Protein AF-A0A183B4M8-F1 (afdb_monomer)

pLDDT: mean 79.14, std 15.65, range [25.72, 96.75]

Sequence (490 aa):
MSSGLIDLLNSAASNDPNTVVAAGQQLLLFTASCDPKERVYEKLAIAVFNPENSSLTPNGRFVGLIHLKNALFDPQIWKNLVSSERSSVRYLLLNYLASGSDPSRMINAIEVMPQIGPCLATLMARLVHNDWLKEEWSDEIWEQLINACAWSSLRSGLRAAAGFRLPARRKVFLELIQTLLPTVLNLWQTSSMNLRQATLDPAIRLSRLLYTCLTAPSLQPKSGPYLLDSAALPVATRIFDQSFAVLNKLYSLGSDSCWTAEHAQFARRLTKLILAATMVSNPEVRGKSINMLFLHTTEILSKQAVRPLLDKKAMTWILALVYGLLSSKACDSGAQLPLDTSGSSELQKCLFSPASSTVSDTLLFVLVRNLIHTSFSLSPVEILGITSNPESCMAAGGSCITMADADVATNVSAATIWDVDVQAQDLIRVNLESLLGLHGAEQHVACFQSCRQLSELVVTQLLRCYETKARSLLLHLLEVSSFIFLMTYK

Foldseek 3Di:
DLVVLLVLLVQCLDPDPVSVVVSVVVVCVLLPPLPLVVLSLLSLLCNLLDPPCPSHDPSSSLSSLVSNLVQLVDPVNVVSHDPVSLVSSVVSLLVSLLVQADVVQLAGNQLPDPSRNLSSLSSLLSCLLNDPVHDPDDPVSLVSCNNSSSLSNNLSSLLSQLPDDDPVSLVVSLVVLLVVLVVLLVQLLVNLPPVPPHDCVSNLSSLSSNLSSLPSSPFQLQPDPASCEPVNLVVLVSLLVSLLVSLVVLLVVVVPVPQDPSSLSSLLSSLQSNLSSLSRYDQASCLVCVLVLLVSLLVSLLSCLVPPNHDPNSLLSSLLSLLLLLQQLPPDPQRQRHHDPNSNVVNVCQQQPAPDPDRCRGSVNSNLLSLCSNQLDDDPQLLCQCVVPVPQQADPFADWGDDPPDPGTDGHHVCVSDVLVVLLVVVSPDHSCQLSCVPVPVPPPPDPRSSNSSSSSSLVSCCVSVPPSSVVSVVVSCVVVVVVSVPVPD

InterPro domains:
  IPR011989 Armadillo-like helical [G3DSA:1.25.10.10] (3-305)
  IPR016024 Armadillo-type fold [SSF48371] (5-304)

Mean predicted aligned error: 11.28 Å

Organism: NCBI:txid27848

Structure (mmCIF, N/CA/C/O backbone):
data_AF-A0A183B4M8-F1
#
_entry.id   AF-A0A183B4M8-F1
#
loop_
_atom_site.group_PDB
_atom_site.id
_atom_site.type_symbol
_atom_site.label_atom_id
_atom_site.label_alt_id
_atom_site.label_comp_id
_atom_site.label_asym_id
_atom_site.label_entity_id
_atom_site.label_seq_id
_atom_site.pdbx_PDB_ins_code
_atom_site.Cartn_x
_atom_site.Cartn_y
_atom_site.Cartn_z
_atom_site.occupancy
_atom_site.B_iso_or_equiv
_atom_site.auth_seq_id
_atom_site.auth_comp_id
_atom_site.auth_asym_id
_atom_site.auth_atom_id
_atom_site.pdbx_PDB_model_num
ATOM 1 N N . MET A 1 1 ? 30.412 -1.255 -31.523 1.00 45.97 1 MET A N 1
ATOM 2 C CA . MET A 1 1 ? 29.412 -0.187 -31.281 1.00 45.97 1 MET A CA 1
ATOM 3 C C . MET A 1 1 ? 28.903 -0.171 -29.839 1.00 45.97 1 MET A C 1
ATOM 5 O O . MET A 1 1 ? 28.723 0.917 -29.318 1.00 45.97 1 MET A O 1
ATOM 9 N N . SER A 1 2 ? 28.701 -1.318 -29.174 1.00 53.22 2 SER A N 1
ATOM 10 C CA . SER A 1 2 ? 28.295 -1.372 -27.754 1.00 53.22 2 SER A CA 1
ATOM 11 C C . SER A 1 2 ? 29.340 -0.801 -26.783 1.00 53.22 2 SER A C 1
ATOM 13 O O . SER A 1 2 ? 28.954 -0.119 -25.841 1.00 53.22 2 SER A O 1
ATOM 15 N N . SER A 1 3 ? 30.639 -1.008 -27.038 1.00 62.03 3 SER A N 1
ATOM 16 C CA . SER A 1 3 ? 31.732 -0.444 -26.225 1.00 62.03 3 SER A CA 1
ATOM 17 C C . SER A 1 3 ? 31.682 1.085 -26.155 1.00 62.03 3 SER A C 1
ATOM 19 O O . SER A 1 3 ? 31.660 1.640 -25.065 1.00 62.03 3 SER A O 1
ATOM 21 N N . GLY A 1 4 ? 31.512 1.757 -27.299 1.00 83.81 4 GLY A N 1
ATOM 22 C CA . GLY A 1 4 ? 31.434 3.221 -27.353 1.00 83.81 4 GLY A CA 1
ATOM 23 C C . GLY A 1 4 ? 30.245 3.815 -26.588 1.00 83.81 4 GLY A C 1
ATOM 24 O O . GLY A 1 4 ? 30.377 4.886 -26.011 1.00 83.81 4 GLY A O 1
ATOM 25 N N . LEU A 1 5 ? 29.102 3.118 -26.526 1.00 88.94 5 LEU A N 1
ATOM 26 C CA . LEU A 1 5 ? 27.957 3.570 -25.725 1.00 88.94 5 LEU A CA 1
ATOM 27 C C . LEU A 1 5 ? 28.200 3.378 -24.222 1.00 88.94 5 LEU A C 1
ATOM 29 O O . LEU A 1 5 ? 27.811 4.230 -23.430 1.00 88.94 5 LEU A O 1
ATOM 33 N N . ILE A 1 6 ? 28.840 2.278 -23.819 1.00 91.19 6 ILE A N 1
ATOM 34 C CA . ILE A 1 6 ? 29.165 2.024 -22.409 1.00 91.19 6 ILE A CA 1
ATOM 35 C C . ILE A 1 6 ? 30.172 3.056 -21.901 1.00 91.19 6 ILE A C 1
ATOM 37 O O . ILE A 1 6 ? 29.954 3.644 -20.840 1.00 91.19 6 ILE A O 1
ATOM 41 N N . ASP A 1 7 ? 31.221 3.318 -22.680 1.00 91.06 7 ASP A N 1
ATOM 42 C CA . ASP A 1 7 ? 32.219 4.339 -22.368 1.00 91.06 7 ASP A CA 1
ATOM 43 C C . ASP A 1 7 ? 31.553 5.710 -22.238 1.00 91.06 7 ASP A C 1
ATOM 45 O O . ASP A 1 7 ? 31.756 6.405 -21.246 1.00 91.06 7 ASP A O 1
ATOM 49 N N . LEU A 1 8 ? 30.658 6.048 -23.170 1.00 92.25 8 LEU A N 1
ATOM 50 C CA . LEU A 1 8 ? 29.907 7.297 -23.149 1.00 92.25 8 LEU A CA 1
ATOM 51 C C . LEU A 1 8 ? 29.006 7.437 -21.908 1.00 92.25 8 LEU A C 1
ATOM 53 O O . LEU A 1 8 ? 28.976 8.498 -21.285 1.00 92.25 8 LEU A O 1
ATOM 57 N N . LEU A 1 9 ? 28.297 6.374 -21.513 1.00 94.06 9 LEU A N 1
ATOM 58 C CA . LEU A 1 9 ? 27.466 6.361 -20.302 1.00 94.06 9 LEU A CA 1
ATOM 59 C C . LEU A 1 9 ? 28.307 6.501 -19.028 1.00 94.06 9 LEU A C 1
ATOM 61 O O . LEU A 1 9 ? 27.919 7.223 -18.111 1.00 94.06 9 LEU A O 1
ATOM 65 N N . ASN A 1 10 ? 29.462 5.837 -18.971 1.00 94.69 10 ASN A N 1
ATOM 66 C CA . ASN A 1 10 ? 30.396 5.965 -17.856 1.00 94.69 10 ASN A CA 1
ATOM 67 C C . ASN A 1 10 ? 31.003 7.375 -17.791 1.00 94.69 10 ASN A C 1
ATOM 69 O O . ASN A 1 10 ? 31.075 7.951 -16.708 1.00 94.69 10 ASN A O 1
ATOM 73 N N . SER A 1 11 ? 31.375 7.966 -18.931 1.00 92.81 11 SER A N 1
ATOM 74 C CA . SER A 1 11 ? 31.867 9.347 -19.005 1.00 92.81 11 SER A CA 1
ATOM 75 C C . SER A 1 11 ? 30.801 10.365 -18.594 1.00 92.81 11 SER A C 1
ATOM 77 O O . SER A 1 11 ? 31.108 11.309 -17.874 1.00 92.81 11 SER A O 1
ATOM 79 N N . ALA A 1 12 ? 29.536 10.149 -18.964 1.00 92.56 12 ALA A N 1
ATOM 80 C CA . ALA A 1 12 ? 28.418 10.994 -18.537 1.00 92.56 12 ALA A CA 1
ATOM 81 C C . ALA A 1 12 ? 28.103 10.885 -17.033 1.00 92.56 12 ALA A C 1
ATOM 83 O O . ALA A 1 12 ? 27.414 11.739 -16.480 1.00 92.56 12 ALA A O 1
ATOM 84 N N . ALA A 1 13 ? 28.615 9.848 -16.370 1.00 92.44 13 ALA A N 1
ATOM 85 C CA . ALA A 1 13 ? 28.510 9.621 -14.933 1.00 92.44 13 ALA A CA 1
ATOM 86 C C . ALA A 1 13 ? 29.823 9.908 -14.171 1.00 92.44 13 ALA A C 1
ATOM 88 O O . ALA A 1 13 ? 29.943 9.548 -12.998 1.00 92.44 13 ALA A O 1
ATOM 89 N N . SER A 1 14 ? 30.809 10.511 -14.844 1.00 92.38 14 SER A N 1
ATOM 90 C CA . SER A 1 14 ? 32.114 10.876 -14.287 1.00 92.38 14 SER A CA 1
ATOM 91 C C . SER A 1 14 ? 32.004 11.984 -13.233 1.00 92.38 14 SER A C 1
ATOM 93 O O . SER A 1 14 ? 31.035 12.738 -13.187 1.00 92.38 14 SER A O 1
ATOM 95 N N . ASN A 1 15 ? 33.041 12.119 -12.406 1.00 90.38 15 ASN A N 1
ATOM 96 C CA . ASN A 1 15 ? 33.171 13.235 -11.468 1.00 90.38 15 ASN A CA 1
ATOM 97 C C . ASN A 1 15 ? 33.750 14.503 -12.124 1.00 90.38 15 ASN A C 1
ATOM 99 O O . ASN A 1 15 ? 33.720 15.560 -11.501 1.00 90.38 15 ASN A O 1
ATOM 103 N N . ASP A 1 16 ? 34.297 14.412 -13.344 1.00 92.50 16 ASP A N 1
ATOM 104 C CA . ASP A 1 16 ? 34.844 15.565 -14.069 1.00 92.50 16 ASP A CA 1
ATOM 105 C C . ASP A 1 16 ? 33.741 16.291 -14.872 1.00 92.50 16 ASP A C 1
ATOM 107 O O . ASP A 1 16 ? 33.238 15.729 -15.855 1.00 92.50 16 ASP A O 1
ATOM 111 N N . PRO A 1 17 ? 33.397 17.550 -14.523 1.00 91.06 17 PRO A N 1
ATOM 112 C CA . PRO A 1 17 ? 32.349 18.315 -15.194 1.00 91.06 17 PRO A CA 1
ATOM 113 C C . PRO A 1 17 ? 32.537 18.442 -16.708 1.00 91.06 17 PRO A C 1
ATOM 115 O O . PRO A 1 17 ? 31.553 18.400 -17.446 1.00 91.06 17 PRO A O 1
ATOM 118 N N . ASN A 1 18 ? 33.777 18.559 -17.194 1.00 91.75 18 ASN A N 1
ATOM 119 C CA . ASN A 1 18 ? 34.035 18.725 -18.626 1.00 91.75 18 ASN A CA 1
ATOM 120 C C . ASN A 1 18 ? 33.695 17.444 -19.398 1.00 91.75 18 ASN A C 1
ATOM 122 O O . ASN A 1 18 ? 33.036 17.500 -20.439 1.00 91.75 18 ASN A O 1
ATOM 126 N N . THR A 1 19 ? 34.079 16.284 -18.853 1.00 91.00 19 THR A N 1
ATOM 127 C CA . THR A 1 19 ? 33.716 14.979 -19.431 1.00 91.00 19 THR A CA 1
ATOM 128 C C . THR A 1 19 ? 32.213 14.731 -19.391 1.00 91.00 19 THR A C 1
ATOM 130 O O . THR A 1 19 ? 31.656 14.263 -20.382 1.00 91.00 19 THR A O 1
ATOM 133 N N . VAL A 1 20 ? 31.541 15.112 -18.299 1.00 91.12 20 VAL A N 1
ATOM 134 C CA . VAL A 1 20 ? 30.087 14.959 -18.151 1.00 91.12 20 VAL A CA 1
ATOM 135 C C . VAL A 1 20 ? 29.336 15.801 -19.177 1.00 91.12 20 VAL A C 1
ATOM 137 O O . VAL A 1 20 ? 28.419 15.296 -19.822 1.00 91.12 20 VAL A O 1
ATOM 140 N N . VAL A 1 21 ? 29.726 17.065 -19.372 1.00 90.25 21 VAL A N 1
ATOM 141 C CA . VAL A 1 21 ? 29.069 17.954 -20.343 1.00 90.25 21 VAL A CA 1
ATOM 142 C C . VAL A 1 21 ? 29.273 17.450 -21.772 1.00 90.25 21 VAL A C 1
ATOM 144 O O . VAL A 1 21 ? 28.301 17.350 -22.522 1.00 90.25 21 VAL A O 1
ATOM 147 N N . ALA A 1 22 ? 30.503 17.079 -22.142 1.00 90.31 22 ALA A N 1
ATOM 148 C CA . ALA A 1 22 ? 30.802 16.573 -23.481 1.00 90.31 22 ALA A CA 1
ATOM 149 C C . ALA A 1 22 ? 30.064 15.254 -23.776 1.00 90.31 22 ALA A C 1
ATOM 151 O O . ALA A 1 22 ? 29.411 15.122 -24.814 1.00 90.31 22 ALA A O 1
ATOM 152 N N . ALA A 1 23 ? 30.107 14.300 -22.842 1.00 89.94 23 ALA A N 1
ATOM 153 C CA . ALA A 1 23 ? 29.411 13.024 -22.975 1.00 89.94 23 ALA A CA 1
ATOM 154 C C . ALA A 1 23 ? 27.883 13.200 -22.973 1.00 89.94 23 ALA A C 1
ATOM 156 O O . ALA A 1 23 ? 27.181 12.572 -23.763 1.00 89.94 23 ALA A O 1
ATOM 157 N N . GLY A 1 24 ? 27.355 14.103 -22.142 1.00 87.19 24 GLY A N 1
ATOM 158 C CA . GLY A 1 24 ? 25.931 14.427 -22.089 1.00 87.19 24 GLY A CA 1
ATOM 159 C C . GLY A 1 24 ? 25.407 15.014 -23.401 1.00 87.19 24 GLY A C 1
ATOM 160 O O . GLY A 1 24 ? 24.354 14.596 -23.880 1.00 87.19 24 GLY A O 1
ATOM 161 N N . GLN A 1 25 ? 26.155 15.924 -24.033 1.00 88.31 25 GLN A N 1
ATOM 162 C CA . GLN A 1 25 ? 25.802 16.463 -25.353 1.00 88.31 25 GLN A CA 1
ATOM 163 C C . GLN A 1 25 ? 25.777 15.367 -26.425 1.00 88.31 25 GLN A C 1
ATOM 165 O O . GLN A 1 25 ? 24.838 15.301 -27.217 1.00 88.31 25 GLN A O 1
ATOM 170 N N . GLN A 1 26 ? 26.761 14.467 -26.419 1.00 89.06 26 GLN A N 1
ATOM 171 C CA . GLN A 1 26 ? 26.795 13.335 -27.346 1.00 89.06 26 GLN A CA 1
ATOM 172 C C . GLN A 1 26 ? 25.642 12.347 -27.106 1.00 89.06 26 GLN A C 1
ATOM 174 O O . GLN A 1 26 ? 25.049 11.870 -28.070 1.00 89.06 26 GLN A O 1
ATOM 179 N N . LEU A 1 27 ? 25.259 12.084 -25.850 1.00 87.62 27 LEU A N 1
ATOM 180 C CA . LEU A 1 27 ? 24.089 11.256 -25.520 1.00 87.62 27 LEU A CA 1
ATOM 181 C C . LEU A 1 27 ? 22.772 11.900 -25.959 1.00 87.62 27 LEU A C 1
ATOM 183 O O . LEU A 1 27 ? 21.866 11.202 -26.418 1.00 87.62 27 LEU A O 1
ATOM 187 N N . LEU A 1 28 ? 22.648 13.223 -25.834 1.00 85.69 28 LEU A N 1
ATOM 188 C CA . LEU A 1 28 ? 21.485 13.951 -26.337 1.00 85.69 28 LEU A CA 1
ATOM 189 C C . LEU A 1 28 ? 21.395 13.854 -27.858 1.00 85.69 28 LEU A C 1
ATOM 191 O O . LEU A 1 28 ? 20.326 13.548 -28.366 1.00 85.69 28 LEU A O 1
ATOM 195 N N . LEU A 1 29 ? 22.507 14.021 -28.579 1.00 85.38 29 LEU A N 1
ATOM 196 C CA . LEU A 1 29 ? 22.540 13.826 -30.032 1.00 85.38 29 LEU A CA 1
ATOM 197 C C . LEU A 1 29 ? 22.190 12.385 -30.422 1.00 85.38 29 LEU A C 1
ATOM 199 O O . LEU A 1 29 ? 21.393 12.174 -31.331 1.00 85.38 29 LEU A O 1
ATOM 203 N N . PHE A 1 30 ? 22.728 11.403 -29.694 1.00 83.38 30 PHE A N 1
ATOM 204 C CA . PHE A 1 30 ? 22.431 9.986 -29.901 1.00 83.38 30 PHE A CA 1
ATOM 205 C C . PHE A 1 30 ? 20.943 9.675 -29.706 1.00 83.38 30 PHE A C 1
ATOM 207 O O . PHE A 1 30 ? 20.369 8.924 -30.480 1.00 83.38 30 PHE A O 1
ATOM 214 N N . THR A 1 31 ? 20.306 10.270 -28.693 1.00 79.81 31 THR A N 1
ATOM 215 C CA . THR A 1 31 ? 18.881 10.051 -28.383 1.00 79.81 31 THR A CA 1
ATOM 216 C C . THR A 1 31 ? 17.921 10.981 -29.124 1.00 79.81 31 THR A C 1
ATOM 218 O O . THR A 1 31 ? 16.718 10.746 -29.081 1.00 79.81 31 THR A O 1
ATOM 221 N N . ALA A 1 32 ? 18.426 12.010 -29.807 1.00 75.31 32 ALA A N 1
ATOM 222 C CA . ALA A 1 32 ? 17.650 12.909 -30.657 1.00 75.31 32 ALA A CA 1
ATOM 223 C C . ALA A 1 32 ? 17.569 12.434 -32.116 1.00 75.31 32 ALA A C 1
ATOM 225 O O . ALA A 1 32 ? 16.830 13.034 -32.900 1.00 75.31 32 ALA A O 1
ATOM 226 N N . SER A 1 33 ? 18.314 11.390 -32.509 1.00 67.56 33 SER A N 1
ATOM 227 C CA . SER A 1 33 ? 18.179 10.834 -33.853 1.00 67.56 33 SER A CA 1
ATOM 228 C C . SER A 1 33 ? 16.801 10.169 -33.987 1.00 67.56 33 SER A C 1
ATOM 230 O O . SER A 1 33 ? 16.446 9.226 -33.283 1.00 67.56 33 SER A O 1
ATOM 232 N N . CYS A 1 34 ? 15.974 10.720 -34.875 1.00 55.97 34 CYS A N 1
ATOM 233 C CA . CYS A 1 34 ? 14.634 10.207 -35.153 1.00 55.97 34 CYS A CA 1
ATOM 234 C C . CYS A 1 34 ? 14.634 9.129 -36.249 1.00 55.97 34 CYS A C 1
ATOM 236 O O . CYS A 1 34 ? 13.557 8.805 -36.746 1.00 55.97 34 CYS A O 1
ATOM 238 N N . ASP A 1 35 ? 15.796 8.612 -36.679 1.00 70.50 35 ASP A N 1
ATOM 239 C CA . ASP A 1 35 ? 15.840 7.580 -37.720 1.00 70.50 35 ASP A CA 1
ATOM 240 C C . ASP A 1 35 ? 15.399 6.224 -37.133 1.00 70.50 35 ASP A C 1
ATOM 242 O O . ASP A 1 35 ? 16.140 5.621 -36.346 1.00 70.50 35 ASP A O 1
ATOM 246 N N . PRO A 1 36 ? 14.228 5.686 -37.532 1.00 67.44 36 PRO A N 1
ATOM 247 C CA . PRO A 1 36 ? 13.721 4.417 -37.012 1.00 67.44 36 PRO A CA 1
ATOM 248 C C . PRO A 1 36 ? 14.648 3.228 -37.310 1.00 67.44 36 PRO A C 1
ATOM 250 O O . PRO A 1 36 ? 14.530 2.176 -36.680 1.00 67.44 36 PRO A O 1
ATOM 253 N N . LYS A 1 37 ? 15.572 3.362 -38.274 1.00 73.00 37 LYS A N 1
ATOM 254 C CA . LYS A 1 37 ? 16.541 2.316 -38.627 1.00 73.00 37 LYS A CA 1
ATOM 255 C C . LYS A 1 37 ? 17.666 2.175 -37.608 1.00 73.00 37 LYS A C 1
ATOM 257 O O . LYS A 1 37 ? 18.278 1.110 -37.530 1.00 73.00 37 LYS A O 1
ATOM 262 N N . GLU A 1 38 ? 17.955 3.213 -36.826 1.00 80.19 38 GLU A N 1
ATOM 263 C CA . GLU A 1 38 ? 19.091 3.194 -35.904 1.00 80.19 38 GLU A CA 1
ATOM 264 C C . GLU A 1 38 ? 18.819 2.404 -34.618 1.00 80.19 38 GLU A C 1
ATOM 266 O O . GLU A 1 38 ? 19.788 2.007 -33.958 1.00 80.19 38 GLU A O 1
ATOM 271 N N . ARG A 1 39 ? 17.541 2.133 -34.297 1.00 87.19 39 ARG A N 1
ATOM 272 C CA . ARG A 1 39 ? 17.069 1.388 -33.107 1.00 87.19 39 ARG A CA 1
ATOM 273 C C . ARG A 1 39 ? 17.829 1.789 -31.836 1.00 87.19 39 ARG A C 1
ATOM 275 O O . ARG A 1 39 ? 18.415 0.966 -31.124 1.00 87.19 39 ARG A O 1
ATOM 282 N N . VAL A 1 40 ? 17.912 3.100 -31.622 1.00 88.94 40 VAL A N 1
ATOM 283 C CA . VAL A 1 40 ? 18.721 3.749 -30.583 1.00 88.94 40 VAL A CA 1
ATOM 284 C C . VAL A 1 40 ? 18.332 3.269 -29.187 1.00 88.94 40 VAL A C 1
ATOM 286 O O . VAL A 1 40 ? 19.204 2.986 -28.361 1.00 88.94 40 VAL A O 1
ATOM 289 N N . TYR A 1 41 ? 17.034 3.133 -28.918 1.00 90.62 41 TYR A N 1
ATOM 290 C CA . TYR A 1 41 ? 16.536 2.762 -27.598 1.00 90.62 41 TYR A CA 1
ATOM 291 C C . TYR A 1 41 ? 16.653 1.265 -27.340 1.00 90.62 41 TYR A C 1
ATOM 293 O O . TYR A 1 41 ? 16.874 0.877 -26.195 1.00 90.62 41 TYR A O 1
ATOM 301 N N . GLU A 1 42 ? 16.608 0.425 -28.378 1.00 92.25 42 GLU A N 1
ATOM 302 C CA . GLU A 1 42 ? 16.995 -0.985 -28.258 1.00 92.25 42 GLU A CA 1
ATOM 303 C C . GLU A 1 42 ? 18.478 -1.122 -27.890 1.00 92.25 42 GLU A C 1
ATOM 305 O O . GLU A 1 42 ? 18.808 -1.821 -26.934 1.00 92.25 42 GLU A O 1
ATOM 310 N N . LYS A 1 43 ? 19.381 -0.416 -28.586 1.00 91.69 43 LYS A N 1
ATOM 311 C CA . LYS A 1 43 ? 20.824 -0.429 -28.270 1.00 91.69 43 LYS A CA 1
ATOM 312 C C . LYS A 1 43 ? 21.099 0.054 -26.849 1.00 91.69 43 LYS A C 1
ATOM 314 O O . LYS A 1 43 ? 21.909 -0.546 -26.142 1.00 91.69 43 LYS A O 1
ATOM 319 N N . LEU A 1 44 ? 20.410 1.115 -26.429 1.00 92.62 44 LEU A N 1
ATOM 320 C CA . LEU A 1 44 ? 20.491 1.618 -25.065 1.00 92.62 44 LEU A CA 1
ATOM 321 C C . LEU A 1 44 ? 19.986 0.568 -24.073 1.00 92.62 44 LEU A C 1
ATOM 323 O O . LEU A 1 44 ? 20.722 0.219 -23.157 1.00 92.62 44 LEU A O 1
ATOM 327 N N . ALA A 1 45 ? 18.798 0.000 -24.292 1.00 94.12 45 ALA A N 1
ATOM 328 C CA . ALA A 1 45 ? 18.231 -1.058 -23.460 1.00 94.12 45 ALA A CA 1
ATOM 329 C C . ALA A 1 45 ? 19.175 -2.261 -23.322 1.00 94.12 45 ALA A C 1
ATOM 331 O O . ALA A 1 45 ? 19.409 -2.706 -22.204 1.00 94.12 45 ALA A O 1
ATOM 332 N N . ILE A 1 46 ? 19.790 -2.732 -24.412 1.00 94.00 46 ILE A N 1
ATOM 333 C CA . ILE A 1 46 ? 20.787 -3.814 -24.375 1.00 94.00 46 ILE A CA 1
ATOM 334 C C . ILE A 1 46 ? 21.962 -3.446 -23.461 1.00 94.00 46 ILE A C 1
ATOM 336 O O . ILE A 1 46 ? 22.417 -4.279 -22.681 1.00 94.00 46 ILE A O 1
ATOM 340 N N . ALA A 1 47 ? 22.453 -2.206 -23.525 1.00 92.88 47 ALA A N 1
ATOM 341 C CA . ALA A 1 47 ? 23.577 -1.773 -22.702 1.00 92.88 47 ALA A CA 1
ATOM 342 C C . ALA A 1 47 ? 23.223 -1.706 -21.205 1.00 92.88 47 ALA A C 1
ATOM 344 O O . ALA A 1 47 ? 23.993 -2.210 -20.385 1.00 92.88 47 ALA A O 1
ATOM 345 N N . VAL A 1 48 ? 22.078 -1.108 -20.841 1.00 94.19 48 VAL A N 1
ATOM 346 C CA . VAL A 1 48 ? 21.688 -0.902 -19.429 1.00 94.19 48 VAL A CA 1
ATOM 347 C C . VAL A 1 48 ? 21.025 -2.106 -18.762 1.00 94.19 48 VAL A C 1
ATOM 349 O O . VAL A 1 48 ? 21.126 -2.233 -17.541 1.00 94.19 48 VAL A O 1
ATOM 352 N N . PHE A 1 49 ? 20.361 -2.976 -19.523 1.00 94.00 49 PHE A N 1
ATOM 353 C CA . PHE A 1 49 ? 19.658 -4.153 -19.003 1.00 94.00 49 PHE A CA 1
ATOM 354 C C . PHE A 1 49 ? 20.472 -5.446 -19.092 1.00 94.00 49 PHE A C 1
ATOM 356 O O . PHE A 1 49 ? 19.967 -6.498 -18.716 1.00 94.00 49 PHE A O 1
ATOM 363 N N . ASN A 1 50 ? 21.724 -5.397 -19.553 1.00 90.00 50 ASN A N 1
ATOM 364 C CA . ASN A 1 50 ? 22.607 -6.557 -19.502 1.00 90.00 50 ASN A CA 1
ATOM 365 C C . ASN A 1 50 ? 23.250 -6.683 -18.101 1.00 90.00 50 ASN A C 1
ATOM 367 O O . ASN A 1 50 ? 24.101 -5.856 -17.750 1.00 90.00 50 ASN A O 1
ATOM 371 N N . PRO A 1 51 ? 22.881 -7.701 -17.296 1.00 80.62 51 PRO A N 1
ATOM 372 C CA . PRO A 1 51 ? 23.436 -7.884 -15.958 1.00 80.62 51 PRO A CA 1
ATOM 373 C C . PRO A 1 51 ? 24.912 -8.308 -15.985 1.00 80.62 51 PRO A C 1
ATOM 375 O O . PRO A 1 51 ? 25.647 -7.972 -15.059 1.00 80.62 51 PRO A O 1
ATOM 378 N N . GLU A 1 52 ? 25.359 -8.974 -17.052 1.00 81.75 52 GLU A N 1
ATOM 379 C CA . GLU A 1 52 ? 26.725 -9.494 -17.219 1.00 81.75 52 GLU A CA 1
ATOM 380 C C . GLU A 1 52 ? 27.723 -8.418 -17.664 1.00 81.75 52 GLU A C 1
ATOM 382 O O . GLU A 1 52 ? 28.934 -8.643 -17.701 1.00 81.75 52 GLU A O 1
ATOM 387 N N . ASN A 1 53 ? 27.234 -7.223 -17.997 1.00 81.88 53 ASN A N 1
ATOM 388 C CA . ASN A 1 53 ? 28.072 -6.131 -18.452 1.00 81.88 53 ASN A CA 1
ATOM 389 C C . ASN A 1 53 ? 28.819 -5.472 -17.280 1.00 81.88 53 ASN A C 1
ATOM 391 O O . ASN A 1 53 ? 28.388 -4.449 -16.740 1.00 81.88 53 ASN A O 1
ATOM 395 N N . SER A 1 54 ? 29.957 -6.061 -16.910 1.00 78.69 54 SER A N 1
ATOM 396 C CA . SER A 1 54 ? 30.844 -5.584 -15.841 1.00 78.69 54 SER A CA 1
ATOM 397 C C . SER A 1 54 ? 31.510 -4.240 -16.148 1.00 78.69 54 SER A C 1
ATOM 399 O O . SER A 1 54 ? 31.920 -3.536 -15.228 1.00 78.69 54 SER A O 1
ATOM 401 N N . SER A 1 55 ? 31.592 -3.862 -17.427 1.00 87.25 55 SER A N 1
ATOM 402 C CA . SER A 1 55 ? 32.203 -2.599 -17.854 1.00 87.25 55 SER A CA 1
ATOM 403 C C . SER A 1 55 ? 31.311 -1.374 -17.616 1.00 87.25 55 SER A C 1
ATOM 405 O O . SER A 1 55 ? 31.812 -0.253 -17.540 1.00 87.25 55 SER A O 1
ATOM 407 N N . LEU A 1 56 ? 29.996 -1.559 -17.449 1.00 91.62 56 LEU A N 1
ATOM 408 C CA . LEU A 1 56 ? 29.067 -0.468 -17.162 1.00 91.62 56 LEU A CA 1
ATOM 409 C C . LEU A 1 56 ? 28.965 -0.228 -15.652 1.00 91.62 56 LEU A C 1
ATOM 411 O O . LEU A 1 56 ? 28.449 -1.063 -14.907 1.00 91.62 56 LEU A O 1
ATOM 415 N N . THR A 1 57 ? 29.399 0.950 -15.207 1.00 91.56 57 THR A N 1
ATOM 416 C CA . THR A 1 57 ? 29.318 1.344 -13.795 1.00 91.56 57 THR A CA 1
ATOM 417 C C . THR A 1 57 ? 27.860 1.524 -13.341 1.00 91.56 57 THR A C 1
ATOM 419 O O . THR A 1 57 ? 26.994 1.835 -14.164 1.00 91.56 57 THR A O 1
ATOM 422 N N . PRO A 1 58 ? 27.544 1.404 -12.034 1.00 90.19 58 PRO A N 1
ATOM 423 C CA . PRO A 1 58 ? 26.190 1.648 -11.526 1.00 90.19 58 PRO A CA 1
ATOM 424 C C . PRO A 1 58 ? 25.651 3.046 -11.863 1.00 90.19 58 PRO A C 1
ATOM 426 O O . PRO A 1 58 ? 24.486 3.180 -12.237 1.00 90.19 58 PRO A O 1
ATOM 429 N N . ASN A 1 59 ? 26.502 4.075 -11.795 1.00 91.69 59 ASN A N 1
ATOM 430 C CA . ASN A 1 59 ? 26.116 5.445 -12.134 1.00 91.69 59 ASN A CA 1
ATOM 431 C C . ASN A 1 59 ? 25.912 5.612 -13.647 1.00 91.69 59 ASN A C 1
ATOM 433 O O . ASN A 1 59 ? 24.920 6.210 -14.058 1.00 91.69 59 ASN A O 1
ATOM 437 N N . GLY A 1 60 ? 26.778 5.023 -14.483 1.00 93.38 60 GLY A N 1
ATOM 438 C CA . GLY A 1 60 ? 26.574 4.992 -15.936 1.00 93.38 60 GLY A CA 1
ATOM 439 C C . GLY A 1 60 ? 25.283 4.263 -16.315 1.00 93.38 60 GLY A C 1
ATOM 440 O O . GLY A 1 60 ? 24.515 4.729 -17.160 1.00 93.38 60 GLY A O 1
ATOM 441 N N . ARG A 1 61 ? 24.972 3.163 -15.615 1.00 94.00 61 ARG A N 1
ATOM 442 C CA . ARG A 1 61 ? 23.701 2.448 -15.766 1.00 94.00 61 ARG A CA 1
ATOM 443 C C . ARG A 1 61 ? 22.521 3.338 -15.399 1.00 94.00 61 ARG A C 1
ATOM 445 O O . ARG A 1 61 ? 21.548 3.400 -16.145 1.00 94.00 61 ARG A O 1
ATOM 452 N N . PHE A 1 62 ? 22.612 4.061 -14.287 1.00 93.25 62 PHE A N 1
ATOM 453 C CA . PHE A 1 62 ? 21.582 5.011 -13.883 1.00 93.25 62 PHE A CA 1
ATOM 454 C C . PHE A 1 62 ? 21.362 6.106 -14.938 1.00 93.25 62 PHE A C 1
ATOM 456 O O . PHE A 1 62 ? 20.215 6.334 -15.317 1.00 93.25 62 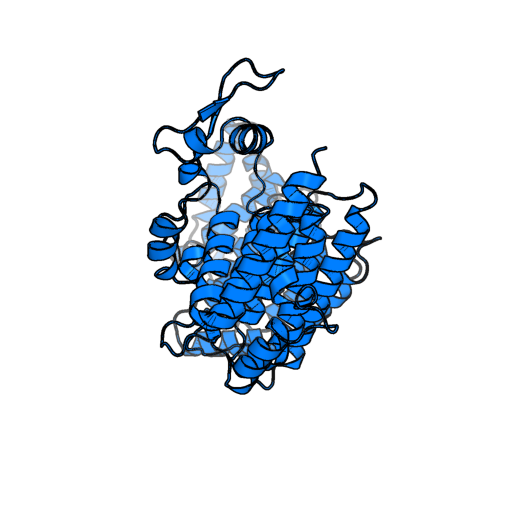PHE A O 1
ATOM 463 N N . VAL A 1 63 ? 22.425 6.707 -15.488 1.00 93.25 63 VAL A N 1
ATOM 464 C CA . VAL A 1 63 ? 22.324 7.690 -16.586 1.00 93.25 63 VAL A CA 1
ATOM 465 C C . VAL A 1 63 ? 21.586 7.099 -17.790 1.00 93.25 63 VAL A C 1
ATOM 467 O O . VAL A 1 63 ? 20.617 7.691 -18.266 1.00 93.25 63 VAL A O 1
ATOM 470 N N . GLY A 1 64 ? 21.957 5.897 -18.240 1.00 93.25 64 GLY A N 1
ATOM 471 C CA . GLY A 1 64 ? 21.279 5.242 -19.365 1.00 93.25 64 GLY A CA 1
ATOM 472 C C . GLY A 1 64 ? 19.793 4.969 -19.097 1.00 93.25 64 GLY A C 1
ATOM 473 O O . GLY A 1 64 ? 18.949 5.196 -19.967 1.00 93.25 64 GLY A O 1
ATOM 474 N N . LEU A 1 65 ? 19.440 4.576 -17.867 1.00 94.19 65 LEU A N 1
ATOM 475 C CA . LEU A 1 65 ? 18.043 4.411 -17.454 1.00 94.19 65 LEU A CA 1
ATOM 476 C C . LEU A 1 65 ? 17.273 5.738 -17.465 1.00 94.19 65 LEU A C 1
ATOM 478 O O . LEU A 1 65 ? 16.090 5.743 -17.800 1.00 94.19 65 LEU A O 1
ATOM 482 N N . ILE A 1 66 ? 17.912 6.865 -17.135 1.00 91.94 66 ILE A N 1
ATOM 483 C CA . ILE A 1 66 ? 17.286 8.191 -17.232 1.00 91.94 66 ILE A CA 1
ATOM 484 C C . ILE A 1 66 ? 16.972 8.545 -18.689 1.00 91.94 66 ILE A C 1
ATOM 486 O O . ILE A 1 66 ? 15.877 9.039 -18.955 1.00 91.94 66 ILE A O 1
ATOM 490 N N . HIS A 1 67 ? 17.861 8.241 -19.636 1.00 90.56 67 HIS A N 1
ATOM 491 C CA . HIS A 1 67 ? 17.588 8.461 -21.060 1.00 90.56 67 HIS A CA 1
ATOM 492 C C . HIS A 1 67 ? 16.434 7.585 -21.575 1.00 90.56 67 HIS A C 1
ATOM 494 O O . HIS A 1 67 ? 15.522 8.108 -22.218 1.00 90.56 67 HIS A O 1
ATOM 500 N N . LEU A 1 68 ? 16.399 6.292 -21.219 1.00 91.94 68 LEU A N 1
ATOM 501 C CA . LEU A 1 68 ? 15.248 5.425 -21.523 1.00 91.94 68 LEU A CA 1
ATOM 502 C C . LEU A 1 68 ? 13.954 5.956 -20.901 1.00 91.94 68 LEU A C 1
ATOM 504 O O . LEU A 1 68 ? 12.901 5.964 -21.538 1.00 91.94 68 LEU A O 1
ATOM 508 N N . LYS A 1 69 ? 14.029 6.433 -19.656 1.00 91.50 69 LYS A N 1
ATOM 509 C CA . LYS A 1 69 ? 12.890 7.025 -18.956 1.00 91.50 69 LYS A CA 1
ATOM 510 C C . LYS A 1 69 ? 12.370 8.244 -19.704 1.00 91.50 69 LYS A C 1
ATOM 512 O O . LYS A 1 69 ? 11.168 8.342 -19.910 1.00 91.50 69 LYS A O 1
ATOM 517 N N . ASN A 1 70 ? 13.241 9.153 -20.124 1.00 89.62 70 ASN A N 1
ATOM 518 C CA . ASN A 1 70 ? 12.823 10.365 -20.825 1.00 89.62 70 ASN A CA 1
ATOM 519 C C . ASN A 1 70 ? 12.108 10.030 -22.143 1.00 89.62 70 ASN A C 1
ATOM 521 O O . ASN A 1 70 ? 11.045 10.587 -22.404 1.00 89.62 70 ASN A O 1
ATOM 525 N N . ALA A 1 71 ? 12.606 9.044 -22.894 1.00 85.62 71 ALA A N 1
ATOM 526 C CA . ALA A 1 71 ? 11.954 8.561 -24.111 1.00 85.62 71 ALA A CA 1
ATOM 527 C C . ALA A 1 71 ? 10.553 7.982 -23.857 1.00 85.62 71 ALA A C 1
ATOM 529 O O . ALA A 1 71 ? 9.620 8.257 -24.601 1.00 85.62 71 ALA A O 1
ATOM 530 N N . LEU A 1 72 ? 10.380 7.223 -22.771 1.00 85.69 72 LEU A N 1
ATOM 531 C CA . LEU A 1 72 ? 9.084 6.667 -22.366 1.00 85.69 72 LEU A CA 1
ATOM 532 C C . LEU A 1 72 ? 8.089 7.720 -21.861 1.00 85.69 72 LEU A C 1
ATOM 534 O O . LEU A 1 72 ? 6.876 7.500 -21.894 1.00 85.69 72 LEU A O 1
ATOM 538 N N . PHE A 1 73 ? 8.587 8.836 -21.330 1.00 85.31 73 PHE A N 1
ATOM 539 C CA . PHE A 1 73 ? 7.752 9.940 -20.861 1.00 85.31 73 PHE A CA 1
ATOM 540 C C . PHE A 1 73 ? 7.317 10.864 -21.997 1.00 85.31 73 PHE A C 1
ATOM 542 O O . PHE A 1 73 ? 6.250 11.463 -21.875 1.00 85.31 73 PHE A O 1
ATOM 549 N N . ASP A 1 74 ? 8.106 10.974 -23.065 1.00 87.31 74 ASP A N 1
ATOM 550 C CA . ASP A 1 74 ? 7.758 11.765 -24.239 1.00 87.31 74 ASP A CA 1
ATOM 551 C C . ASP A 1 74 ? 6.868 10.948 -25.199 1.00 87.31 74 ASP A C 1
ATOM 553 O O . ASP A 1 74 ? 7.336 10.004 -25.846 1.00 87.31 74 ASP A O 1
ATOM 557 N N . PRO A 1 75 ? 5.572 11.293 -25.340 1.00 81.38 75 PRO A N 1
ATOM 558 C CA . PRO A 1 75 ? 4.667 10.553 -26.208 1.00 81.38 75 PRO A CA 1
ATOM 559 C C . PRO A 1 75 ? 5.035 10.650 -27.690 1.00 81.38 75 PRO A C 1
ATOM 561 O O . PRO A 1 75 ? 4.613 9.778 -28.446 1.00 81.38 75 PRO A O 1
ATOM 564 N N . GLN A 1 76 ? 5.754 11.697 -28.110 1.00 84.75 76 GLN A N 1
ATOM 565 C CA . GLN A 1 76 ? 6.204 11.855 -29.494 1.00 84.75 76 GLN A CA 1
ATOM 566 C C . GLN A 1 76 ? 7.332 10.879 -29.796 1.00 84.75 76 GLN A C 1
ATOM 568 O O . GLN A 1 76 ? 7.329 10.247 -30.844 1.00 84.75 76 GLN A O 1
ATOM 573 N N . ILE A 1 77 ? 8.253 10.693 -28.853 1.00 86.44 77 ILE A N 1
ATOM 574 C CA . ILE A 1 77 ? 9.346 9.737 -29.011 1.00 86.44 77 ILE A CA 1
ATOM 575 C C . ILE A 1 77 ? 8.787 8.314 -28.974 1.00 86.44 77 ILE A C 1
ATOM 577 O O . ILE A 1 77 ? 8.906 7.585 -29.956 1.00 86.44 77 ILE A O 1
ATOM 581 N N . TRP A 1 78 ? 8.112 7.926 -27.884 1.00 88.19 78 TRP A N 1
ATOM 582 C CA . TRP A 1 78 ? 7.705 6.531 -27.678 1.00 88.19 78 TRP A CA 1
ATOM 583 C C . TRP A 1 78 ? 6.770 5.998 -28.770 1.00 88.19 78 TRP A C 1
ATOM 585 O O . TRP A 1 78 ? 6.953 4.880 -29.243 1.00 88.19 78 TRP A O 1
ATOM 595 N N . LYS A 1 79 ? 5.776 6.786 -29.203 1.00 85.06 79 LYS A N 1
ATOM 596 C CA . LYS A 1 79 ? 4.809 6.338 -30.224 1.00 85.06 79 LYS A CA 1
ATOM 597 C C . LYS A 1 79 ? 5.414 6.215 -31.619 1.00 85.06 79 LYS A C 1
ATOM 599 O O . LYS A 1 79 ? 4.899 5.435 -32.414 1.00 85.06 79 LYS A O 1
ATOM 604 N N . ASN A 1 80 ? 6.470 6.972 -31.909 1.00 86.19 80 ASN A N 1
ATOM 605 C CA . ASN A 1 80 ? 7.135 6.941 -33.209 1.00 86.19 80 ASN A CA 1
ATOM 606 C C . ASN A 1 80 ? 8.131 5.777 -33.331 1.00 86.19 80 ASN A C 1
ATOM 608 O O . ASN A 1 80 ? 8.598 5.492 -34.433 1.00 86.19 80 ASN A O 1
ATOM 612 N N . LEU A 1 81 ? 8.430 5.071 -32.233 1.00 87.19 81 LEU A N 1
ATOM 613 C CA . LEU A 1 81 ? 9.266 3.875 -32.270 1.00 87.19 81 LEU A CA 1
ATOM 614 C C . LEU A 1 81 ? 8.558 2.713 -32.972 1.00 87.19 81 LEU A C 1
ATOM 616 O O . LEU A 1 81 ? 7.375 2.426 -32.736 1.00 87.19 81 LEU A O 1
ATOM 620 N N . VAL A 1 82 ? 9.326 1.975 -33.775 1.00 87.94 82 VAL A N 1
ATOM 621 C CA . VAL A 1 82 ? 8.855 0.755 -34.439 1.00 87.94 82 VAL A CA 1
ATOM 622 C C . VAL A 1 82 ? 8.395 -0.252 -33.381 1.00 87.94 82 VAL A C 1
ATOM 624 O O . VAL A 1 82 ? 9.045 -0.425 -32.348 1.00 87.94 82 VAL A O 1
ATOM 627 N N . SER A 1 83 ? 7.282 -0.950 -33.636 1.00 87.88 83 SER A N 1
ATOM 628 C CA . SER A 1 83 ? 6.698 -1.908 -32.680 1.00 87.88 83 SER A CA 1
ATOM 629 C C . SER A 1 83 ? 7.712 -2.962 -32.205 1.00 87.88 83 SER A C 1
ATOM 631 O O . SER A 1 83 ? 7.776 -3.268 -31.016 1.00 87.88 83 SER A O 1
ATOM 633 N N . SER A 1 84 ? 8.599 -3.434 -33.090 1.00 89.44 84 SER A N 1
ATOM 634 C CA . SER A 1 84 ? 9.668 -4.373 -32.731 1.00 89.44 84 SER A CA 1
ATOM 635 C C . SER A 1 84 ? 10.676 -3.797 -31.731 1.00 89.44 84 SER A C 1
ATOM 637 O O . SER A 1 84 ? 11.125 -4.519 -30.851 1.00 89.44 84 SER A O 1
ATOM 639 N N . GLU A 1 85 ? 11.042 -2.513 -31.830 1.00 90.56 85 GLU A N 1
ATOM 640 C CA . GLU A 1 85 ? 11.926 -1.848 -30.860 1.00 90.56 85 GLU A CA 1
ATOM 641 C C . GLU A 1 85 ? 11.240 -1.695 -29.497 1.00 90.56 85 GLU A C 1
ATOM 643 O O . GLU A 1 85 ? 11.834 -2.038 -28.474 1.00 90.56 85 GLU A O 1
ATOM 648 N N . ARG A 1 86 ? 9.963 -1.291 -29.469 1.00 90.38 86 ARG A N 1
ATOM 649 C CA . ARG A 1 86 ? 9.177 -1.241 -28.222 1.00 90.38 86 ARG A CA 1
ATOM 650 C C . ARG A 1 86 ? 9.060 -2.618 -27.566 1.00 90.38 86 ARG A C 1
ATOM 652 O O . ARG A 1 86 ? 9.198 -2.738 -26.350 1.00 90.38 86 ARG A O 1
ATOM 659 N N . SER A 1 87 ? 8.843 -3.672 -28.353 1.00 90.19 87 SER A N 1
ATOM 660 C CA . SER A 1 87 ? 8.851 -5.064 -27.880 1.00 90.19 87 SER A CA 1
ATOM 661 C C . SER A 1 87 ? 10.204 -5.481 -27.305 1.00 90.19 87 SER A C 1
ATOM 663 O O . SER A 1 87 ? 10.232 -6.023 -26.201 1.00 90.19 87 SER A O 1
ATOM 665 N N . SER A 1 88 ? 11.316 -5.166 -27.978 1.00 92.38 88 SER A N 1
ATOM 666 C CA . SER A 1 88 ? 12.664 -5.453 -27.469 1.00 92.38 88 SER A CA 1
ATOM 667 C C . SER A 1 88 ? 12.927 -4.768 -26.126 1.00 92.38 88 SER A C 1
ATOM 669 O O . SER A 1 88 ? 13.395 -5.414 -25.193 1.00 92.38 88 SER A O 1
ATOM 671 N N . VAL A 1 89 ? 12.589 -3.481 -25.985 1.00 92.56 89 VAL A N 1
ATOM 672 C CA . VAL A 1 89 ? 12.788 -2.737 -24.726 1.00 92.56 89 VAL A CA 1
ATOM 673 C C . VAL A 1 89 ? 11.983 -3.359 -23.579 1.00 92.56 89 VAL A C 1
ATOM 675 O O . VAL A 1 89 ? 12.524 -3.546 -22.487 1.00 92.56 89 VAL A O 1
ATOM 678 N N . ARG A 1 90 ? 10.714 -3.724 -23.824 1.00 91.62 90 ARG A N 1
ATOM 679 C CA . ARG A 1 90 ? 9.858 -4.415 -22.841 1.00 91.62 90 ARG A CA 1
ATOM 680 C C . ARG A 1 90 ? 10.470 -5.747 -22.407 1.00 91.62 90 ARG A C 1
ATOM 682 O O . ARG A 1 90 ? 10.614 -5.993 -21.212 1.00 91.62 90 ARG A O 1
ATOM 689 N N . TYR A 1 91 ? 10.858 -6.572 -23.377 1.00 92.56 91 TYR A N 1
ATOM 690 C CA . TYR A 1 91 ? 11.448 -7.887 -23.142 1.00 92.56 91 TYR A CA 1
ATOM 691 C C . TYR A 1 91 ? 12.757 -7.800 -22.344 1.00 92.56 91 TYR A C 1
ATOM 693 O O . TYR A 1 91 ? 12.922 -8.498 -21.346 1.00 92.56 91 TYR A O 1
ATOM 701 N N . LEU A 1 92 ? 13.659 -6.890 -22.722 1.00 95.25 92 LEU A N 1
ATOM 702 C CA . LEU A 1 92 ? 14.940 -6.698 -22.038 1.00 95.25 92 LEU A CA 1
ATOM 703 C C . LEU A 1 92 ? 14.759 -6.229 -20.588 1.00 95.25 92 LEU A C 1
ATOM 705 O O . LEU A 1 92 ? 15.454 -6.725 -19.705 1.00 95.25 92 LEU A O 1
ATOM 709 N N . LEU A 1 93 ? 13.808 -5.327 -20.320 1.00 95.06 93 LEU A N 1
ATOM 710 C CA . LEU A 1 93 ? 13.498 -4.900 -18.952 1.00 95.06 93 LEU A CA 1
ATOM 711 C C . LEU A 1 93 ? 12.990 -6.068 -18.093 1.00 95.06 93 LEU A C 1
ATOM 713 O O . LEU A 1 93 ? 13.420 -6.221 -16.949 1.00 95.06 93 LEU A O 1
ATOM 717 N N . LEU A 1 94 ? 12.070 -6.875 -18.628 1.00 94.75 94 LEU A N 1
ATOM 718 C CA . LEU A 1 94 ? 11.484 -8.008 -17.909 1.00 94.75 94 LEU A CA 1
ATOM 719 C C . LEU A 1 94 ? 12.532 -9.092 -17.634 1.00 94.75 94 LEU A C 1
ATOM 721 O O . LEU A 1 94 ? 12.625 -9.562 -16.503 1.00 94.75 94 LEU A O 1
ATOM 725 N N . ASN A 1 95 ? 13.388 -9.405 -18.609 1.00 95.44 95 ASN A N 1
ATOM 726 C CA . ASN A 1 95 ? 14.517 -10.317 -18.420 1.00 95.44 95 ASN A CA 1
ATOM 727 C C . ASN A 1 95 ? 15.524 -9.800 -17.395 1.00 95.44 95 ASN A C 1
ATOM 729 O O . ASN A 1 95 ? 16.021 -10.569 -16.574 1.00 95.44 95 ASN A O 1
ATOM 733 N N . TYR A 1 96 ? 15.813 -8.498 -17.420 1.00 95.56 96 TYR A N 1
ATOM 734 C CA . TYR A 1 96 ? 16.688 -7.894 -16.429 1.00 95.56 96 TYR A CA 1
ATOM 735 C C . TYR A 1 96 ? 16.099 -8.065 -15.035 1.00 95.56 96 TYR A C 1
ATOM 737 O O . TYR A 1 96 ? 16.765 -8.633 -14.181 1.00 95.56 96 TYR A O 1
ATOM 745 N N . LEU A 1 97 ? 14.829 -7.710 -14.815 1.00 96.31 97 LEU A N 1
ATOM 746 C CA . LEU A 1 97 ? 14.162 -7.958 -13.534 1.00 96.31 97 LEU A CA 1
ATOM 747 C C . LEU A 1 97 ? 14.184 -9.447 -13.155 1.00 96.31 97 LEU A C 1
ATOM 749 O O . LEU A 1 97 ? 14.526 -9.767 -12.020 1.00 96.31 97 LEU A O 1
ATOM 753 N N . ALA A 1 98 ? 13.896 -10.356 -14.087 1.00 95.81 98 ALA A N 1
ATOM 754 C CA . ALA A 1 98 ? 13.923 -11.796 -13.835 1.00 95.81 98 ALA A CA 1
ATOM 755 C C . ALA A 1 98 ? 15.303 -12.296 -13.369 1.00 95.81 98 ALA A C 1
ATOM 757 O O . ALA A 1 98 ? 15.373 -13.107 -12.447 1.00 95.81 98 ALA A O 1
ATOM 758 N N . SER A 1 99 ? 16.397 -11.759 -13.925 1.00 95.31 99 SER A N 1
ATOM 759 C CA . SER A 1 99 ? 17.770 -12.113 -13.524 1.00 95.31 99 SER A CA 1
ATOM 760 C C . SER A 1 99 ? 18.104 -11.753 -12.071 1.00 95.31 99 SER A C 1
ATOM 762 O O . SER A 1 99 ? 19.017 -12.325 -11.482 1.00 95.31 99 SER A O 1
ATOM 764 N N . GLY A 1 100 ? 17.350 -10.826 -11.476 1.00 94.06 100 GLY A N 1
ATOM 765 C CA . GLY A 1 100 ? 17.497 -10.424 -10.081 1.00 94.06 100 GLY A CA 1
ATOM 766 C C . GLY A 1 100 ? 16.632 -11.213 -9.097 1.00 94.06 100 GLY A C 1
ATOM 767 O O . GLY A 1 100 ? 16.648 -10.873 -7.916 1.00 94.06 100 GLY A O 1
ATOM 768 N N . SER A 1 101 ? 15.842 -12.194 -9.544 1.00 95.81 101 SER A N 1
ATOM 769 C CA . SER A 1 101 ? 14.879 -12.903 -8.690 1.00 95.81 101 SER A CA 1
ATOM 770 C C . SER A 1 101 ? 15.557 -13.800 -7.647 1.00 95.81 101 SER A C 1
ATOM 772 O O . SER A 1 101 ? 16.387 -14.640 -7.987 1.00 95.81 101 SER A O 1
ATOM 774 N N . ASP A 1 102 ? 15.149 -13.670 -6.383 1.00 93.38 102 ASP A N 1
ATOM 775 C CA . ASP A 1 102 ? 15.454 -14.609 -5.298 1.00 93.38 102 ASP A CA 1
ATOM 776 C C . ASP A 1 102 ? 14.145 -15.040 -4.604 1.00 93.38 102 ASP A C 1
ATOM 778 O O . ASP A 1 102 ? 13.710 -14.415 -3.623 1.00 93.38 102 ASP A O 1
ATOM 782 N N . PRO A 1 103 ? 13.500 -16.121 -5.089 1.00 90.25 103 PRO A N 1
ATOM 783 C CA . PRO A 1 103 ? 12.252 -16.628 -4.519 1.00 90.25 103 PRO A CA 1
ATOM 784 C C . PRO A 1 103 ? 12.390 -17.108 -3.072 1.00 90.25 103 PRO A C 1
ATOM 786 O O . PRO A 1 103 ? 11.425 -17.036 -2.313 1.00 90.25 103 PRO A O 1
ATOM 789 N N . SER A 1 104 ? 13.582 -17.565 -2.664 1.00 88.50 104 SER A N 1
ATOM 790 C CA . SER A 1 104 ? 13.820 -18.088 -1.312 1.00 88.50 104 SER A CA 1
ATOM 791 C C . SER A 1 104 ? 13.707 -16.994 -0.250 1.00 88.50 104 SER A C 1
ATOM 793 O O . SER A 1 104 ? 13.190 -17.222 0.844 1.00 88.50 104 SER A O 1
ATOM 795 N N . ARG A 1 105 ? 14.141 -15.780 -0.602 1.00 88.25 105 ARG A N 1
ATOM 796 C CA . ARG A 1 105 ? 14.044 -14.584 0.240 1.00 88.25 105 ARG A CA 1
ATOM 797 C C . ARG A 1 105 ? 12.857 -13.694 -0.120 1.00 88.25 105 ARG A C 1
ATOM 799 O O . ARG A 1 105 ? 12.608 -12.718 0.582 1.00 88.25 105 ARG A O 1
ATOM 806 N N . MET A 1 106 ? 12.123 -14.022 -1.186 1.00 91.06 106 MET A N 1
ATOM 807 C CA . MET A 1 106 ? 11.048 -13.202 -1.755 1.00 91.06 106 MET A CA 1
ATOM 808 C C . MET A 1 106 ? 11.504 -11.766 -2.058 1.00 91.06 106 MET A C 1
ATOM 810 O O . MET A 1 106 ? 10.781 -10.802 -1.787 1.00 91.06 106 MET A O 1
ATOM 814 N N . ILE A 1 107 ? 12.711 -11.608 -2.602 1.00 92.19 107 ILE A N 1
ATOM 815 C CA . ILE A 1 107 ? 13.268 -10.308 -2.996 1.00 92.19 107 ILE A CA 1
ATOM 816 C C . ILE A 1 107 ? 13.734 -10.337 -4.443 1.00 92.19 107 ILE A C 1
ATOM 818 O O . ILE A 1 107 ? 13.994 -11.390 -5.017 1.00 92.19 107 ILE A O 1
ATOM 822 N N . ASN A 1 108 ? 13.888 -9.147 -5.008 1.00 95.50 108 ASN A N 1
ATOM 823 C CA . ASN A 1 108 ? 14.556 -8.952 -6.278 1.00 95.50 108 ASN A CA 1
ATOM 824 C C . ASN A 1 108 ? 15.804 -8.089 -6.056 1.00 95.50 108 ASN A C 1
ATOM 826 O O . ASN A 1 108 ? 15.688 -6.920 -5.680 1.00 95.50 108 ASN A O 1
ATOM 830 N N . ALA A 1 109 ? 16.991 -8.654 -6.275 1.00 94.00 109 ALA A N 1
ATOM 831 C CA . ALA A 1 109 ? 18.271 -7.995 -6.026 1.00 94.00 109 ALA A CA 1
ATOM 832 C C . ALA A 1 109 ? 18.416 -6.684 -6.814 1.00 94.00 109 ALA A C 1
ATOM 834 O O . ALA A 1 109 ? 18.954 -5.708 -6.294 1.00 94.00 109 ALA A O 1
ATOM 835 N N . ILE A 1 110 ? 17.869 -6.632 -8.031 1.00 94.19 110 ILE A N 1
ATOM 836 C CA . ILE A 1 110 ? 17.914 -5.455 -8.900 1.00 94.19 110 ILE A CA 1
ATOM 837 C C . ILE A 1 110 ? 16.991 -4.346 -8.380 1.00 94.19 110 ILE A C 1
ATOM 839 O O . ILE A 1 110 ? 17.375 -3.176 -8.378 1.00 94.19 110 ILE A O 1
ATOM 843 N N . GLU A 1 111 ? 15.799 -4.679 -7.875 1.00 92.38 111 GLU A N 1
ATOM 844 C CA . GLU A 1 111 ? 14.906 -3.680 -7.266 1.00 92.38 111 GLU A CA 1
ATOM 845 C C . GLU A 1 111 ? 15.425 -3.111 -5.940 1.00 92.38 111 GLU A C 1
ATOM 847 O O . GLU A 1 111 ? 14.988 -2.037 -5.512 1.00 92.38 111 GLU A O 1
ATOM 852 N N . VAL A 1 112 ? 16.308 -3.840 -5.257 1.00 90.38 112 VAL A N 1
ATOM 853 C CA . VAL A 1 112 ? 16.917 -3.404 -3.994 1.00 90.38 112 VAL A CA 1
ATOM 854 C C . VAL A 1 112 ? 18.109 -2.470 -4.245 1.00 90.38 112 VAL A C 1
ATOM 856 O O . VAL A 1 112 ? 18.467 -1.698 -3.355 1.00 90.38 112 VAL A O 1
ATOM 859 N N . MET A 1 113 ? 18.675 -2.452 -5.459 1.00 91.12 113 MET A N 1
ATOM 860 C CA . MET A 1 113 ? 19.772 -1.547 -5.811 1.00 91.12 113 MET A CA 1
ATOM 861 C C . MET A 1 113 ? 19.361 -0.070 -5.645 1.00 91.12 113 MET A C 1
ATOM 863 O O . MET A 1 113 ? 18.351 0.358 -6.226 1.00 91.12 113 MET A O 1
ATOM 867 N N . PRO A 1 114 ? 20.151 0.743 -4.914 1.00 88.38 114 PRO A N 1
ATOM 868 C CA . PRO A 1 114 ? 19.905 2.175 -4.780 1.00 88.38 114 PRO A CA 1
ATOM 869 C C . PRO A 1 114 ? 19.818 2.860 -6.148 1.00 88.38 114 PRO A C 1
ATOM 871 O O . PRO A 1 114 ? 20.585 2.539 -7.050 1.00 88.38 114 PRO A O 1
ATOM 874 N N . GLN A 1 115 ? 18.894 3.818 -6.292 1.00 88.00 115 GLN A N 1
ATOM 875 C CA . GLN A 1 115 ? 18.617 4.610 -7.511 1.00 88.00 115 GLN A CA 1
ATOM 876 C C . GLN A 1 115 ? 18.084 3.817 -8.722 1.00 88.00 115 GLN A C 1
ATOM 878 O O . GLN A 1 115 ? 17.117 4.255 -9.349 1.00 88.00 115 GLN A O 1
ATOM 883 N N . ILE A 1 116 ? 18.640 2.639 -9.015 1.00 92.44 116 ILE A N 1
ATOM 884 C CA . ILE A 1 116 ? 18.225 1.760 -10.113 1.00 92.44 116 ILE A CA 1
ATOM 885 C C . ILE A 1 116 ? 16.812 1.231 -9.865 1.00 92.44 116 ILE A C 1
ATOM 887 O O . ILE A 1 116 ? 15.931 1.482 -10.684 1.00 92.44 116 ILE A O 1
ATOM 891 N N . GLY A 1 117 ? 16.557 0.577 -8.726 1.00 91.44 117 GLY A N 1
ATOM 892 C CA . GLY A 1 117 ? 15.251 -0.021 -8.422 1.00 91.44 117 GLY A CA 1
ATOM 893 C C . GLY A 1 117 ? 14.068 0.954 -8.559 1.00 91.44 117 GLY A C 1
ATOM 894 O O . GLY A 1 117 ? 13.118 0.661 -9.291 1.00 91.44 117 GLY A O 1
ATOM 895 N N . PRO A 1 118 ? 14.116 2.154 -7.941 1.00 90.69 118 PRO A N 1
ATOM 896 C CA . PRO A 1 118 ? 13.088 3.183 -8.125 1.00 90.69 118 PRO A CA 1
ATOM 897 C C . PRO A 1 118 ? 12.920 3.649 -9.580 1.00 90.69 118 PRO A C 1
ATOM 899 O O . PRO A 1 118 ? 11.797 3.930 -10.014 1.00 90.69 118 PRO A O 1
ATOM 902 N N . CYS A 1 119 ? 14.015 3.726 -10.345 1.00 94.06 119 CYS A N 1
ATOM 903 C CA . CYS A 1 119 ? 13.971 4.085 -11.760 1.00 94.06 119 CYS A CA 1
ATOM 904 C C . CYS A 1 119 ? 13.251 3.003 -12.577 1.00 94.06 119 CYS A C 1
ATOM 906 O O . CYS A 1 119 ? 12.321 3.325 -13.314 1.00 94.06 119 CYS A O 1
ATOM 908 N N . LEU A 1 120 ? 13.581 1.723 -12.368 1.00 95.56 120 LEU A N 1
ATOM 909 C CA . LEU A 1 120 ? 12.918 0.592 -13.031 1.00 95.56 120 LEU A CA 1
ATOM 910 C C . LEU A 1 120 ? 11.422 0.533 -12.717 1.00 95.56 120 LEU A C 1
ATOM 912 O O . LEU A 1 120 ? 10.609 0.375 -13.625 1.00 95.56 120 LEU A O 1
ATOM 916 N N . ALA A 1 121 ? 11.039 0.751 -11.458 1.00 93.75 121 ALA A N 1
ATOM 917 C CA . ALA A 1 121 ? 9.632 0.807 -11.076 1.00 93.75 121 ALA A CA 1
ATOM 918 C C . ALA A 1 121 ? 8.882 1.947 -11.799 1.00 93.75 121 ALA A C 1
ATOM 920 O O . ALA A 1 121 ? 7.718 1.799 -12.179 1.00 93.75 121 ALA A O 1
ATOM 921 N N . THR A 1 122 ? 9.563 3.071 -12.045 1.00 94.25 122 THR A N 1
ATOM 922 C CA . THR A 1 122 ? 9.022 4.200 -12.816 1.00 94.25 122 THR A CA 1
ATOM 923 C C . THR A 1 122 ? 8.914 3.876 -14.308 1.00 94.25 122 THR A C 1
ATOM 925 O O . THR A 1 122 ? 7.903 4.210 -14.927 1.00 94.25 122 THR A O 1
ATOM 928 N N . LEU A 1 123 ? 9.915 3.202 -14.885 1.00 95.00 123 LEU A N 1
ATOM 929 C CA . LEU A 1 123 ? 9.870 2.706 -16.265 1.00 95.00 123 LEU A CA 1
ATOM 930 C C . LEU A 1 123 ? 8.701 1.738 -16.455 1.00 95.00 123 LEU A C 1
ATOM 932 O O . LEU A 1 123 ? 7.914 1.912 -17.380 1.00 95.00 123 LEU A O 1
ATOM 936 N N . MET A 1 124 ? 8.530 0.787 -15.533 1.00 95.56 124 MET A N 1
ATOM 937 C CA . MET A 1 124 ? 7.426 -0.172 -15.557 1.00 95.56 124 MET A CA 1
ATOM 938 C C . MET A 1 124 ? 6.065 0.530 -15.520 1.00 95.56 124 MET A C 1
ATOM 940 O O . MET A 1 124 ? 5.198 0.244 -16.341 1.00 95.56 124 MET A O 1
ATOM 944 N N . ALA A 1 125 ? 5.881 1.506 -14.623 1.00 92.75 125 ALA A N 1
ATOM 945 C CA . ALA A 1 125 ? 4.658 2.308 -14.581 1.00 92.75 125 ALA A CA 1
ATOM 946 C C . ALA A 1 125 ? 4.365 2.999 -15.923 1.00 92.75 125 ALA A C 1
ATOM 948 O O . ALA A 1 125 ? 3.217 3.044 -16.364 1.00 92.75 125 ALA A O 1
ATOM 949 N N . ARG A 1 126 ? 5.392 3.535 -16.590 1.00 92.25 126 ARG A N 1
ATOM 950 C CA . ARG A 1 126 ? 5.224 4.205 -17.885 1.00 92.25 126 ARG A CA 1
ATOM 951 C C . ARG A 1 126 ? 4.923 3.245 -19.015 1.00 92.25 126 ARG A C 1
ATOM 953 O O . ARG A 1 126 ? 4.032 3.545 -19.799 1.00 92.25 126 ARG A O 1
ATOM 960 N N . LEU A 1 127 ? 5.595 2.099 -19.059 1.00 92.25 127 LEU A N 1
ATOM 961 C CA . LEU A 1 127 ? 5.289 1.050 -20.024 1.00 92.25 127 LEU A CA 1
ATOM 962 C C . LEU A 1 127 ? 3.835 0.609 -19.879 1.00 92.25 127 LEU A C 1
ATOM 964 O O . LEU A 1 127 ? 3.091 0.678 -20.851 1.00 92.25 127 LEU A O 1
ATOM 968 N N . VAL A 1 128 ? 3.386 0.283 -18.661 1.00 92.44 128 VAL A N 1
ATOM 969 C CA . VAL A 1 128 ? 1.980 -0.075 -18.402 1.00 92.44 128 VAL A CA 1
ATOM 970 C C . VAL A 1 128 ? 1.031 1.033 -18.860 1.00 92.44 128 VAL A C 1
ATOM 972 O O . VAL A 1 128 ? 0.054 0.763 -19.550 1.00 92.44 128 VAL A O 1
ATOM 975 N N . HIS A 1 129 ? 1.318 2.295 -18.537 1.00 89.69 129 HIS A N 1
ATOM 976 C CA . HIS A 1 129 ? 0.468 3.407 -18.963 1.00 89.69 129 HIS A CA 1
ATOM 977 C C . HIS A 1 129 ? 0.391 3.562 -20.492 1.00 89.69 129 HIS A C 1
ATOM 979 O O . HIS A 1 129 ? -0.677 3.850 -21.047 1.00 89.69 129 HIS A O 1
ATOM 985 N N . ASN A 1 130 ? 1.529 3.404 -21.166 1.00 88.56 130 ASN A N 1
ATOM 986 C CA . ASN A 1 130 ? 1.657 3.649 -22.592 1.00 88.56 130 ASN A CA 1
ATOM 987 C C . ASN A 1 130 ? 1.129 2.484 -23.424 1.00 88.56 130 ASN A C 1
ATOM 989 O O . ASN A 1 130 ? 0.425 2.749 -24.398 1.00 88.56 130 ASN A O 1
ATOM 993 N N . ASP A 1 131 ? 1.391 1.242 -23.024 1.00 88.38 131 ASP A N 1
ATOM 994 C CA . ASP A 1 131 ? 1.253 0.081 -23.903 1.00 88.38 131 ASP A CA 1
ATOM 995 C C . ASP A 1 131 ? 0.299 -0.994 -23.370 1.00 88.38 131 ASP A C 1
ATOM 997 O O . ASP A 1 131 ? -0.213 -1.772 -24.167 1.00 88.38 131 ASP A O 1
ATOM 1001 N N . TRP A 1 132 ? 0.023 -1.086 -22.060 1.00 89.25 132 TRP A N 1
ATOM 1002 C CA . TRP A 1 132 ? -0.827 -2.179 -21.557 1.00 89.25 132 TRP A CA 1
ATOM 1003 C C . TRP A 1 132 ? -2.268 -1.993 -22.055 1.00 89.25 132 TRP A C 1
ATOM 1005 O O . TRP A 1 132 ? -2.804 -0.876 -22.057 1.00 89.25 132 TRP A O 1
ATOM 1015 N N . LEU A 1 133 ? -2.881 -3.088 -22.524 1.00 85.44 133 LEU A N 1
ATOM 1016 C CA . LEU A 1 133 ? -4.149 -3.104 -23.275 1.00 85.44 133 LEU A CA 1
ATOM 1017 C C . LEU A 1 133 ? -4.086 -2.399 -24.647 1.00 85.44 133 LEU A C 1
ATOM 1019 O O . LEU A 1 133 ? -5.109 -1.943 -25.173 1.00 85.44 133 LEU A O 1
ATOM 1023 N N . LYS A 1 134 ? -2.886 -2.266 -25.221 1.00 82.69 134 LYS A N 1
ATOM 1024 C CA . LYS A 1 134 ? -2.633 -1.857 -26.608 1.00 82.69 134 LYS A CA 1
ATOM 1025 C C . LYS A 1 134 ? -1.666 -2.854 -27.251 1.00 82.69 134 LYS A C 1
ATOM 1027 O O . LYS A 1 134 ? -0.945 -3.546 -26.542 1.00 82.69 134 LYS A O 1
ATOM 1032 N N . GLU A 1 135 ? -1.651 -2.893 -28.584 1.00 63.94 135 GLU A N 1
ATOM 1033 C CA . GLU A 1 135 ? -0.615 -3.578 -29.382 1.00 63.94 135 GLU A CA 1
ATOM 1034 C C . GLU A 1 135 ? -0.204 -4.963 -28.837 1.00 63.94 135 GLU A C 1
ATOM 1036 O O . GLU A 1 135 ? 0.967 -5.197 -28.539 1.00 63.94 135 GLU A O 1
ATOM 1041 N N . GLU A 1 136 ? -1.192 -5.850 -28.658 1.00 65.12 136 GLU A N 1
ATOM 1042 C CA . GLU A 1 136 ? -1.008 -7.265 -28.282 1.00 65.12 136 GLU A CA 1
ATOM 1043 C C . GLU A 1 136 ? -0.216 -7.521 -26.985 1.00 65.12 136 GLU A C 1
ATOM 1045 O O . GLU A 1 136 ? 0.206 -8.648 -26.732 1.00 65.12 136 GLU A O 1
ATOM 1050 N N . TRP A 1 137 ? -0.011 -6.514 -26.124 1.00 76.56 137 TRP A N 1
ATOM 1051 C CA . TRP A 1 137 ? 0.715 -6.745 -24.878 1.00 76.56 137 TRP A CA 1
ATOM 1052 C C . TRP A 1 137 ? -0.139 -7.549 -23.891 1.00 76.56 137 TRP A C 1
ATOM 1054 O O . TRP A 1 137 ? -1.138 -7.039 -23.375 1.00 76.56 137 TRP A O 1
ATOM 1064 N N . SER A 1 138 ? 0.263 -8.803 -23.666 1.00 76.94 138 SER A N 1
ATOM 1065 C CA . SER A 1 138 ? -0.446 -9.795 -22.856 1.00 76.94 138 SER A CA 1
ATOM 1066 C C . SER A 1 138 ? -0.436 -9.469 -21.357 1.00 76.94 138 SER A C 1
ATOM 1068 O O . SER A 1 138 ? 0.437 -8.764 -20.844 1.00 76.94 138 SER A O 1
ATOM 1070 N N . ASP A 1 139 ? -1.394 -10.048 -20.629 1.00 84.31 139 ASP A N 1
ATOM 1071 C CA . ASP A 1 139 ? -1.456 -9.986 -19.161 1.00 84.31 139 ASP A CA 1
ATOM 1072 C C . ASP A 1 139 ? -0.374 -10.842 -18.469 1.00 84.31 139 ASP A C 1
ATOM 1074 O O . ASP A 1 139 ? -0.211 -10.775 -17.250 1.00 84.31 139 ASP A O 1
ATOM 1078 N N . GLU A 1 140 ? 0.436 -11.583 -19.233 1.00 86.00 140 GLU A N 1
ATOM 1079 C CA . GLU A 1 140 ? 1.553 -12.398 -18.729 1.00 86.00 140 GLU A CA 1
ATOM 1080 C C . GLU A 1 140 ? 2.585 -11.563 -17.958 1.00 86.00 140 GLU A C 1
ATOM 1082 O O . GLU A 1 140 ? 3.283 -12.079 -17.086 1.00 86.00 140 GLU A O 1
ATOM 1087 N N . ILE A 1 141 ? 2.659 -10.252 -18.221 1.00 91.75 141 ILE A N 1
ATOM 1088 C CA . ILE A 1 141 ? 3.551 -9.338 -17.498 1.00 91.75 141 ILE A CA 1
ATOM 1089 C C . ILE A 1 141 ? 3.344 -9.379 -15.987 1.00 91.75 141 ILE A C 1
ATOM 1091 O O . ILE A 1 141 ? 4.303 -9.249 -15.227 1.00 91.75 141 ILE A O 1
ATOM 1095 N N . TRP A 1 142 ? 2.104 -9.555 -15.535 1.00 94.88 142 TRP A N 1
ATOM 1096 C CA . TRP A 1 142 ? 1.781 -9.524 -14.115 1.00 94.88 142 TRP A CA 1
ATOM 1097 C C . TRP A 1 142 ? 2.326 -10.766 -13.418 1.00 94.88 142 TRP A C 1
ATOM 1099 O O . TRP A 1 142 ? 2.920 -10.657 -12.346 1.00 94.88 142 TRP A O 1
ATOM 1109 N N . GLU A 1 143 ? 2.202 -11.922 -14.067 1.00 93.94 143 GLU A N 1
ATOM 1110 C CA . GLU A 1 143 ? 2.757 -13.187 -13.596 1.00 93.94 143 GLU A CA 1
ATOM 1111 C C . GLU A 1 143 ? 4.290 -13.177 -13.633 1.00 93.94 143 GLU A C 1
ATOM 1113 O O . GLU A 1 143 ? 4.933 -13.544 -12.650 1.00 93.94 143 GLU A O 1
ATOM 1118 N N . GLN A 1 144 ? 4.893 -12.663 -14.710 1.00 94.69 144 GLN A N 1
ATOM 1119 C CA . GLN A 1 144 ? 6.348 -12.526 -14.814 1.00 94.69 144 GLN A CA 1
ATOM 1120 C C . GLN A 1 144 ? 6.925 -11.666 -13.682 1.00 94.69 144 GLN A C 1
ATOM 1122 O O . GLN A 1 144 ? 7.942 -12.026 -13.088 1.00 94.69 144 GLN A O 1
ATOM 1127 N N . LEU A 1 145 ? 6.261 -10.562 -13.324 1.00 96.44 145 LEU A N 1
ATOM 1128 C CA . LEU A 1 145 ? 6.690 -9.711 -12.211 1.00 96.44 145 LEU A CA 1
ATOM 1129 C C . LEU A 1 145 ? 6.536 -10.391 -10.845 1.00 96.44 145 LEU A C 1
ATOM 1131 O O . LEU A 1 145 ? 7.361 -10.150 -9.960 1.00 96.44 145 LEU A O 1
ATOM 1135 N N . ILE A 1 146 ? 5.520 -11.243 -10.665 1.00 96.31 146 ILE A N 1
ATOM 1136 C CA . ILE A 1 146 ? 5.364 -12.054 -9.449 1.00 96.31 146 ILE A CA 1
ATOM 1137 C C . ILE A 1 146 ? 6.489 -13.083 -9.350 1.00 96.31 146 ILE A C 1
ATOM 1139 O O . ILE A 1 146 ? 7.156 -13.154 -8.318 1.00 96.31 146 ILE A O 1
ATOM 1143 N N . ASN A 1 147 ? 6.745 -13.823 -10.429 1.00 95.19 147 ASN A N 1
ATOM 1144 C CA . ASN A 1 147 ? 7.794 -14.843 -10.491 1.00 95.19 147 ASN A CA 1
ATOM 1145 C C . ASN A 1 147 ? 9.196 -14.239 -10.298 1.00 95.19 147 ASN A C 1
ATOM 1147 O O . ASN A 1 147 ? 10.077 -14.855 -9.697 1.00 95.19 147 ASN A O 1
ATOM 1151 N N . ALA A 1 148 ? 9.395 -12.999 -10.749 1.00 95.81 148 ALA A N 1
ATOM 1152 C CA . ALA A 1 148 ? 10.628 -12.247 -10.543 1.00 95.81 148 ALA A CA 1
ATOM 1153 C C . ALA A 1 148 ? 10.760 -11.624 -9.137 1.00 95.81 148 ALA A C 1
ATOM 1155 O O . ALA A 1 148 ? 11.756 -10.953 -8.867 1.00 95.81 148 ALA A O 1
ATOM 1156 N N . CYS A 1 149 ? 9.763 -11.762 -8.256 1.00 95.94 149 CYS A N 1
ATOM 1157 C CA . CYS A 1 149 ? 9.687 -11.051 -6.973 1.00 95.94 149 CYS A CA 1
ATOM 1158 C C . CYS A 1 149 ? 9.827 -9.515 -7.100 1.00 95.94 149 CYS A C 1
ATOM 1160 O O . CYS A 1 149 ? 10.308 -8.836 -6.188 1.00 95.94 149 CYS A O 1
ATOM 1162 N N . ALA A 1 150 ? 9.419 -8.944 -8.239 1.00 96.25 150 ALA A N 1
ATOM 1163 C CA . ALA A 1 150 ? 9.598 -7.533 -8.589 1.00 96.25 150 ALA A CA 1
ATOM 1164 C C . ALA A 1 150 ? 8.459 -6.659 -8.021 1.00 96.25 150 ALA A C 1
ATOM 1166 O O . ALA A 1 150 ? 7.674 -6.033 -8.745 1.00 96.25 150 ALA A O 1
ATOM 1167 N N . TRP A 1 151 ? 8.328 -6.649 -6.691 1.00 94.69 151 TRP A N 1
ATOM 1168 C CA . TRP A 1 151 ? 7.187 -6.064 -5.975 1.00 94.69 151 TRP A CA 1
ATOM 1169 C C . TRP A 1 151 ? 7.006 -4.559 -6.205 1.00 94.69 151 TRP A C 1
ATOM 1171 O O . TRP A 1 151 ? 5.876 -4.061 -6.206 1.00 94.69 151 TRP A O 1
ATOM 1181 N N . SER A 1 152 ? 8.094 -3.808 -6.380 1.00 92.50 152 SER A N 1
ATOM 1182 C CA . SER A 1 152 ? 8.045 -2.350 -6.569 1.00 92.50 152 SER A CA 1
ATOM 1183 C C . SER A 1 152 ? 7.579 -1.984 -7.972 1.00 92.50 152 SER A C 1
ATOM 1185 O O . SER A 1 152 ? 6.780 -1.053 -8.127 1.00 92.50 152 SER A O 1
ATOM 1187 N N . SER A 1 153 ? 8.039 -2.733 -8.970 1.00 96.31 153 SER A N 1
ATOM 1188 C CA . SER A 1 153 ? 7.668 -2.602 -10.375 1.00 96.31 153 SER A CA 1
ATOM 1189 C C . SER A 1 153 ? 6.225 -3.034 -10.584 1.00 96.31 153 SER A C 1
ATOM 1191 O O . SER A 1 153 ? 5.450 -2.259 -11.141 1.00 96.31 153 SER A O 1
ATOM 1193 N N . LEU A 1 154 ? 5.821 -4.175 -10.014 1.00 96.75 154 LEU A N 1
ATOM 1194 C CA . LEU A 1 154 ? 4.430 -4.634 -10.006 1.00 96.75 154 LEU A CA 1
ATOM 1195 C C . LEU A 1 154 ? 3.499 -3.585 -9.392 1.00 96.75 154 LEU A C 1
ATOM 1197 O O . LEU A 1 154 ? 2.531 -3.151 -10.013 1.00 96.75 154 LEU A O 1
ATOM 1201 N N . ARG A 1 155 ? 3.831 -3.087 -8.195 1.00 94.19 155 ARG A N 1
ATOM 1202 C CA . ARG A 1 155 ? 3.038 -2.053 -7.519 1.00 94.19 155 ARG A CA 1
ATOM 1203 C C . ARG A 1 155 ? 2.933 -0.762 -8.332 1.00 94.19 155 ARG A C 1
ATOM 1205 O O . ARG A 1 155 ? 1.880 -0.125 -8.337 1.00 94.19 155 ARG A O 1
ATOM 1212 N N . SER A 1 156 ? 4.023 -0.335 -8.962 1.00 91.44 156 SER A N 1
ATOM 1213 C CA . SER A 1 156 ? 4.049 0.891 -9.768 1.00 91.44 156 SER A CA 1
ATOM 1214 C C . SER A 1 156 ? 3.265 0.721 -11.072 1.00 91.44 156 SER A C 1
ATOM 1216 O O . SER A 1 156 ? 2.513 1.622 -11.439 1.00 91.44 156 SER A O 1
ATOM 1218 N N . GLY A 1 157 ? 3.342 -0.459 -11.692 1.00 93.62 157 GLY A N 1
ATOM 1219 C CA . GLY A 1 157 ? 2.501 -0.863 -12.817 1.00 93.62 157 GLY A CA 1
ATOM 1220 C C . GLY A 1 157 ? 1.013 -0.821 -12.471 1.00 93.62 157 GLY A C 1
ATOM 1221 O O . GLY A 1 157 ? 0.253 -0.130 -13.143 1.00 93.62 157 GLY A O 1
ATOM 1222 N N . LEU A 1 158 ? 0.596 -1.443 -11.360 1.00 92.38 158 LEU A N 1
ATOM 1223 C CA . LEU A 1 158 ? -0.807 -1.422 -10.913 1.00 92.38 158 LEU A CA 1
ATOM 1224 C C . LEU A 1 158 ? -1.330 -0.001 -10.655 1.00 92.38 158 LEU A C 1
ATOM 1226 O O . LEU A 1 158 ? -2.475 0.314 -10.966 1.00 92.38 158 LEU A O 1
ATOM 1230 N N . ARG A 1 159 ? -0.491 0.892 -10.117 1.00 89.00 159 ARG A N 1
ATOM 1231 C CA . ARG A 1 159 ? -0.856 2.308 -9.931 1.00 89.00 159 ARG A CA 1
ATOM 1232 C C . ARG A 1 159 ? -1.037 3.045 -11.251 1.00 89.00 159 ARG A C 1
ATOM 1234 O O . ARG A 1 159 ? -1.925 3.885 -11.354 1.00 89.00 159 ARG A O 1
ATOM 1241 N N . ALA A 1 160 ? -0.200 2.751 -12.241 1.00 90.12 160 ALA A N 1
ATOM 1242 C CA . ALA A 1 160 ? -0.334 3.330 -13.570 1.00 90.12 160 ALA A CA 1
ATOM 1243 C C . ALA A 1 160 ? -1.602 2.832 -14.279 1.00 90.12 160 ALA A C 1
ATOM 1245 O O . ALA A 1 160 ? -2.344 3.640 -14.840 1.00 90.12 160 ALA A O 1
ATOM 1246 N N . ALA A 1 161 ? -1.876 1.530 -14.178 1.00 91.06 161 ALA A N 1
ATOM 1247 C CA . ALA A 1 161 ? -3.089 0.880 -14.662 1.00 91.06 161 ALA A CA 1
ATOM 1248 C C . ALA A 1 161 ? -4.366 1.481 -14.046 1.00 91.06 161 ALA A C 1
ATOM 1250 O O . ALA A 1 161 ? -5.318 1.800 -14.757 1.00 91.06 161 ALA A O 1
ATOM 1251 N N . ALA A 1 162 ? -4.359 1.741 -12.737 1.00 85.50 162 ALA A N 1
ATOM 1252 C CA . ALA A 1 162 ? -5.464 2.400 -12.038 1.00 85.50 162 ALA A CA 1
ATOM 1253 C C . ALA A 1 162 ? -5.771 3.817 -12.556 1.00 85.50 162 ALA A C 1
ATOM 1255 O O . ALA A 1 162 ? -6.896 4.303 -12.440 1.00 85.50 162 ALA A O 1
ATOM 1256 N N . GLY A 1 163 ? -4.786 4.483 -13.169 1.00 84.88 163 GLY A N 1
ATOM 1257 C CA . GLY A 1 163 ? -4.949 5.793 -13.796 1.00 84.88 163 GLY A CA 1
ATOM 1258 C C . GLY A 1 163 ? -5.779 5.780 -15.086 1.00 84.88 163 GLY A C 1
ATOM 1259 O O . GLY A 1 163 ? -6.090 6.848 -15.622 1.00 84.88 163 GLY A O 1
ATOM 1260 N N . PHE A 1 164 ? -6.153 4.609 -15.612 1.00 85.81 164 PHE A N 1
ATOM 1261 C CA . PHE A 1 164 ? -6.986 4.525 -16.805 1.00 85.81 164 PHE A CA 1
ATOM 1262 C C . PHE A 1 164 ? -8.384 5.098 -16.567 1.00 85.81 164 PHE A C 1
ATOM 1264 O O . PHE A 1 164 ? -9.063 4.796 -15.587 1.00 85.81 164 PHE A O 1
ATOM 1271 N N . ARG A 1 165 ? -8.831 5.941 -17.504 1.00 82.69 165 ARG A N 1
ATOM 1272 C CA . ARG A 1 165 ? -10.134 6.623 -17.435 1.00 82.69 165 ARG A CA 1
ATOM 1273 C C . ARG A 1 165 ? -11.239 5.898 -18.205 1.00 82.69 165 ARG A C 1
ATOM 1275 O O . ARG A 1 165 ? -12.407 6.074 -17.888 1.00 82.69 165 ARG A O 1
ATOM 1282 N N . LEU A 1 166 ? -10.879 5.087 -19.203 1.00 85.69 166 LEU A N 1
ATOM 1283 C CA . LEU A 1 166 ? -11.843 4.401 -20.068 1.00 85.69 166 LEU A CA 1
ATOM 1284 C C . LEU A 1 166 ? -12.523 3.232 -19.329 1.00 85.69 166 LEU A C 1
ATOM 1286 O O . LEU A 1 166 ? -11.802 2.375 -18.811 1.00 85.69 166 LEU A O 1
ATOM 1290 N N . PRO A 1 167 ? -13.870 3.131 -19.338 1.00 85.56 167 PRO A N 1
ATOM 1291 C CA . PRO A 1 167 ? -14.600 2.073 -18.632 1.00 85.56 167 PRO A CA 1
ATOM 1292 C C . PRO A 1 167 ? -14.164 0.650 -19.000 1.00 85.56 167 PRO A C 1
ATOM 1294 O O . PRO A 1 167 ? -13.958 -0.167 -18.110 1.00 85.56 167 PRO A O 1
ATOM 1297 N N . ALA A 1 168 ? -13.939 0.365 -20.288 1.00 86.50 168 ALA A N 1
ATOM 1298 C CA . ALA A 1 168 ? -13.496 -0.958 -20.740 1.00 86.50 168 ALA A CA 1
ATOM 1299 C C . ALA A 1 168 ? -12.141 -1.362 -20.129 1.00 86.50 168 ALA A C 1
ATOM 1301 O O . ALA A 1 168 ? -11.987 -2.472 -19.634 1.00 86.50 168 ALA A O 1
ATOM 1302 N N . ARG A 1 169 ? -11.178 -0.431 -20.080 1.00 87.12 169 ARG A N 1
ATOM 1303 C CA . ARG A 1 169 ? -9.862 -0.676 -19.466 1.00 87.12 169 ARG A CA 1
ATOM 1304 C C . ARG A 1 169 ? -9.940 -0.792 -17.951 1.00 87.12 169 ARG A C 1
ATOM 1306 O O . ARG A 1 169 ? -9.215 -1.581 -17.361 1.00 87.12 169 ARG A O 1
ATOM 1313 N N . ARG A 1 170 ? -10.833 -0.020 -17.324 1.00 87.44 170 ARG A N 1
ATOM 1314 C CA . ARG A 1 170 ? -11.115 -0.148 -15.891 1.00 87.44 170 ARG A CA 1
ATOM 1315 C C . ARG A 1 170 ? -11.693 -1.518 -15.560 1.00 87.44 170 ARG A C 1
ATOM 1317 O O . ARG A 1 170 ? -11.286 -2.088 -14.562 1.00 87.44 170 ARG A O 1
ATOM 1324 N N . LYS A 1 171 ? -12.581 -2.058 -16.399 1.00 88.81 171 LYS A N 1
ATOM 1325 C CA . LYS A 1 171 ? -13.129 -3.407 -16.217 1.00 88.81 171 LYS A CA 1
ATOM 1326 C C . LYS A 1 171 ? -12.022 -4.467 -16.221 1.00 88.81 171 LYS A C 1
ATOM 1328 O O . LYS A 1 171 ? -11.916 -5.204 -15.250 1.00 88.81 171 LYS A O 1
ATOM 1333 N N . VAL A 1 172 ? -11.150 -4.460 -17.234 1.00 91.00 172 VAL A N 1
ATOM 1334 C CA . VAL A 1 172 ? -10.008 -5.395 -17.313 1.00 91.00 172 VAL A CA 1
ATOM 1335 C C . VAL A 1 172 ? -9.064 -5.232 -16.115 1.00 91.00 172 VAL A C 1
ATOM 1337 O O . VAL A 1 172 ? -8.609 -6.209 -15.533 1.00 91.00 172 VAL A O 1
ATOM 1340 N N . PHE A 1 173 ? -8.811 -3.995 -15.677 1.00 91.75 173 PHE A N 1
ATOM 1341 C CA . PHE A 1 173 ? -8.029 -3.747 -14.466 1.00 91.75 173 PHE A CA 1
ATOM 1342 C C . PHE A 1 173 ? -8.680 -4.317 -13.197 1.00 91.75 173 PHE A C 1
ATOM 1344 O O . PHE A 1 173 ? -7.980 -4.867 -12.352 1.00 91.75 173 PHE A O 1
ATOM 1351 N N . LEU A 1 174 ? -10.001 -4.208 -13.044 1.00 89.56 174 LEU A N 1
ATOM 1352 C CA . LEU A 1 174 ? -10.705 -4.790 -11.899 1.00 89.56 174 LEU A CA 1
ATOM 1353 C C . LEU A 1 174 ? -10.635 -6.322 -11.912 1.00 89.56 174 LEU A C 1
ATOM 1355 O O . LEU A 1 174 ? -10.378 -6.911 -10.865 1.00 89.56 174 LEU A O 1
ATOM 1359 N N . GLU A 1 175 ? -10.798 -6.944 -13.080 1.00 91.12 175 GLU A N 1
ATOM 1360 C CA . GLU A 1 175 ? -10.640 -8.394 -13.267 1.00 91.12 175 GLU A CA 1
ATOM 1361 C C . GLU A 1 175 ? -9.219 -8.839 -12.882 1.00 91.12 175 GLU A C 1
ATOM 1363 O O . GLU A 1 175 ? -9.053 -9.744 -12.065 1.00 91.12 175 GLU A O 1
ATOM 1368 N N . LEU A 1 176 ? -8.192 -8.114 -13.344 1.00 93.44 176 LEU A N 1
ATOM 1369 C CA . LEU A 1 176 ? -6.804 -8.342 -12.940 1.00 93.44 176 LEU A CA 1
ATOM 1370 C C . LEU A 1 176 ? -6.626 -8.279 -11.414 1.00 93.44 176 LEU A C 1
ATOM 1372 O O . LEU A 1 176 ? -5.983 -9.149 -10.828 1.00 93.44 176 LEU A O 1
ATOM 1376 N N . ILE A 1 177 ? -7.174 -7.255 -10.751 1.00 93.12 177 ILE A N 1
ATOM 1377 C CA . ILE A 1 177 ? -7.069 -7.118 -9.291 1.00 93.12 177 ILE A CA 1
ATOM 1378 C C . ILE A 1 177 ? -7.739 -8.296 -8.574 1.00 93.12 177 ILE A C 1
ATOM 1380 O O . ILE A 1 177 ? -7.178 -8.798 -7.599 1.00 93.12 177 ILE A O 1
ATOM 1384 N N . GLN A 1 178 ? -8.895 -8.760 -9.055 1.00 90.12 178 GLN A N 1
ATOM 1385 C CA . GLN A 1 178 ? -9.588 -9.921 -8.488 1.00 90.12 178 GLN A CA 1
ATOM 1386 C C . GLN A 1 178 ? -8.751 -11.202 -8.603 1.00 90.12 178 GLN A C 1
ATOM 1388 O O . GLN A 1 178 ? -8.714 -11.985 -7.654 1.00 90.12 178 GLN A O 1
ATOM 1393 N N . THR A 1 179 ? -8.020 -11.387 -9.705 1.00 91.69 179 THR A N 1
ATOM 1394 C CA . THR A 1 179 ? -7.102 -12.524 -9.889 1.00 91.69 179 THR A CA 1
ATOM 1395 C C . THR A 1 179 ? -5.825 -12.395 -9.054 1.00 91.69 179 THR A C 1
ATOM 1397 O O . THR A 1 179 ? -5.346 -13.377 -8.488 1.00 91.69 179 THR A O 1
ATOM 1400 N N . LEU A 1 180 ? -5.263 -11.189 -8.940 1.00 93.69 180 LEU A N 1
ATOM 1401 C CA . LEU A 1 180 ? -4.001 -10.949 -8.233 1.00 93.69 180 LEU A CA 1
ATOM 1402 C C . LEU A 1 180 ? -4.136 -10.987 -6.709 1.00 93.69 180 LEU A C 1
ATOM 1404 O O . LEU A 1 180 ? -3.210 -11.420 -6.018 1.00 93.69 180 LEU A O 1
ATOM 1408 N N . LEU A 1 181 ? -5.258 -10.505 -6.172 1.00 93.38 181 LEU A N 1
ATOM 1409 C CA . LEU A 1 181 ? -5.429 -10.292 -4.737 1.00 93.38 181 LEU A CA 1
ATOM 1410 C C . LEU A 1 181 ? -5.207 -11.571 -3.899 1.00 93.38 181 LEU A C 1
ATOM 1412 O O . LEU A 1 181 ? -4.436 -11.493 -2.936 1.00 93.38 181 LEU A O 1
ATOM 1416 N N . PRO A 1 182 ? -5.782 -12.745 -4.239 1.00 93.38 182 PRO A N 1
ATOM 1417 C CA . PRO A 1 182 ? -5.538 -13.982 -3.493 1.00 93.38 182 PRO A CA 1
ATOM 1418 C C . PRO A 1 182 ? -4.068 -14.420 -3.521 1.00 93.38 182 PRO A C 1
ATOM 1420 O O . PRO A 1 182 ? -3.525 -14.819 -2.489 1.00 93.38 182 PRO A O 1
ATOM 1423 N N . THR A 1 183 ? -3.404 -14.301 -4.673 1.00 94.69 183 THR A N 1
ATOM 1424 C CA . THR A 1 183 ? -1.991 -14.668 -4.847 1.00 94.69 183 THR A CA 1
ATOM 1425 C C . THR A 1 183 ? -1.085 -13.791 -3.989 1.00 94.69 183 THR A C 1
ATOM 1427 O O . THR A 1 183 ? -0.261 -14.297 -3.227 1.00 94.69 183 THR A O 1
ATOM 1430 N N . VAL A 1 184 ? -1.281 -12.470 -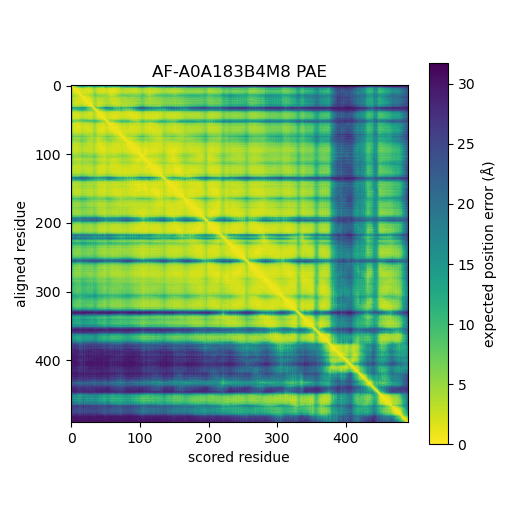4.037 1.00 95.50 184 VAL A N 1
ATOM 1431 C CA . VAL A 1 184 ? -0.516 -11.512 -3.222 1.00 95.50 184 VAL A CA 1
ATOM 1432 C C . VAL A 1 184 ? -0.780 -11.720 -1.729 1.00 95.50 184 VAL A C 1
ATOM 1434 O O . VAL A 1 184 ? 0.155 -11.644 -0.931 1.00 95.50 184 VAL A O 1
ATOM 1437 N N . LEU A 1 185 ? -2.025 -12.012 -1.338 1.00 95.62 185 LEU A N 1
ATOM 1438 C CA . LEU A 1 185 ? -2.381 -12.327 0.047 1.00 95.62 185 LEU A CA 1
ATOM 1439 C C . LEU A 1 185 ? -1.637 -13.573 0.548 1.00 95.62 185 LEU A C 1
ATOM 1441 O O . LEU A 1 185 ? -1.066 -13.532 1.637 1.00 95.62 185 LEU A O 1
ATOM 1445 N N . ASN A 1 186 ? -1.593 -14.646 -0.246 1.00 95.00 186 ASN A N 1
ATOM 1446 C CA . ASN A 1 186 ? -0.870 -15.870 0.106 1.00 95.00 186 ASN A CA 1
ATOM 1447 C C . ASN A 1 186 ? 0.629 -15.598 0.307 1.00 95.00 186 ASN A C 1
ATOM 1449 O O . ASN A 1 186 ? 1.178 -15.940 1.352 1.00 95.00 186 ASN A O 1
ATOM 1453 N N . LEU A 1 187 ? 1.270 -14.911 -0.647 1.00 94.19 187 LEU A N 1
ATOM 1454 C CA . LEU A 1 187 ? 2.691 -14.550 -0.559 1.00 94.19 187 LEU A CA 1
ATOM 1455 C C . LEU A 1 187 ? 2.984 -13.689 0.675 1.00 94.19 187 LEU A C 1
ATOM 1457 O O . LEU A 1 187 ? 3.943 -13.934 1.409 1.00 94.19 187 LEU A O 1
ATOM 1461 N N . TRP A 1 188 ? 2.131 -12.697 0.946 1.00 94.56 188 TRP A N 1
ATOM 1462 C CA . TRP A 1 188 ? 2.277 -11.840 2.118 1.00 94.56 188 TRP A CA 1
ATOM 1463 C C . TRP A 1 188 ? 2.140 -12.625 3.432 1.00 94.56 188 TRP A C 1
ATOM 1465 O O . TRP A 1 188 ? 2.943 -12.425 4.350 1.00 94.56 188 TRP A O 1
ATOM 1475 N N . GLN A 1 189 ? 1.189 -13.556 3.526 1.00 92.56 189 GLN A N 1
ATOM 1476 C CA . GLN A 1 189 ? 1.039 -14.419 4.700 1.00 92.56 189 GLN A CA 1
ATOM 1477 C C . GLN A 1 189 ? 2.288 -15.271 4.932 1.00 92.56 189 GLN A C 1
ATOM 1479 O O . GLN A 1 189 ? 2.846 -15.226 6.026 1.00 92.56 189 GLN A O 1
ATOM 1484 N N . THR A 1 190 ? 2.798 -15.947 3.900 1.00 90.19 190 THR A N 1
ATOM 1485 C CA . THR A 1 190 ? 4.040 -16.729 3.995 1.00 90.19 190 THR A CA 1
ATOM 1486 C C . THR A 1 190 ? 5.217 -15.863 4.454 1.00 90.19 190 THR A C 1
ATOM 1488 O O . THR A 1 190 ? 5.936 -16.240 5.379 1.00 90.19 190 THR A O 1
ATOM 1491 N N . SER A 1 191 ? 5.367 -14.658 3.889 1.00 88.44 191 SER A N 1
ATOM 1492 C CA . SER A 1 191 ? 6.454 -13.735 4.252 1.00 88.44 191 SER A CA 1
ATOM 1493 C C . SER A 1 191 ? 6.374 -13.206 5.692 1.00 88.44 191 SER A C 1
ATOM 1495 O O . SER A 1 191 ? 7.384 -12.803 6.263 1.00 88.44 191 SER A O 1
ATOM 1497 N N . SER A 1 192 ? 5.183 -13.199 6.300 1.00 85.44 192 SER A N 1
ATOM 1498 C CA . SER A 1 192 ? 4.943 -12.593 7.616 1.00 85.44 192 SER A CA 1
ATOM 1499 C C . SER A 1 192 ? 4.932 -13.594 8.779 1.00 85.44 192 SER A C 1
ATOM 1501 O O . SER A 1 192 ? 4.881 -13.175 9.936 1.00 85.44 192 SER A O 1
ATOM 1503 N N . MET A 1 193 ? 5.051 -14.903 8.521 1.00 76.62 193 MET A N 1
ATOM 1504 C CA . MET A 1 193 ? 5.100 -15.924 9.582 1.00 76.62 193 MET A CA 1
ATOM 1505 C C . MET A 1 193 ? 6.421 -15.900 10.385 1.00 76.62 193 MET A C 1
ATOM 1507 O O . MET A 1 193 ? 6.405 -16.047 11.615 1.00 76.62 193 MET A O 1
ATOM 1511 N N . ASN A 1 194 ? 7.558 -15.608 9.739 1.00 69.44 194 ASN A N 1
ATOM 1512 C CA . ASN A 1 194 ? 8.910 -15.764 10.309 1.00 69.44 194 ASN A CA 1
ATOM 1513 C C . ASN A 1 194 ? 9.586 -14.450 10.759 1.00 69.44 194 ASN A C 1
ATOM 1515 O O . ASN A 1 194 ? 10.758 -14.211 10.484 1.00 69.44 194 ASN A O 1
ATOM 1519 N N . LEU A 1 195 ? 8.876 -13.617 11.531 1.00 69.56 195 LEU A N 1
ATOM 1520 C CA . LEU A 1 195 ? 9.359 -12.291 11.978 1.00 69.56 195 LEU A CA 1
ATOM 1521 C C . LEU A 1 195 ? 10.629 -12.288 12.857 1.00 69.56 195 LEU A C 1
ATOM 1523 O O . LEU A 1 195 ? 11.220 -11.232 13.033 1.00 69.56 195 LEU A O 1
ATOM 1527 N N . ARG A 1 196 ? 11.032 -13.421 13.455 1.00 62.72 196 ARG A N 1
ATOM 1528 C CA . ARG A 1 196 ? 12.200 -13.486 14.365 1.00 62.72 196 ARG A CA 1
ATOM 1529 C C . ARG A 1 196 ? 13.535 -13.736 13.657 1.00 62.72 196 ARG A C 1
ATOM 1531 O O . ARG A 1 196 ? 14.573 -13.455 14.236 1.00 62.72 196 ARG A O 1
ATOM 1538 N N . GLN A 1 197 ? 13.510 -14.319 12.460 1.00 58.03 197 GLN A N 1
ATOM 1539 C CA . GLN A 1 197 ? 14.711 -14.805 11.761 1.00 58.03 197 GLN A CA 1
ATOM 1540 C C . GLN A 1 197 ? 14.864 -14.211 10.355 1.00 58.03 197 GLN A C 1
ATOM 1542 O O . GLN A 1 197 ? 15.946 -14.278 9.782 1.00 58.03 197 GLN A O 1
ATOM 1547 N N . ALA A 1 198 ? 13.797 -13.631 9.798 1.00 64.00 198 ALA A N 1
ATOM 1548 C CA . ALA A 1 198 ? 13.790 -13.052 8.463 1.00 64.00 198 ALA A CA 1
ATOM 1549 C C . ALA A 1 198 ? 13.827 -11.518 8.511 1.00 64.00 198 ALA A C 1
ATOM 1551 O O . ALA A 1 198 ? 13.274 -10.888 9.412 1.00 64.00 198 ALA A O 1
ATOM 1552 N N . THR A 1 199 ? 14.435 -10.914 7.491 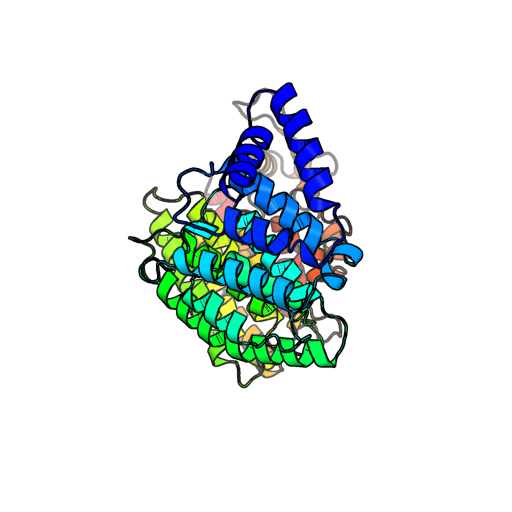1.00 77.25 199 THR A N 1
ATOM 1553 C CA . THR A 1 199 ? 14.330 -9.476 7.211 1.00 77.25 199 THR A CA 1
ATOM 1554 C C . THR A 1 199 ? 12.869 -9.082 6.982 1.00 77.25 199 THR A C 1
ATOM 1556 O O . THR A 1 199 ? 12.152 -9.800 6.285 1.00 77.25 199 THR A O 1
ATOM 1559 N N . LEU A 1 200 ? 12.430 -7.923 7.483 1.00 86.06 200 LEU A N 1
ATOM 1560 C CA . LEU A 1 200 ? 11.043 -7.457 7.320 1.00 86.06 200 LEU A CA 1
ATOM 1561 C C . LEU A 1 200 ? 10.738 -6.903 5.915 1.00 86.06 200 LEU A C 1
ATOM 1563 O O . LEU A 1 200 ? 9.569 -6.722 5.569 1.00 86.06 200 LEU A O 1
ATOM 1567 N N . ASP A 1 201 ? 11.760 -6.632 5.096 1.00 86.75 201 ASP A N 1
ATOM 1568 C CA . ASP A 1 201 ? 11.619 -5.965 3.794 1.00 86.75 201 ASP A CA 1
ATOM 1569 C C . ASP A 1 201 ? 10.626 -6.655 2.827 1.00 86.75 201 ASP A C 1
ATOM 1571 O O . ASP A 1 201 ? 9.738 -5.957 2.322 1.00 86.75 201 ASP A O 1
ATOM 1575 N N . PRO A 1 202 ? 10.644 -7.992 2.620 1.00 89.81 202 PRO A N 1
ATOM 1576 C CA . PRO A 1 202 ? 9.662 -8.669 1.768 1.00 89.81 202 PRO A CA 1
ATOM 1577 C C . PRO A 1 202 ? 8.225 -8.464 2.258 1.00 89.81 202 PRO A C 1
ATOM 1579 O O . PRO A 1 202 ? 7.349 -8.070 1.486 1.00 89.81 202 PRO A O 1
ATOM 1582 N N . ALA A 1 203 ? 7.985 -8.627 3.564 1.00 90.81 203 ALA A N 1
ATOM 1583 C CA . ALA A 1 203 ? 6.669 -8.433 4.169 1.00 90.81 203 ALA A CA 1
ATOM 1584 C C . ALA A 1 203 ? 6.201 -6.966 4.073 1.00 90.81 203 ALA A C 1
ATOM 1586 O O . ALA A 1 203 ? 5.021 -6.682 3.826 1.00 90.81 203 ALA A O 1
ATOM 1587 N N . ILE A 1 204 ? 7.121 -6.002 4.198 1.00 88.56 204 ILE A N 1
ATOM 1588 C CA . ILE A 1 204 ? 6.841 -4.573 4.007 1.00 88.56 204 ILE A CA 1
ATOM 1589 C C . ILE A 1 204 ? 6.498 -4.270 2.540 1.00 88.56 204 ILE A C 1
ATOM 1591 O O . ILE A 1 204 ? 5.573 -3.497 2.271 1.00 88.56 204 ILE A O 1
ATOM 1595 N N . ARG A 1 205 ? 7.207 -4.851 1.569 1.00 89.75 205 ARG A N 1
ATOM 1596 C CA . ARG A 1 205 ? 6.924 -4.661 0.136 1.00 89.75 205 ARG A CA 1
ATOM 1597 C C . ARG A 1 205 ? 5.601 -5.299 -0.269 1.00 89.75 205 ARG A C 1
ATOM 1599 O O . ARG A 1 205 ? 4.778 -4.625 -0.893 1.00 89.75 205 ARG A O 1
ATOM 1606 N N . LEU A 1 206 ? 5.354 -6.531 0.161 1.00 93.50 206 LEU A N 1
ATOM 1607 C CA . LEU A 1 206 ? 4.115 -7.255 -0.109 1.00 93.50 206 LEU A CA 1
ATOM 1608 C C . LEU A 1 206 ? 2.907 -6.591 0.561 1.00 93.50 206 LEU A C 1
ATOM 1610 O O . LEU A 1 206 ? 1.887 -6.410 -0.095 1.00 93.50 206 LEU A O 1
ATOM 1614 N N . SER A 1 207 ? 3.021 -6.089 1.798 1.00 91.25 207 SER A N 1
ATOM 1615 C CA . SER A 1 207 ? 1.927 -5.320 2.425 1.00 91.25 207 SER A CA 1
ATOM 1616 C C . SER A 1 207 ? 1.608 -4.019 1.674 1.00 91.25 207 SER A C 1
ATOM 1618 O O . SER A 1 207 ? 0.446 -3.625 1.567 1.00 91.25 207 SER A O 1
ATOM 1620 N N . ARG A 1 208 ? 2.613 -3.348 1.090 1.00 87.06 208 ARG A N 1
ATOM 1621 C CA . ARG A 1 208 ? 2.400 -2.172 0.222 1.00 87.06 208 ARG A CA 1
ATOM 1622 C C . ARG A 1 208 ? 1.719 -2.541 -1.094 1.00 87.06 208 ARG A C 1
ATOM 1624 O O . ARG A 1 208 ? 0.925 -1.739 -1.597 1.00 87.06 208 ARG A O 1
ATOM 1631 N N . LEU A 1 209 ? 2.065 -3.690 -1.669 1.00 91.75 209 LEU A N 1
ATOM 1632 C CA . LEU A 1 209 ? 1.433 -4.215 -2.874 1.00 91.75 209 LEU A CA 1
ATOM 1633 C C . LEU A 1 209 ? -0.023 -4.598 -2.590 1.00 91.75 209 LEU A C 1
ATOM 1635 O O . LEU A 1 209 ? -0.908 -4.118 -3.290 1.00 91.75 209 LEU A O 1
ATOM 1639 N N . LEU A 1 210 ? -0.278 -5.337 -1.510 1.00 93.12 210 LEU A N 1
ATOM 1640 C CA . LEU A 1 210 ? -1.614 -5.717 -1.054 1.00 93.12 210 LEU A CA 1
ATOM 1641 C C . LEU A 1 210 ? -2.493 -4.486 -0.796 1.00 93.12 210 LEU A C 1
ATOM 1643 O O . LEU A 1 210 ? -3.582 -4.379 -1.349 1.00 93.12 210 LEU A O 1
ATOM 1647 N N . TYR A 1 211 ? -1.978 -3.487 -0.071 1.00 88.81 211 TYR A N 1
ATOM 1648 C CA . TYR A 1 211 ? -2.660 -2.198 0.099 1.00 88.81 211 TYR A CA 1
ATOM 1649 C C . TYR A 1 211 ? -2.989 -1.533 -1.246 1.00 88.81 211 TYR A C 1
ATOM 1651 O O . TYR A 1 211 ? -4.045 -0.925 -1.408 1.00 88.81 211 TYR A O 1
ATOM 1659 N N . THR A 1 212 ? -2.078 -1.617 -2.220 1.00 86.06 212 THR A N 1
ATOM 1660 C CA . THR A 1 212 ? -2.304 -1.054 -3.558 1.00 86.06 212 THR A CA 1
ATOM 1661 C C . THR A 1 212 ? -3.393 -1.834 -4.292 1.00 86.06 212 THR A C 1
ATOM 1663 O O . THR A 1 212 ? -4.252 -1.198 -4.880 1.00 86.06 212 THR A O 1
ATOM 1666 N N . CYS A 1 213 ? -3.432 -3.164 -4.190 1.00 90.81 213 CYS A N 1
ATOM 1667 C CA . CYS A 1 213 ? -4.498 -3.977 -4.781 1.00 90.81 213 CYS A CA 1
ATOM 1668 C C . CYS A 1 213 ? -5.878 -3.599 -4.225 1.00 90.81 213 CYS A C 1
ATOM 1670 O O . CYS A 1 213 ? -6.833 -3.490 -4.984 1.00 90.81 213 CYS A O 1
ATOM 1672 N N . LEU A 1 214 ? -5.967 -3.322 -2.920 1.00 87.56 214 LEU A N 1
ATOM 1673 C CA . LEU A 1 214 ? -7.217 -2.894 -2.290 1.00 87.56 214 LEU A CA 1
ATOM 1674 C C . LEU A 1 214 ? -7.629 -1.476 -2.721 1.00 87.56 214 LEU A C 1
ATOM 1676 O O . LEU A 1 214 ? -8.791 -1.2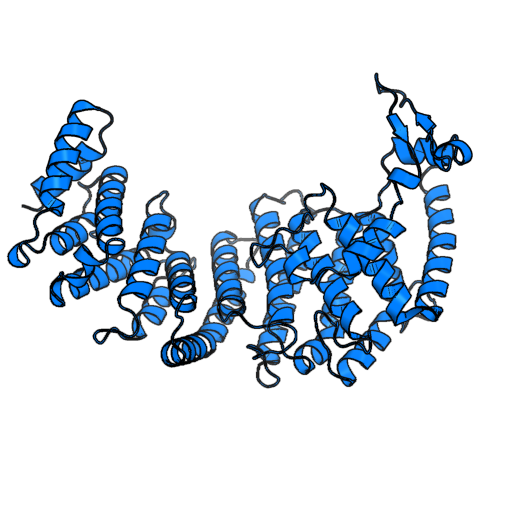31 -3.015 1.00 87.56 214 LEU A O 1
ATOM 1680 N N . THR A 1 215 ? -6.688 -0.529 -2.763 1.00 83.81 215 THR A N 1
ATOM 1681 C CA . THR A 1 215 ? -7.017 0.905 -2.908 1.00 83.81 215 THR A CA 1
ATOM 1682 C C . THR A 1 215 ? -6.980 1.441 -4.336 1.00 83.81 215 THR A C 1
ATOM 1684 O O . THR A 1 215 ? -7.641 2.434 -4.629 1.00 83.81 215 THR A O 1
ATOM 1687 N N . ALA A 1 216 ? -6.229 0.810 -5.237 1.00 80.94 216 ALA A N 1
ATOM 1688 C CA . ALA A 1 216 ? -6.081 1.261 -6.618 1.00 80.94 216 ALA A CA 1
ATOM 1689 C C . ALA A 1 216 ? -7.392 1.254 -7.435 1.00 80.94 216 ALA A C 1
ATOM 1691 O O . ALA A 1 216 ? -7.572 2.169 -8.236 1.00 80.94 216 ALA A O 1
ATOM 1692 N N . PRO A 1 217 ? -8.347 0.330 -7.207 1.00 79.25 217 PRO A N 1
ATOM 1693 C CA . PRO A 1 217 ? -9.688 0.404 -7.793 1.00 79.25 217 PRO A CA 1
ATOM 1694 C C . PRO A 1 217 ? -10.487 1.693 -7.502 1.00 79.25 217 PRO A C 1
ATOM 1696 O O . PRO A 1 217 ? -11.503 1.915 -8.154 1.00 79.25 217 PRO A O 1
ATOM 1699 N N . SER A 1 218 ? -10.032 2.561 -6.581 1.00 68.44 218 SER A N 1
ATOM 1700 C CA . SER A 1 218 ? -10.647 3.861 -6.248 1.00 68.44 218 SER A CA 1
ATOM 1701 C C . SER A 1 218 ? -12.129 3.750 -5.868 1.00 68.44 218 SER A C 1
ATOM 1703 O O . SER A 1 218 ? -12.995 4.406 -6.451 1.00 68.44 218 SER A O 1
ATOM 1705 N N . LEU A 1 219 ? -12.415 2.897 -4.888 1.00 65.88 219 LEU A N 1
ATOM 1706 C CA . LEU A 1 219 ? -13.775 2.562 -4.474 1.00 65.88 219 LEU A CA 1
ATOM 1707 C C . LEU A 1 219 ? -14.284 3.525 -3.409 1.00 65.88 219 LEU A C 1
ATOM 1709 O O . LEU A 1 219 ? -13.550 3.872 -2.485 1.00 65.88 219 LEU A O 1
ATOM 1713 N N . GLN A 1 220 ? -15.549 3.926 -3.530 1.00 70.00 220 GLN A N 1
ATOM 1714 C CA . GLN A 1 220 ? -16.198 4.786 -2.548 1.00 70.00 220 GLN A CA 1
ATOM 1715 C C . GLN A 1 220 ? -16.625 3.943 -1.337 1.00 70.00 220 GLN A C 1
ATOM 1717 O O . GLN A 1 220 ? -17.472 3.056 -1.483 1.00 70.00 220 GLN A O 1
ATOM 1722 N N . PRO A 1 221 ? -16.115 4.219 -0.122 1.00 68.06 221 PRO A N 1
ATOM 1723 C CA . PRO A 1 221 ? -16.428 3.417 1.064 1.00 68.06 221 PRO A CA 1
ATOM 1724 C C . PRO A 1 221 ? -17.920 3.423 1.430 1.00 68.06 221 PRO A C 1
ATOM 1726 O O . PRO A 1 221 ? -18.411 2.485 2.065 1.00 68.06 221 PRO A O 1
ATOM 1729 N N . LYS A 1 222 ? -18.648 4.475 1.038 1.00 74.19 222 LYS A N 1
ATOM 1730 C CA . LYS A 1 222 ? -20.067 4.665 1.368 1.00 74.19 222 LYS A CA 1
ATOM 1731 C C . LYS A 1 222 ? -21.006 3.995 0.372 1.00 74.19 222 LYS A C 1
ATOM 1733 O O . LYS A 1 222 ? -21.914 3.292 0.787 1.00 74.19 222 LYS A O 1
ATOM 1738 N N . SER A 1 223 ? -20.768 4.207 -0.916 1.00 72.56 223 SER A N 1
ATOM 1739 C CA . SER A 1 223 ? -21.702 3.919 -2.016 1.00 72.56 223 SER A CA 1
ATOM 1740 C C . SER A 1 223 ? -21.267 2.762 -2.916 1.00 72.56 223 SER A C 1
ATOM 1742 O O . SER A 1 223 ? -22.040 2.332 -3.769 1.00 72.56 223 SER A O 1
ATOM 1744 N N . GLY A 1 224 ? -20.049 2.244 -2.736 1.00 72.88 224 GLY A N 1
ATOM 1745 C CA . GLY A 1 224 ? -19.482 1.226 -3.610 1.00 72.88 224 GLY A CA 1
ATOM 1746 C C . GLY A 1 224 ? -19.106 1.770 -5.002 1.00 72.88 224 GLY A C 1
ATOM 1747 O O . GLY A 1 224 ? -19.035 2.986 -5.197 1.00 72.88 224 GLY A O 1
ATOM 1748 N N . PRO A 1 225 ? -18.828 0.891 -5.984 1.00 76.25 225 PRO A N 1
ATOM 1749 C CA . PRO A 1 225 ? -18.776 -0.571 -5.865 1.00 76.25 225 PRO A CA 1
ATOM 1750 C C . PRO A 1 225 ? -17.729 -1.032 -4.838 1.00 76.25 225 PRO A C 1
ATOM 1752 O O . PRO A 1 225 ? -16.784 -0.305 -4.551 1.00 76.25 225 PRO A O 1
ATOM 1755 N N . TYR A 1 226 ? -17.912 -2.213 -4.247 1.00 85.44 226 TYR A N 1
ATOM 1756 C CA . TYR A 1 226 ? -16.996 -2.769 -3.240 1.00 85.44 226 TYR A CA 1
ATOM 1757 C C . TYR A 1 226 ? -16.100 -3.839 -3.865 1.00 85.44 226 TYR A C 1
ATOM 1759 O O . TYR A 1 226 ? -16.549 -4.583 -4.732 1.00 85.44 226 TYR A O 1
ATOM 1767 N N . LEU A 1 227 ? -14.842 -3.921 -3.421 1.00 87.06 227 LEU A N 1
ATOM 1768 C CA . LEU A 1 227 ? -13.922 -4.975 -3.863 1.00 87.06 227 LEU A CA 1
ATOM 1769 C C . LEU A 1 227 ? -14.174 -6.259 -3.085 1.00 87.06 227 LEU A C 1
ATOM 1771 O O . LEU A 1 227 ? -14.128 -7.345 -3.650 1.00 87.06 227 LEU A O 1
ATOM 1775 N N . LEU A 1 228 ? -14.396 -6.114 -1.777 1.00 89.25 228 LEU A N 1
ATOM 1776 C CA . LEU A 1 228 ? -14.658 -7.225 -0.878 1.00 89.25 228 LEU A CA 1
ATOM 1777 C C . LEU A 1 228 ? -16.165 -7.279 -0.626 1.00 89.25 228 LEU A C 1
ATOM 1779 O O . LEU A 1 228 ? -16.687 -6.674 0.313 1.00 89.25 228 LEU A O 1
ATOM 1783 N N . ASP A 1 229 ? -16.865 -7.939 -1.540 1.00 87.94 229 ASP A N 1
ATOM 1784 C CA . ASP A 1 229 ? -18.275 -8.269 -1.388 1.00 87.94 229 ASP A CA 1
ATOM 1785 C C . ASP A 1 229 ? -18.472 -9.465 -0.440 1.00 87.94 229 ASP A C 1
ATOM 1787 O O . ASP A 1 229 ? -17.523 -10.015 0.124 1.00 87.94 229 ASP A O 1
ATOM 1791 N N . SER A 1 230 ? -19.721 -9.887 -0.262 1.00 86.75 230 SER A N 1
ATOM 1792 C CA . SER A 1 230 ? -20.077 -10.968 0.658 1.00 86.75 230 SER A CA 1
ATOM 1793 C C . SER A 1 230 ? -19.400 -12.302 0.309 1.00 86.75 230 SER A C 1
ATOM 1795 O O . SER A 1 230 ? -19.104 -13.081 1.216 1.00 86.75 230 SER A O 1
ATOM 1797 N N . ALA A 1 231 ? -19.095 -12.555 -0.970 1.00 87.38 231 ALA A N 1
ATOM 1798 C CA . ALA A 1 231 ? -18.360 -13.746 -1.401 1.00 87.38 231 ALA A CA 1
ATOM 1799 C C . ALA A 1 231 ? -16.868 -13.665 -1.030 1.00 87.38 231 ALA A C 1
ATOM 1801 O O . ALA A 1 231 ? -16.241 -14.681 -0.726 1.00 87.38 231 ALA A O 1
ATOM 1802 N N . ALA A 1 232 ? -16.310 -12.456 -0.981 1.00 86.06 232 ALA A N 1
ATOM 1803 C CA . ALA A 1 232 ? -14.935 -12.185 -0.577 1.00 86.06 232 ALA A CA 1
ATOM 1804 C C . ALA A 1 232 ? -14.730 -12.050 0.949 1.00 86.06 232 ALA A C 1
ATOM 1806 O O . ALA A 1 232 ? -13.627 -11.704 1.387 1.00 86.06 232 ALA A O 1
ATOM 1807 N N . LEU A 1 233 ? -15.732 -12.375 1.779 1.00 90.75 233 LEU A N 1
ATOM 1808 C CA . LEU A 1 233 ? -15.598 -12.404 3.244 1.00 90.75 233 LEU A CA 1
ATOM 1809 C C . LEU A 1 233 ? -14.360 -13.190 3.730 1.00 90.75 233 LEU A C 1
ATOM 1811 O O . LEU A 1 233 ? -13.616 -12.643 4.545 1.00 90.75 233 LEU A O 1
ATOM 1815 N N . PRO A 1 234 ? -14.046 -14.403 3.220 1.00 92.50 234 PRO A N 1
ATOM 1816 C CA . PRO A 1 234 ? -12.865 -15.144 3.668 1.00 92.50 234 PRO A CA 1
ATOM 1817 C C . PRO A 1 234 ? -11.551 -14.401 3.396 1.00 92.50 234 PRO A C 1
ATOM 1819 O O . PRO A 1 234 ? -10.601 -14.511 4.167 1.00 92.50 234 PRO A O 1
ATOM 1822 N N . VAL A 1 235 ? -11.486 -13.627 2.308 1.00 92.00 235 VAL A N 1
ATOM 1823 C CA . VAL A 1 235 ? -10.315 -12.807 1.968 1.00 92.00 235 VAL A CA 1
ATOM 1824 C C . VAL A 1 235 ? -10.168 -11.668 2.975 1.00 92.00 235 VAL A C 1
ATOM 1826 O O . VAL A 1 235 ? -9.072 -11.460 3.495 1.00 92.00 235 VAL A O 1
ATOM 1829 N N . ALA A 1 236 ? -11.266 -10.975 3.295 1.00 92.69 236 ALA A N 1
ATOM 1830 C CA . ALA A 1 236 ? -11.276 -9.903 4.288 1.00 92.69 236 ALA A CA 1
ATOM 1831 C C . ALA A 1 236 ? -10.827 -10.411 5.669 1.00 92.69 236 ALA A C 1
ATOM 1833 O O . ALA A 1 236 ? -9.877 -9.875 6.242 1.00 92.69 236 ALA A O 1
ATOM 1834 N N . THR A 1 237 ? -11.433 -11.498 6.157 1.00 93.25 237 THR A N 1
ATOM 1835 C CA . THR A 1 237 ? -11.091 -12.115 7.448 1.00 93.25 237 THR A CA 1
ATOM 1836 C C . THR A 1 237 ? -9.619 -12.516 7.506 1.00 93.25 237 THR A C 1
ATOM 1838 O O . THR A 1 237 ? -8.924 -12.153 8.448 1.00 93.25 237 THR A O 1
ATOM 1841 N N . ARG A 1 238 ? -9.085 -13.145 6.450 1.00 94.38 238 ARG A N 1
ATOM 1842 C CA . ARG A 1 238 ? -7.659 -13.509 6.371 1.00 94.38 238 ARG A CA 1
ATOM 1843 C C . ARG A 1 238 ? -6.714 -12.308 6.430 1.00 94.38 238 ARG A C 1
ATOM 1845 O O . ARG A 1 238 ? -5.625 -12.429 6.994 1.00 94.38 238 ARG A O 1
ATOM 1852 N N . ILE A 1 239 ? -7.086 -11.174 5.830 1.00 95.25 239 ILE A N 1
ATOM 1853 C CA . ILE A 1 239 ? -6.294 -9.936 5.912 1.00 95.25 239 ILE A CA 1
ATOM 1854 C C . ILE A 1 239 ? -6.290 -9.421 7.350 1.00 95.25 239 ILE A C 1
ATOM 1856 O O . ILE A 1 239 ? -5.225 -9.074 7.866 1.00 95.25 239 ILE A O 1
ATOM 1860 N N . PHE A 1 240 ? -7.457 -9.373 7.993 1.00 95.31 240 PHE A N 1
ATOM 1861 C CA . PHE A 1 240 ? -7.591 -8.881 9.359 1.00 95.31 240 PHE A CA 1
ATOM 1862 C C . PHE A 1 240 ? -6.852 -9.768 10.364 1.00 95.31 240 PHE A C 1
ATOM 1864 O O . PHE A 1 240 ? -5.976 -9.263 11.068 1.00 95.31 240 PHE A O 1
ATOM 1871 N N . ASP A 1 241 ? -7.118 -11.076 10.364 1.00 94.06 241 ASP A N 1
ATOM 1872 C CA . ASP A 1 241 ? -6.515 -12.038 11.292 1.00 94.06 241 ASP A CA 1
ATOM 1873 C C . ASP A 1 241 ? -4.991 -12.011 11.200 1.00 94.06 241 ASP A C 1
ATOM 1875 O O . ASP A 1 241 ? -4.302 -11.859 12.210 1.00 94.06 241 ASP A O 1
ATOM 1879 N N . GLN A 1 242 ? -4.443 -12.069 9.980 1.00 94.56 242 GLN A N 1
ATOM 1880 C CA . GLN A 1 242 ? -2.996 -12.009 9.790 1.00 94.56 242 GLN A CA 1
ATOM 1881 C C . GLN A 1 242 ? -2.427 -10.666 10.259 1.00 94.56 242 GLN A C 1
ATOM 1883 O O . GLN A 1 242 ? -1.381 -10.631 10.906 1.00 94.56 242 GLN A O 1
ATOM 1888 N N . SER A 1 243 ? -3.093 -9.549 9.946 1.00 95.25 243 SER A N 1
ATOM 1889 C CA . SER A 1 243 ? -2.602 -8.219 10.324 1.00 95.25 243 SER A CA 1
ATOM 1890 C C . SER A 1 243 ? -2.548 -8.056 11.842 1.00 95.25 243 SER A C 1
ATOM 1892 O O . SER A 1 243 ? -1.535 -7.589 12.366 1.00 95.25 243 SER A O 1
ATOM 1894 N N . PHE A 1 244 ? -3.598 -8.474 12.553 1.00 94.62 244 PHE A N 1
ATOM 1895 C CA . PHE A 1 244 ? -3.639 -8.422 14.013 1.00 94.62 244 PHE A CA 1
ATOM 1896 C C . PHE A 1 244 ? -2.675 -9.418 14.658 1.00 94.62 244 PHE A C 1
ATOM 1898 O O . PHE A 1 244 ? -1.968 -9.042 15.592 1.00 94.62 244 PHE A O 1
ATOM 1905 N N . ALA A 1 245 ? -2.559 -10.642 14.135 1.00 92.88 245 ALA A N 1
ATOM 1906 C CA . ALA A 1 245 ? -1.592 -11.624 14.623 1.00 92.88 245 ALA A CA 1
ATOM 1907 C C . ALA A 1 245 ? -0.150 -11.103 14.514 1.00 92.88 245 ALA A C 1
ATOM 1909 O O . ALA A 1 245 ? 0.628 -11.192 15.468 1.00 92.88 245 ALA A O 1
ATOM 1910 N N . VAL A 1 246 ? 0.202 -10.496 13.376 1.00 92.12 246 VAL A N 1
ATOM 1911 C CA . VAL A 1 246 ? 1.521 -9.890 13.160 1.00 92.12 246 VAL A CA 1
ATOM 1912 C C . VAL A 1 246 ? 1.725 -8.684 14.078 1.00 92.12 246 VAL A C 1
ATOM 1914 O O . VAL A 1 246 ? 2.778 -8.590 14.702 1.00 92.12 246 VAL A O 1
ATOM 1917 N N . LEU A 1 247 ? 0.739 -7.790 14.223 1.00 91.62 247 LEU A N 1
ATOM 1918 C CA . LEU A 1 247 ? 0.824 -6.656 15.155 1.00 91.62 247 LEU A CA 1
ATOM 1919 C C . LEU A 1 247 ? 1.050 -7.128 16.595 1.00 91.62 247 LEU A C 1
ATOM 1921 O O . LEU A 1 247 ? 1.966 -6.647 17.259 1.00 91.62 247 LEU A O 1
ATOM 1925 N N . ASN A 1 248 ? 0.286 -8.116 17.057 1.00 89.75 248 ASN A N 1
ATOM 1926 C CA . ASN A 1 248 ? 0.441 -8.700 18.387 1.00 89.75 248 ASN A CA 1
ATOM 1927 C C . ASN A 1 248 ? 1.832 -9.320 18.582 1.00 89.75 248 ASN A C 1
ATOM 1929 O O . ASN A 1 248 ? 2.464 -9.102 19.618 1.00 89.75 248 ASN A O 1
ATOM 1933 N N . LYS A 1 249 ? 2.351 -10.020 17.567 1.00 88.50 249 LYS A N 1
ATOM 1934 C CA . LYS A 1 249 ? 3.711 -10.568 17.588 1.00 88.50 249 LYS A CA 1
ATOM 1935 C C . LYS A 1 249 ? 4.767 -9.462 17.638 1.00 88.50 249 LYS A C 1
ATOM 1937 O O . LYS A 1 249 ? 5.686 -9.562 18.443 1.00 88.50 249 LYS A O 1
ATOM 1942 N N . LEU A 1 250 ? 4.620 -8.385 16.864 1.00 87.69 250 LEU A N 1
ATOM 1943 C CA . LEU A 1 250 ? 5.519 -7.225 16.920 1.00 87.69 250 LEU A CA 1
ATOM 1944 C C . LEU A 1 250 ? 5.531 -6.598 18.323 1.00 87.69 250 LEU A C 1
ATOM 1946 O O . LEU A 1 250 ? 6.605 -6.372 18.873 1.00 87.69 250 LEU A O 1
ATOM 1950 N N . TYR A 1 251 ? 4.363 -6.390 18.939 1.00 85.62 251 TYR A N 1
ATOM 1951 C CA . TYR A 1 251 ? 4.268 -5.889 20.316 1.00 85.62 251 TYR A CA 1
ATOM 1952 C C . TYR A 1 251 ? 4.985 -6.799 21.322 1.00 85.62 251 TYR A C 1
ATOM 1954 O O . TYR A 1 251 ? 5.681 -6.296 22.201 1.00 85.62 251 TYR A O 1
ATOM 1962 N N . SER A 1 252 ? 4.865 -8.123 21.164 1.00 83.56 252 SER A N 1
ATOM 1963 C CA . SER A 1 252 ? 5.570 -9.090 22.017 1.00 83.56 252 SER A CA 1
ATOM 1964 C C . SER A 1 252 ? 7.088 -9.098 21.818 1.00 83.56 252 SER A C 1
ATOM 1966 O O . SER A 1 252 ? 7.801 -9.480 22.725 1.00 83.56 252 SER A O 1
ATOM 1968 N N . LEU A 1 253 ? 7.597 -8.685 20.652 1.00 80.06 253 LEU A N 1
ATOM 1969 C CA . LEU A 1 253 ? 9.041 -8.556 20.406 1.00 80.06 253 LEU A CA 1
ATOM 1970 C C . LEU A 1 253 ? 9.590 -7.236 20.946 1.00 80.06 253 LEU A C 1
ATOM 1972 O O . LEU A 1 253 ? 10.748 -7.146 21.346 1.00 80.06 253 LEU A O 1
ATOM 1976 N N . GLY A 1 254 ? 8.747 -6.202 20.970 1.00 69.00 254 GLY A N 1
ATOM 1977 C CA . GLY A 1 254 ? 9.096 -4.910 21.536 1.00 69.00 254 GLY A CA 1
ATOM 1978 C C . GLY A 1 254 ? 9.430 -4.977 23.025 1.00 69.00 254 GLY A C 1
ATOM 1979 O O . GLY A 1 254 ? 10.116 -4.075 23.494 1.00 69.00 254 GLY A O 1
ATOM 1980 N N . SER A 1 255 ? 9.016 -6.023 23.760 1.00 65.50 255 SER A N 1
ATOM 1981 C CA . SER A 1 255 ? 9.369 -6.203 25.176 1.00 65.50 255 SER A CA 1
ATOM 1982 C C . SER A 1 255 ? 10.880 -6.247 25.412 1.00 65.50 255 SER A C 1
ATOM 1984 O O . SER A 1 255 ? 11.351 -5.639 26.373 1.00 65.50 255 SER A O 1
ATOM 1986 N N . ASP A 1 256 ? 11.627 -6.827 24.469 1.00 60.91 256 ASP A N 1
ATOM 1987 C CA . ASP A 1 256 ? 12.997 -7.318 24.660 1.00 60.91 256 ASP A CA 1
ATOM 1988 C C . ASP A 1 256 ? 14.061 -6.405 24.013 1.00 60.91 256 ASP A C 1
ATOM 1990 O O . ASP A 1 256 ? 15.015 -6.890 23.419 1.00 60.91 256 ASP A O 1
ATOM 1994 N N . SER A 1 257 ? 13.863 -5.079 24.043 1.00 61.47 257 SER A N 1
ATOM 1995 C CA . SER A 1 257 ? 14.765 -4.036 23.486 1.00 61.47 257 SER A CA 1
ATOM 1996 C C . SER A 1 257 ? 15.101 -4.102 21.976 1.00 61.47 257 SER A C 1
ATOM 1998 O O . SER A 1 257 ? 15.797 -3.225 21.468 1.00 61.47 257 SER A O 1
ATOM 2000 N N . CYS A 1 258 ? 14.526 -5.039 21.213 1.00 69.75 258 CYS A N 1
ATOM 2001 C CA . CYS A 1 258 ? 14.794 -5.265 19.780 1.00 69.75 258 CYS A CA 1
ATOM 2002 C C . CYS A 1 258 ? 13.948 -4.400 18.805 1.00 69.75 258 CYS A C 1
ATOM 2004 O O . CYS A 1 258 ? 13.918 -4.637 17.596 1.00 69.75 258 CYS A O 1
ATOM 2006 N N . TRP A 1 259 ? 13.218 -3.391 19.292 1.00 80.56 259 TRP A N 1
ATOM 2007 C CA . TRP A 1 259 ? 12.327 -2.589 18.442 1.00 80.56 259 TRP A CA 1
ATOM 2008 C C . TRP A 1 259 ? 13.102 -1.610 17.546 1.00 80.56 259 TRP A C 1
ATOM 2010 O O . TRP A 1 259 ? 13.713 -0.659 18.027 1.00 80.56 259 TRP A O 1
ATOM 2020 N N . THR A 1 260 ? 13.034 -1.807 16.227 1.00 83.50 260 THR A N 1
ATOM 2021 C CA . THR A 1 260 ? 13.729 -0.964 15.231 1.00 83.50 260 THR A CA 1
ATOM 2022 C C . THR A 1 260 ? 12.768 -0.093 14.411 1.00 83.50 260 THR A C 1
ATOM 2024 O O . THR A 1 260 ? 11.547 -0.271 14.430 1.00 83.50 260 THR A O 1
ATOM 2027 N N . ALA A 1 261 ? 13.318 0.833 13.616 1.00 82.25 261 ALA A N 1
ATOM 2028 C CA . ALA A 1 261 ? 12.544 1.656 12.684 1.00 82.25 261 ALA A CA 1
ATOM 2029 C C . ALA A 1 261 ? 11.742 0.827 11.658 1.00 82.25 261 ALA A C 1
ATOM 2031 O O . ALA A 1 261 ? 10.654 1.239 11.251 1.00 82.25 261 ALA A O 1
ATOM 2032 N N . GLU A 1 262 ? 12.240 -0.351 11.266 1.00 83.12 262 GLU A N 1
ATOM 2033 C CA . GLU A 1 262 ? 11.534 -1.265 10.360 1.00 83.12 262 GLU A CA 1
ATOM 2034 C C . GLU A 1 262 ? 10.297 -1.883 11.018 1.00 83.12 262 GLU A C 1
ATOM 2036 O O . GLU A 1 262 ? 9.250 -1.977 10.377 1.00 83.12 262 GLU A O 1
ATOM 2041 N N . HIS A 1 263 ? 10.370 -2.218 12.312 1.00 86.88 263 HIS A N 1
ATOM 2042 C CA . HIS A 1 263 ? 9.224 -2.715 13.080 1.00 86.88 263 HIS A CA 1
ATOM 2043 C C . HIS A 1 263 ? 8.117 -1.658 13.151 1.00 86.88 263 HIS A C 1
ATOM 2045 O O . HIS A 1 263 ? 6.964 -1.941 12.820 1.00 86.88 263 HIS A O 1
ATOM 2051 N N . ALA A 1 264 ? 8.475 -0.412 13.485 1.00 82.50 264 ALA A N 1
ATOM 2052 C CA . ALA A 1 264 ? 7.535 0.710 13.494 1.00 82.50 264 ALA A CA 1
ATOM 2053 C C . ALA A 1 264 ? 6.935 0.964 12.101 1.00 82.50 264 ALA A C 1
ATOM 2055 O O . ALA A 1 264 ? 5.724 1.156 11.951 1.00 82.50 264 ALA A O 1
ATOM 2056 N N . GLN A 1 265 ? 7.769 0.916 11.056 1.00 83.38 265 GLN A N 1
ATOM 2057 C CA . GLN A 1 265 ? 7.313 1.059 9.680 1.00 83.38 265 GLN A CA 1
ATOM 2058 C C . GLN A 1 265 ? 6.326 -0.045 9.303 1.00 83.38 265 GLN A C 1
ATOM 2060 O O . GLN A 1 265 ? 5.303 0.259 8.687 1.00 83.38 265 GLN A O 1
ATOM 2065 N N . PHE A 1 266 ? 6.616 -1.300 9.644 1.00 87.88 266 PHE A N 1
ATOM 2066 C CA . PHE A 1 266 ? 5.752 -2.422 9.315 1.00 87.88 266 PHE A CA 1
ATOM 2067 C C . PHE A 1 266 ? 4.428 -2.337 10.075 1.00 87.88 266 PHE A C 1
ATOM 2069 O O . PHE A 1 266 ? 3.374 -2.388 9.445 1.00 87.88 266 PHE A O 1
ATOM 2076 N N . ALA A 1 267 ? 4.462 -2.054 11.379 1.00 88.31 267 ALA A N 1
ATOM 2077 C CA . ALA A 1 267 ? 3.264 -1.843 12.186 1.00 88.31 267 ALA A CA 1
ATOM 2078 C C . ALA A 1 267 ? 2.361 -0.742 11.599 1.00 88.31 267 ALA A C 1
ATOM 2080 O O . ALA A 1 267 ? 1.171 -0.964 11.382 1.00 88.31 267 ALA A O 1
ATOM 2081 N N . ARG A 1 268 ? 2.935 0.405 11.200 1.00 83.94 268 ARG A N 1
ATOM 2082 C CA . ARG A 1 268 ? 2.206 1.481 10.503 1.00 83.94 268 ARG A CA 1
ATOM 2083 C C . ARG A 1 268 ? 1.548 1.012 9.202 1.00 83.94 268 ARG A C 1
ATOM 2085 O O . ARG A 1 268 ? 0.500 1.529 8.816 1.00 83.94 268 ARG A O 1
ATOM 2092 N N . ARG A 1 269 ? 2.170 0.083 8.468 1.00 85.56 269 ARG A N 1
ATOM 2093 C CA . ARG A 1 269 ? 1.590 -0.471 7.233 1.00 85.56 269 ARG A CA 1
ATOM 2094 C C . ARG A 1 269 ? 0.425 -1.400 7.527 1.00 85.56 269 ARG A C 1
ATOM 2096 O O . ARG A 1 269 ? -0.559 -1.321 6.802 1.00 85.56 269 ARG A O 1
ATOM 2103 N N . LEU A 1 270 ? 0.517 -2.211 8.575 1.00 91.50 270 LEU A N 1
ATOM 2104 C CA . LEU A 1 270 ? -0.543 -3.131 8.982 1.00 91.50 270 LEU A CA 1
ATOM 2105 C C . LEU A 1 270 ? -1.786 -2.377 9.448 1.00 91.50 270 LEU A C 1
ATOM 2107 O O . LEU A 1 270 ? -2.875 -2.660 8.962 1.00 91.50 270 LEU A O 1
ATOM 2111 N N . THR A 1 271 ? -1.634 -1.351 10.292 1.00 87.38 271 THR A N 1
ATOM 2112 C CA . THR A 1 271 ? -2.788 -0.545 10.730 1.00 87.38 271 THR A CA 1
ATOM 2113 C C . THR A 1 271 ? -3.465 0.161 9.556 1.00 87.38 271 THR A C 1
ATOM 2115 O O . THR A 1 271 ? -4.691 0.190 9.457 1.00 87.38 271 THR A O 1
ATOM 2118 N N . LYS A 1 272 ? -2.671 0.647 8.595 1.00 84.00 272 LYS A N 1
ATOM 2119 C CA . LYS A 1 272 ? -3.191 1.220 7.350 1.00 84.00 272 LYS A CA 1
ATOM 2120 C C . LYS A 1 272 ? -3.886 0.180 6.458 1.00 84.00 272 LYS A C 1
ATOM 2122 O O . LYS A 1 272 ? -4.869 0.507 5.797 1.00 84.00 272 LYS A O 1
ATOM 2127 N N . LEU A 1 273 ? -3.365 -1.046 6.405 1.00 87.75 273 LEU A N 1
ATOM 2128 C CA . LEU A 1 273 ? -3.924 -2.144 5.618 1.00 87.75 273 LEU A CA 1
ATOM 2129 C C . LEU A 1 273 ? -5.280 -2.593 6.168 1.00 87.75 273 LEU A C 1
ATOM 2131 O O . LEU A 1 273 ? -6.209 -2.746 5.382 1.00 87.75 273 LEU A O 1
ATOM 2135 N N . ILE A 1 274 ? -5.402 -2.731 7.493 1.00 93.25 274 ILE A N 1
ATOM 2136 C CA . ILE A 1 274 ? -6.666 -3.054 8.169 1.00 93.25 274 ILE A CA 1
ATOM 2137 C C . ILE A 1 274 ? -7.726 -2.016 7.796 1.00 93.25 274 ILE A C 1
ATOM 2139 O O . ILE A 1 274 ? -8.788 -2.375 7.298 1.00 93.25 274 ILE A O 1
ATOM 2143 N N . LEU A 1 275 ? -7.415 -0.723 7.946 1.00 88.06 275 LEU A N 1
ATOM 2144 C CA . LEU A 1 275 ? -8.343 0.346 7.578 1.00 88.06 275 LEU A CA 1
ATOM 2145 C C . LEU A 1 275 ? -8.756 0.268 6.101 1.00 88.06 275 LEU A C 1
ATOM 2147 O O . LEU A 1 275 ? -9.942 0.345 5.791 1.00 88.06 275 LEU A O 1
ATOM 2151 N N . ALA A 1 276 ? -7.794 0.086 5.192 1.00 86.25 276 ALA A N 1
ATOM 2152 C CA . ALA A 1 276 ? -8.079 -0.012 3.764 1.00 86.25 276 ALA A CA 1
ATOM 2153 C C . ALA A 1 276 ? -8.979 -1.208 3.429 1.00 86.25 276 ALA A C 1
ATOM 2155 O O . ALA A 1 276 ? -9.932 -1.045 2.673 1.00 86.25 276 ALA A O 1
ATOM 2156 N N . ALA A 1 277 ? -8.716 -2.383 4.010 1.00 92.12 277 ALA A N 1
ATOM 2157 C CA . ALA A 1 277 ? -9.541 -3.575 3.830 1.00 92.12 277 ALA A CA 1
ATOM 2158 C C . ALA A 1 277 ? -10.980 -3.340 4.316 1.00 92.12 277 ALA A C 1
ATOM 2160 O O . ALA A 1 277 ? -11.931 -3.664 3.604 1.00 92.12 277 ALA A O 1
ATOM 2161 N N . THR A 1 278 ? -11.158 -2.680 5.463 1.00 91.00 278 THR A N 1
ATOM 2162 C CA . THR A 1 278 ? -12.487 -2.295 5.958 1.00 91.00 278 THR A CA 1
ATOM 2163 C C . THR A 1 278 ? -13.181 -1.307 5.016 1.00 91.00 278 THR A C 1
ATOM 2165 O O . THR A 1 278 ? -14.358 -1.483 4.704 1.00 91.00 278 THR A O 1
ATOM 2168 N N . MET A 1 279 ? -12.468 -0.295 4.510 1.00 86.38 279 MET A N 1
ATOM 2169 C CA . MET A 1 279 ? -13.025 0.707 3.589 1.00 86.38 279 MET A CA 1
ATOM 2170 C C . MET A 1 279 ? -13.540 0.088 2.284 1.00 86.38 279 MET A C 1
ATOM 2172 O O . MET A 1 279 ? -14.583 0.506 1.791 1.00 86.38 279 MET A O 1
ATOM 2176 N N . VAL A 1 280 ? -12.859 -0.923 1.744 1.00 88.00 280 VAL A N 1
ATOM 2177 C CA . VAL A 1 280 ? -13.243 -1.558 0.466 1.00 88.00 280 VAL A CA 1
ATOM 2178 C C . VAL A 1 280 ? -14.196 -2.745 0.621 1.00 88.00 280 VAL A C 1
ATOM 2180 O O . VAL A 1 280 ? -14.618 -3.320 -0.384 1.00 88.00 280 VAL A O 1
ATOM 2183 N N . SER A 1 281 ? -14.528 -3.102 1.863 1.00 91.62 281 SER A N 1
ATOM 2184 C CA . SER A 1 281 ? -15.528 -4.116 2.198 1.00 91.62 281 SER A CA 1
ATOM 2185 C C . SER A 1 281 ? -16.941 -3.566 2.089 1.00 91.62 281 SER A C 1
ATOM 2187 O O . SER A 1 281 ? -17.175 -2.404 2.418 1.00 91.62 281 SER A O 1
ATOM 2189 N N . ASN A 1 282 ? -17.889 -4.395 1.657 1.00 90.94 282 ASN A N 1
ATOM 2190 C CA . ASN A 1 282 ? -19.303 -4.034 1.683 1.00 90.94 282 ASN A CA 1
ATOM 2191 C C . ASN A 1 282 ? -19.849 -4.003 3.136 1.00 90.94 282 ASN A C 1
ATOM 2193 O O . ASN A 1 282 ? -19.190 -4.497 4.061 1.00 90.94 282 ASN A O 1
ATOM 2197 N N . PRO A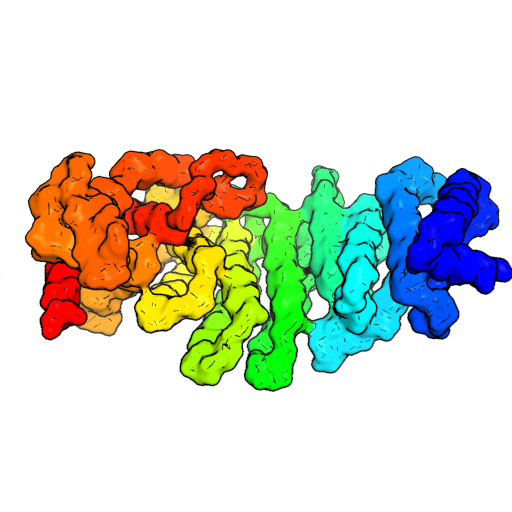 1 283 ? -21.046 -3.429 3.371 1.00 90.88 283 PRO A N 1
ATOM 2198 C CA . PRO A 1 283 ? -21.621 -3.326 4.715 1.00 90.88 283 PRO A CA 1
ATOM 2199 C C . PRO A 1 283 ? -21.785 -4.669 5.440 1.00 90.88 283 PRO A C 1
ATOM 2201 O O . PRO A 1 283 ? -21.560 -4.730 6.646 1.00 90.88 283 PRO A O 1
ATOM 2204 N N . GLU A 1 284 ? -22.104 -5.746 4.717 1.00 91.69 284 GLU A N 1
ATOM 2205 C CA . GLU A 1 284 ? -22.272 -7.094 5.280 1.00 91.69 284 GLU A CA 1
ATOM 2206 C C . GLU A 1 284 ? -20.942 -7.683 5.782 1.00 91.69 284 GLU A C 1
ATOM 2208 O O . GLU A 1 284 ? -20.858 -8.188 6.901 1.00 91.69 284 GLU A O 1
ATOM 2213 N N . VAL A 1 285 ? -19.868 -7.589 4.991 1.00 92.94 285 VAL A N 1
ATOM 2214 C CA . VAL A 1 285 ? -18.525 -8.064 5.366 1.00 92.94 285 VAL A CA 1
ATOM 2215 C C . VAL A 1 285 ? -17.994 -7.294 6.568 1.00 92.94 285 VAL A C 1
ATOM 2217 O O . VAL A 1 285 ? -17.440 -7.893 7.496 1.00 92.94 285 VAL A O 1
ATOM 2220 N N . ARG A 1 286 ? -18.195 -5.969 6.588 1.00 91.81 286 ARG A N 1
ATOM 2221 C CA . ARG A 1 286 ? -17.855 -5.136 7.750 1.00 91.81 286 ARG A CA 1
ATOM 2222 C C . ARG A 1 286 ? -18.654 -5.561 8.978 1.00 91.81 286 ARG A C 1
ATOM 2224 O O . ARG A 1 286 ? -18.061 -5.717 10.041 1.00 91.81 286 ARG A O 1
ATOM 2231 N N . GLY A 1 287 ? -19.960 -5.785 8.822 1.00 90.94 287 GLY A N 1
ATOM 2232 C CA . GLY A 1 287 ? -20.851 -6.220 9.895 1.00 90.94 287 GLY A CA 1
ATOM 2233 C C . GLY A 1 287 ? -20.424 -7.554 10.499 1.00 90.94 287 GLY A C 1
ATOM 2234 O O . GLY A 1 287 ? -20.279 -7.659 11.712 1.00 90.94 287 GLY A O 1
ATOM 2235 N N . LYS A 1 288 ? -20.101 -8.544 9.663 1.00 92.88 288 LYS A N 1
ATOM 2236 C CA . LYS A 1 288 ? -19.594 -9.855 10.106 1.00 92.88 288 LYS A CA 1
ATOM 2237 C C . LYS A 1 288 ? -18.216 -9.786 10.773 1.00 92.88 288 LYS A C 1
ATOM 2239 O O . LYS A 1 288 ? -17.908 -10.616 11.622 1.00 92.88 288 LYS A O 1
ATOM 2244 N N . SER A 1 289 ? -17.395 -8.798 10.418 1.00 92.94 289 SER A N 1
ATOM 2245 C CA . SER A 1 289 ? -16.040 -8.625 10.965 1.00 92.94 289 SER A CA 1
ATOM 2246 C C . SER A 1 289 ? -15.982 -7.696 12.186 1.00 92.94 289 SER A C 1
ATOM 2248 O O . SER A 1 289 ? -14.917 -7.543 12.783 1.00 92.94 289 SER A O 1
ATOM 2250 N N . ILE A 1 290 ? -17.099 -7.060 12.563 1.00 91.19 290 ILE A N 1
ATOM 2251 C CA . ILE A 1 290 ? -17.114 -5.929 13.501 1.00 91.19 290 ILE A CA 1
ATOM 2252 C C . ILE A 1 290 ? -16.579 -6.290 14.887 1.00 91.19 290 ILE A C 1
ATOM 2254 O O . ILE A 1 290 ? -15.786 -5.540 15.453 1.00 91.19 290 ILE A O 1
ATOM 2258 N N . ASN A 1 291 ? -16.968 -7.458 15.401 1.00 89.38 291 ASN A N 1
ATOM 2259 C CA . ASN A 1 291 ? -16.580 -7.928 16.725 1.00 89.38 291 ASN A CA 1
ATOM 2260 C C . ASN A 1 291 ? -15.059 -8.112 16.809 1.00 89.38 291 ASN A C 1
ATOM 2262 O O . ASN A 1 291 ? -14.394 -7.509 17.648 1.00 89.38 291 ASN A O 1
ATOM 2266 N N . MET A 1 292 ? -14.497 -8.856 15.855 1.00 91.56 292 MET A N 1
ATOM 2267 C CA . MET A 1 292 ? -13.059 -9.101 15.754 1.00 91.56 292 MET A CA 1
ATOM 2268 C C . MET A 1 292 ? -12.268 -7.793 15.576 1.00 91.56 292 MET A C 1
ATOM 2270 O O . MET A 1 292 ? -11.285 -7.572 16.288 1.00 91.56 292 MET A O 1
ATOM 2274 N N . LEU A 1 293 ? -12.731 -6.886 14.701 1.00 92.56 293 LEU A N 1
ATOM 2275 C CA . LEU A 1 293 ? -12.089 -5.586 14.480 1.00 92.56 293 LEU A CA 1
ATOM 2276 C C . LEU A 1 293 ? -12.026 -4.761 15.771 1.00 92.56 293 LEU A C 1
ATOM 2278 O O . LEU A 1 293 ? -10.965 -4.226 16.099 1.00 92.56 293 LEU A O 1
ATOM 2282 N N . PHE A 1 294 ? -13.130 -4.661 16.514 1.00 89.88 294 PHE A N 1
ATOM 2283 C CA . PHE A 1 294 ? -13.179 -3.888 17.757 1.00 89.88 294 PHE A CA 1
ATOM 2284 C C . PHE A 1 294 ? -12.392 -4.535 18.892 1.00 89.88 294 PHE A C 1
ATOM 2286 O O . PHE A 1 294 ? -11.680 -3.824 19.606 1.00 89.88 294 PHE A O 1
ATOM 2293 N N . LEU A 1 295 ? -12.486 -5.858 19.045 1.00 89.69 295 LEU A N 1
ATOM 2294 C CA . LEU A 1 295 ? -11.784 -6.599 20.087 1.00 89.69 295 LEU A CA 1
ATOM 2295 C C . LEU A 1 295 ? -10.269 -6.400 19.958 1.00 89.69 295 LEU A C 1
ATOM 2297 O O . LEU A 1 295 ? -9.630 -5.903 20.886 1.00 89.69 295 LEU A O 1
ATOM 2301 N N . HIS A 1 296 ? -9.702 -6.694 18.785 1.00 91.88 296 HIS A N 1
ATOM 2302 C CA . HIS A 1 296 ? -8.259 -6.569 18.574 1.00 91.88 296 HIS A CA 1
ATOM 2303 C C . HIS A 1 296 ? -7.780 -5.121 18.528 1.00 91.88 296 HIS A C 1
ATOM 2305 O O . HIS A 1 296 ? -6.679 -4.822 18.987 1.00 91.88 296 HIS A O 1
ATOM 2311 N N . THR A 1 297 ? -8.597 -4.195 18.022 1.00 90.75 297 THR A N 1
ATOM 2312 C CA . THR A 1 297 ? -8.249 -2.771 18.077 1.00 90.75 297 THR A CA 1
ATOM 2313 C C . THR A 1 297 ? -8.161 -2.283 19.521 1.00 90.75 297 THR A C 1
ATOM 2315 O O . THR A 1 297 ? -7.201 -1.606 19.887 1.00 90.75 297 THR A O 1
ATOM 2318 N N . THR A 1 298 ? -9.116 -2.673 20.364 1.00 88.50 298 THR A N 1
ATOM 2319 C CA . THR A 1 298 ? -9.097 -2.331 21.791 1.00 88.50 298 THR A CA 1
ATOM 2320 C C . THR A 1 298 ? -7.909 -2.977 22.498 1.00 88.50 298 THR A C 1
ATOM 2322 O O . THR A 1 298 ? -7.240 -2.313 23.283 1.00 88.50 298 THR A O 1
ATOM 2325 N N . GLU A 1 299 ? -7.582 -4.231 22.171 1.00 89.69 299 GLU A N 1
ATOM 2326 C CA . GLU A 1 299 ? -6.397 -4.926 22.687 1.00 89.69 299 GLU A CA 1
ATOM 2327 C C . GLU A 1 299 ? -5.093 -4.183 22.338 1.00 89.69 299 GLU A C 1
ATOM 2329 O O . GLU A 1 299 ? -4.236 -3.984 23.201 1.00 89.69 299 GLU A O 1
ATOM 2334 N N . ILE A 1 300 ? -4.949 -3.722 21.090 1.00 89.19 300 ILE A N 1
ATOM 2335 C CA . ILE A 1 300 ? -3.799 -2.916 20.657 1.00 89.19 300 ILE A CA 1
ATOM 2336 C C . ILE A 1 300 ? -3.735 -1.599 21.433 1.00 89.19 300 ILE A C 1
ATOM 2338 O O . ILE A 1 300 ? -2.658 -1.220 21.891 1.00 89.19 300 ILE A O 1
ATOM 2342 N N . LEU A 1 301 ? -4.866 -0.912 21.614 1.00 87.50 301 LEU A N 1
ATOM 2343 C CA . LEU A 1 301 ? -4.921 0.332 22.384 1.00 87.50 301 LEU A CA 1
ATOM 2344 C C . LEU A 1 301 ? -4.560 0.106 23.861 1.00 87.50 301 LEU A C 1
ATOM 2346 O O . LEU A 1 301 ? -3.832 0.920 24.424 1.00 87.50 301 LEU A O 1
ATOM 2350 N N . SER A 1 302 ? -4.973 -1.017 24.461 1.00 88.00 302 SER A N 1
ATOM 2351 C CA . SER A 1 302 ? -4.544 -1.422 25.809 1.00 88.00 302 SER A CA 1
ATOM 2352 C C . SER A 1 302 ? -3.029 -1.596 25.880 1.00 88.00 302 SER A C 1
ATOM 2354 O O . SER A 1 302 ? -2.376 -1.045 26.764 1.00 88.00 302 SER A O 1
ATOM 2356 N N . LYS A 1 303 ? -2.440 -2.328 24.924 1.00 86.81 303 LYS A N 1
ATOM 2357 C CA . LYS A 1 303 ? -0.983 -2.531 24.861 1.00 86.81 303 LYS A CA 1
ATOM 2358 C C . LYS A 1 303 ? -0.243 -1.212 24.656 1.00 86.81 303 LYS A C 1
ATOM 2360 O O . LYS A 1 303 ? 0.784 -0.995 25.291 1.00 86.81 303 LYS A O 1
ATOM 2365 N N . GLN A 1 304 ? -0.778 -0.323 23.819 1.00 85.81 304 GLN A N 1
ATOM 2366 C CA . GLN A 1 304 ? -0.222 1.006 23.577 1.00 85.81 304 GLN A CA 1
ATOM 2367 C C . GLN A 1 304 ? -0.255 1.896 24.826 1.00 85.81 304 GLN A C 1
ATOM 2369 O O . GLN A 1 304 ? 0.700 2.635 25.049 1.00 85.81 304 GLN A O 1
ATOM 2374 N N . ALA A 1 305 ? -1.325 1.827 25.628 1.00 80.69 305 ALA A N 1
ATOM 2375 C CA . ALA A 1 305 ? -1.454 2.583 26.875 1.00 80.69 305 ALA A CA 1
ATOM 2376 C C . ALA A 1 305 ? -0.382 2.193 27.901 1.00 80.69 305 ALA A C 1
ATOM 2378 O O . ALA A 1 305 ? 0.128 3.050 28.615 1.00 80.69 305 ALA A O 1
ATOM 2379 N N . VAL A 1 306 ? -0.015 0.910 27.944 1.00 81.31 306 VAL A N 1
ATOM 2380 C CA . VAL A 1 306 ? 1.057 0.408 28.814 1.00 81.31 306 VAL A CA 1
ATOM 2381 C C . VAL A 1 306 ? 2.434 0.714 28.228 1.00 81.31 306 VAL A C 1
ATOM 2383 O O . VAL A 1 306 ? 3.345 1.117 28.947 1.00 81.31 306 VAL A O 1
ATOM 2386 N N . ARG A 1 307 ? 2.606 0.506 26.917 1.00 80.25 307 ARG A N 1
ATOM 2387 C CA . ARG A 1 307 ? 3.881 0.705 26.230 1.00 80.25 307 ARG A CA 1
ATOM 2388 C C . ARG A 1 307 ? 3.671 1.297 24.833 1.00 80.25 307 ARG A C 1
ATOM 2390 O O . ARG A 1 307 ? 3.240 0.579 23.925 1.00 80.25 307 ARG A O 1
ATOM 2397 N N . PRO A 1 308 ? 4.049 2.566 24.608 1.00 81.81 308 PRO A N 1
ATOM 2398 C CA . PRO A 1 308 ? 3.838 3.217 23.326 1.00 81.81 308 PRO A CA 1
ATOM 2399 C C . PRO A 1 308 ? 4.854 2.731 22.280 1.00 81.81 308 PRO A C 1
ATOM 2401 O O . PRO A 1 308 ? 5.954 3.267 22.168 1.00 81.81 308 PRO A O 1
ATOM 2404 N N . LEU A 1 309 ? 4.489 1.701 21.508 1.00 83.44 309 LEU A N 1
ATOM 2405 C CA . LEU A 1 309 ? 5.309 1.159 20.411 1.00 83.44 309 LEU A CA 1
ATOM 2406 C C . LEU A 1 309 ? 4.848 1.641 19.031 1.00 83.44 309 LEU A C 1
ATOM 2408 O O . LEU A 1 309 ? 5.662 1.787 18.116 1.00 83.44 309 LEU A O 1
ATOM 2412 N N . LEU A 1 310 ? 3.550 1.908 18.861 1.00 83.31 310 LEU A N 1
ATOM 2413 C CA . LEU A 1 310 ? 3.031 2.491 17.628 1.00 83.31 310 LEU A CA 1
ATOM 2414 C C . LEU A 1 310 ? 3.365 3.976 17.554 1.00 83.31 310 LEU A C 1
ATOM 2416 O O . LEU A 1 310 ? 3.134 4.733 18.497 1.00 83.31 310 LEU A O 1
ATOM 2420 N N . ASP A 1 311 ? 3.854 4.401 16.392 1.00 78.31 311 ASP A N 1
ATOM 2421 C CA . ASP A 1 311 ? 4.020 5.818 16.104 1.00 78.31 311 ASP A CA 1
ATOM 2422 C C . ASP A 1 311 ? 2.669 6.527 15.910 1.00 78.31 311 ASP A C 1
ATOM 2424 O O . ASP A 1 311 ? 1.625 5.904 15.684 1.00 78.31 311 ASP A O 1
ATOM 2428 N N . LYS A 1 312 ? 2.699 7.865 15.941 1.00 74.19 312 LYS A N 1
ATOM 2429 C CA . LYS A 1 312 ? 1.502 8.704 15.785 1.00 74.19 312 LYS A CA 1
ATOM 2430 C C . LYS A 1 312 ? 0.706 8.372 14.517 1.00 74.19 312 LYS A C 1
ATOM 2432 O O . LYS A 1 312 ? -0.516 8.328 14.568 1.00 74.19 312 LYS A O 1
ATOM 2437 N N . LYS A 1 313 ? 1.369 8.079 13.390 1.00 73.00 313 LYS A N 1
ATOM 2438 C CA . LYS A 1 313 ? 0.682 7.763 12.124 1.00 73.00 313 LYS A CA 1
ATOM 2439 C C . LYS A 1 313 ? -0.029 6.417 12.202 1.00 73.00 313 LYS A C 1
ATOM 2441 O O . LYS A 1 313 ? -1.140 6.291 11.703 1.00 73.00 313 LYS A O 1
ATOM 2446 N N . ALA A 1 314 ? 0.603 5.412 12.801 1.00 79.56 314 ALA A N 1
ATOM 2447 C CA . ALA A 1 314 ? 0.001 4.102 12.992 1.00 79.56 314 ALA A CA 1
ATOM 2448 C C . ALA A 1 314 ? -1.240 4.188 13.891 1.00 79.56 314 ALA A C 1
ATOM 2450 O O . ALA A 1 314 ? -2.263 3.594 13.551 1.00 79.56 314 ALA A O 1
ATOM 2451 N N . MET A 1 315 ? -1.159 4.993 14.957 1.00 81.94 315 MET A N 1
ATOM 2452 C 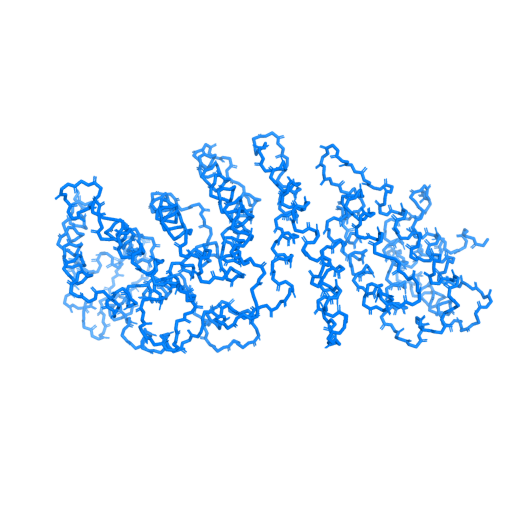CA . MET A 1 315 ? -2.283 5.311 15.842 1.00 81.94 315 MET A CA 1
ATOM 2453 C C . MET A 1 315 ? -3.410 6.045 15.115 1.00 81.94 315 MET A C 1
ATOM 2455 O O . MET A 1 315 ? -4.564 5.662 15.264 1.00 81.94 315 MET A O 1
ATOM 2459 N N . THR A 1 316 ? -3.097 7.030 14.264 1.00 76.12 316 THR A N 1
ATOM 2460 C CA . THR A 1 316 ? -4.100 7.730 13.440 1.00 76.12 316 THR A CA 1
ATOM 2461 C C . THR A 1 316 ? -4.948 6.745 12.625 1.00 76.12 316 THR A C 1
ATOM 2463 O O . THR A 1 316 ? -6.167 6.871 12.606 1.00 76.12 316 THR A O 1
ATOM 2466 N N . TRP A 1 317 ? -4.344 5.727 11.998 1.00 80.31 317 TRP A N 1
ATOM 2467 C CA . TRP A 1 317 ? -5.096 4.743 11.201 1.00 80.31 317 TRP A CA 1
ATOM 2468 C C . TRP A 1 317 ? -6.019 3.858 12.044 1.00 80.31 317 TRP A C 1
ATOM 2470 O O . TRP A 1 317 ? -7.130 3.556 11.612 1.00 80.31 317 TRP A O 1
ATOM 2480 N N . ILE A 1 318 ? -5.579 3.469 13.243 1.00 87.38 318 ILE A N 1
ATOM 2481 C CA . ILE A 1 318 ? -6.401 2.703 14.186 1.00 87.38 318 ILE A CA 1
ATOM 2482 C C . ILE A 1 318 ? -7.580 3.542 14.689 1.00 87.38 318 ILE A C 1
ATOM 2484 O O . ILE A 1 318 ? -8.718 3.084 14.659 1.00 87.38 318 ILE A O 1
ATOM 2488 N N . LEU A 1 319 ? -7.335 4.785 15.100 1.00 81.88 319 LEU A N 1
ATOM 2489 C CA . LEU A 1 319 ? -8.393 5.668 15.592 1.00 81.88 319 LEU A CA 1
ATOM 2490 C C . LEU A 1 319 ? -9.395 6.023 14.488 1.00 81.88 319 LEU A C 1
ATOM 2492 O O . LEU A 1 319 ? -10.597 6.041 14.733 1.00 81.88 319 LEU A O 1
ATOM 2496 N N . ALA A 1 320 ? -8.921 6.216 13.255 1.00 78.62 320 ALA A N 1
ATOM 2497 C CA . ALA A 1 320 ? -9.772 6.418 12.088 1.00 78.62 320 ALA A CA 1
ATOM 2498 C C . ALA A 1 320 ? -10.684 5.209 11.808 1.00 78.62 320 ALA A C 1
ATOM 2500 O O . ALA A 1 320 ? -11.850 5.391 11.460 1.00 78.62 320 ALA A O 1
ATOM 2501 N N . LEU A 1 321 ? -10.183 3.981 11.999 1.00 86.44 321 LEU A N 1
ATOM 2502 C CA . LEU A 1 321 ? -10.991 2.763 11.911 1.00 86.44 321 LEU A CA 1
ATOM 2503 C C . LEU A 1 321 ? -12.086 2.747 12.986 1.00 86.44 321 LEU A C 1
ATOM 2505 O O . LEU A 1 321 ? -13.252 2.545 12.652 1.00 86.44 321 LEU A O 1
ATOM 2509 N N . VAL A 1 322 ? -11.727 2.998 14.251 1.00 87.56 322 VAL A N 1
ATOM 2510 C CA . VAL A 1 322 ? -12.683 3.048 15.373 1.00 87.56 322 VAL A CA 1
ATOM 2511 C C . VAL A 1 322 ? -13.761 4.096 15.110 1.00 87.56 322 VAL A C 1
ATOM 2513 O O . VAL A 1 322 ? -14.948 3.777 15.146 1.00 87.56 322 VAL A O 1
ATOM 2516 N N . TYR A 1 323 ? -13.363 5.323 14.774 1.00 81.50 323 TYR A N 1
ATOM 2517 C CA . TYR A 1 323 ? -14.281 6.411 14.446 1.00 81.50 323 TYR A CA 1
ATOM 2518 C C . TYR A 1 323 ? -15.215 6.043 13.285 1.00 81.50 323 TYR A C 1
ATOM 2520 O O . TYR A 1 323 ? -16.438 6.163 13.399 1.00 81.50 323 TYR A O 1
ATOM 2528 N N . GLY A 1 324 ? -14.651 5.533 12.186 1.00 79.06 324 GLY A N 1
ATOM 2529 C CA . GLY A 1 324 ? -15.414 5.134 11.009 1.00 79.06 324 GLY A CA 1
ATOM 2530 C C . GLY A 1 324 ? -16.471 4.079 11.334 1.00 79.06 324 GLY A C 1
ATOM 2531 O O . GLY A 1 324 ? -17.623 4.231 10.926 1.00 79.06 324 GLY A O 1
ATOM 2532 N N . LEU A 1 325 ? -16.121 3.057 12.118 1.00 85.06 325 LEU A N 1
ATOM 2533 C CA . LEU A 1 325 ? -17.058 2.004 12.510 1.00 85.06 325 LEU A CA 1
ATOM 2534 C C . LEU A 1 325 ? -18.119 2.498 13.502 1.00 85.06 325 LEU A C 1
ATOM 2536 O O . LEU A 1 325 ? -19.288 2.147 13.360 1.00 85.06 325 LEU A O 1
ATOM 2540 N N . LEU A 1 326 ? -17.760 3.350 14.467 1.00 79.69 326 LEU A N 1
ATOM 2541 C CA . LEU A 1 326 ? -18.725 3.941 15.404 1.00 79.69 326 LEU A CA 1
ATOM 2542 C C . LEU A 1 326 ? -19.732 4.864 14.708 1.00 79.69 326 LEU A C 1
ATOM 2544 O O . LEU A 1 326 ? -20.879 4.957 15.148 1.00 79.69 326 LEU A O 1
ATOM 2548 N N . SER A 1 327 ? -19.333 5.502 13.603 1.00 74.19 327 SER A N 1
ATOM 2549 C CA . SER A 1 327 ? -20.217 6.361 12.807 1.00 74.19 327 SER A CA 1
ATOM 2550 C C . SER A 1 327 ? -21.376 5.616 12.133 1.00 74.19 327 SER A C 1
ATOM 2552 O O . SER A 1 327 ? -22.355 6.242 11.737 1.00 74.19 327 SER A O 1
ATOM 2554 N N . SER A 1 328 ? -21.298 4.285 12.032 1.00 72.06 328 SER A N 1
ATOM 2555 C CA . SER A 1 328 ? -22.266 3.448 11.310 1.00 72.06 328 SER A CA 1
ATOM 2556 C C . SER A 1 328 ? -23.656 3.358 11.944 1.00 72.06 328 SER A C 1
ATOM 2558 O O . SER A 1 328 ? -24.610 3.014 11.254 1.00 72.06 328 SER A O 1
ATOM 2560 N N . LYS A 1 329 ? -23.789 3.648 13.245 1.00 63.88 329 LYS A N 1
ATOM 2561 C CA . LYS A 1 329 ? -25.076 3.585 13.955 1.00 63.88 329 LYS A CA 1
ATOM 2562 C C . LYS A 1 329 ? -25.935 4.835 13.756 1.00 63.88 329 LYS A C 1
ATOM 2564 O O . LYS A 1 329 ? -27.146 4.774 13.968 1.00 63.88 329 LYS A O 1
ATOM 2569 N N . ALA A 1 330 ? -25.340 5.965 13.368 1.00 52.88 330 ALA A N 1
ATOM 2570 C CA . ALA A 1 330 ? -26.125 7.148 13.052 1.00 52.88 330 ALA A CA 1
ATOM 2571 C C . ALA A 1 330 ? -27.060 6.781 11.893 1.00 52.88 330 ALA A C 1
ATOM 2573 O O . ALA A 1 330 ? -26.583 6.451 10.812 1.00 52.88 330 ALA A O 1
ATOM 2574 N N . CYS A 1 331 ? -28.375 6.818 12.119 1.00 44.75 331 CYS A N 1
ATOM 2575 C CA . CYS A 1 331 ? -29.422 6.543 11.123 1.00 44.75 331 CYS A CA 1
ATOM 2576 C C . CYS A 1 331 ? -29.449 7.567 9.965 1.00 44.75 331 CYS A C 1
ATOM 2578 O O . CYS A 1 331 ? -30.455 7.705 9.277 1.00 44.75 331 CYS A O 1
ATOM 2580 N N . ASP A 1 332 ? -28.347 8.280 9.746 1.00 50.94 332 ASP A N 1
ATOM 2581 C CA . ASP A 1 332 ? -28.207 9.369 8.805 1.00 50.94 332 ASP A CA 1
ATOM 2582 C C . ASP A 1 332 ? -27.449 8.895 7.563 1.00 50.94 332 ASP A C 1
ATOM 2584 O O . ASP A 1 332 ? -26.501 8.106 7.628 1.00 50.94 332 ASP A O 1
ATOM 2588 N N . SER A 1 333 ? -27.763 9.519 6.431 1.00 53.44 333 SER A N 1
ATOM 2589 C CA . SER A 1 333 ? -27.006 9.499 5.171 1.00 53.44 333 SER A CA 1
ATOM 2590 C C . SER A 1 333 ? -25.524 9.929 5.292 1.00 53.44 333 SER A C 1
ATOM 2592 O O . SER A 1 333 ? -24.844 10.103 4.282 1.00 53.44 333 SER A O 1
ATOM 2594 N N . GLY A 1 334 ? -25.014 10.135 6.514 1.00 59.41 334 GLY A N 1
ATOM 2595 C CA . GLY A 1 334 ? -23.675 10.615 6.846 1.00 59.41 334 GLY A CA 1
ATOM 2596 C C . GLY A 1 334 ? -22.666 9.546 7.289 1.00 59.41 334 GLY A C 1
ATOM 2597 O O . GLY A 1 334 ? -21.484 9.881 7.387 1.00 59.41 334 GLY A O 1
ATOM 2598 N N . ALA A 1 335 ? -23.070 8.285 7.516 1.00 67.75 335 ALA A N 1
ATOM 2599 C CA . ALA A 1 335 ? -22.166 7.219 7.977 1.00 67.75 335 ALA A CA 1
ATOM 2600 C C . ALA A 1 335 ? -20.885 7.122 7.119 1.00 67.75 335 ALA A C 1
ATOM 2602 O O . ALA A 1 335 ? -20.938 7.158 5.886 1.00 67.75 335 ALA A O 1
ATOM 2603 N N . GLN A 1 336 ? -19.715 7.029 7.763 1.00 74.94 336 GLN A N 1
ATOM 2604 C CA . GLN A 1 336 ? -18.430 6.965 7.054 1.00 74.94 336 GLN A CA 1
ATOM 2605 C C . GLN A 1 336 ? -18.145 5.551 6.537 1.00 74.94 336 GLN A C 1
ATOM 2607 O O . GLN A 1 336 ? -17.702 5.381 5.402 1.00 74.94 336 GLN A O 1
ATOM 2612 N N . LEU A 1 337 ? -18.452 4.543 7.357 1.00 82.06 337 LEU A N 1
ATOM 2613 C CA . LEU A 1 337 ? -18.363 3.122 7.025 1.00 82.06 337 LEU A CA 1
ATOM 2614 C C . LEU A 1 337 ? -19.705 2.451 7.351 1.00 82.06 337 LEU A C 1
ATOM 2616 O O . LEU A 1 337 ? -19.864 1.945 8.460 1.00 82.06 337 LEU A O 1
ATOM 2620 N N . PRO A 1 338 ? -20.692 2.470 6.433 1.00 85.56 338 PRO A N 1
ATOM 2621 C CA . PRO A 1 338 ? -21.987 1.842 6.684 1.00 85.56 338 PRO A CA 1
ATOM 2622 C C . PRO A 1 338 ? -21.840 0.347 6.999 1.00 85.56 338 PRO A C 1
ATOM 2624 O O . PRO A 1 338 ? -20.997 -0.334 6.401 1.00 85.56 338 PRO A O 1
ATOM 2627 N N . LEU A 1 339 ? -22.678 -0.125 7.925 1.00 86.75 339 LEU A N 1
ATOM 2628 C CA . LEU A 1 339 ? -22.879 -1.527 8.296 1.00 86.75 339 LEU A CA 1
ATOM 2629 C C . LEU A 1 339 ? -24.287 -1.966 7.878 1.00 86.75 339 LEU A C 1
ATOM 2631 O O . LEU A 1 339 ? -25.174 -1.134 7.691 1.00 86.75 339 LEU A O 1
ATOM 2635 N N . ASP A 1 340 ? -24.486 -3.271 7.727 1.00 87.62 340 ASP A N 1
ATOM 2636 C CA . ASP A 1 340 ? -25.822 -3.851 7.637 1.00 87.62 340 ASP A CA 1
ATOM 2637 C C . ASP A 1 340 ? -26.515 -3.867 9.015 1.00 87.62 340 ASP A C 1
ATOM 2639 O O . ASP A 1 340 ? -25.898 -3.644 10.059 1.00 87.62 340 ASP A O 1
ATOM 2643 N N . THR A 1 341 ? -27.821 -4.142 9.040 1.00 85.69 341 THR A N 1
ATOM 2644 C CA . THR A 1 341 ? -28.617 -4.137 10.282 1.00 85.69 341 THR A CA 1
ATOM 2645 C C . THR A 1 341 ? -28.094 -5.134 11.318 1.00 85.69 341 THR A C 1
ATOM 2647 O O . THR A 1 341 ? -28.065 -4.831 12.515 1.00 85.69 341 THR A O 1
ATOM 2650 N N . SER A 1 342 ? -27.633 -6.303 10.860 1.00 87.81 342 SER A N 1
ATOM 2651 C CA . SER A 1 342 ? -26.991 -7.308 11.707 1.00 87.81 342 SER A CA 1
ATOM 2652 C C . SER A 1 342 ? -25.690 -6.775 12.307 1.00 87.81 342 SER A C 1
ATOM 2654 O O . SER A 1 342 ? -25.502 -6.856 13.520 1.00 87.81 342 SER A O 1
ATOM 2656 N N . GLY A 1 343 ? -24.822 -6.170 11.493 1.00 87.25 343 GLY A N 1
ATOM 2657 C CA . GLY A 1 343 ? -23.574 -5.554 11.930 1.00 87.25 343 GLY A CA 1
ATOM 2658 C C . GLY A 1 343 ? -23.770 -4.418 12.928 1.00 87.25 343 GLY A C 1
ATOM 2659 O O . GLY A 1 343 ? -23.042 -4.346 13.914 1.00 87.25 343 GLY A O 1
ATOM 2660 N N . SER A 1 344 ? -24.776 -3.559 12.740 1.00 86.19 344 SER A N 1
ATOM 2661 C CA . SER A 1 344 ? -25.112 -2.505 13.710 1.00 86.19 344 SER A CA 1
ATOM 2662 C C . SER A 1 344 ? -25.584 -3.076 15.052 1.00 86.19 344 SER A C 1
ATOM 2664 O O . SER A 1 344 ? -25.222 -2.553 16.110 1.00 86.19 344 SER A O 1
ATOM 2666 N N . SER A 1 345 ? -26.373 -4.157 15.029 1.00 85.94 345 SER A N 1
ATOM 2667 C CA . SER A 1 345 ? -26.781 -4.866 16.248 1.00 85.94 345 SER A CA 1
ATOM 2668 C C . SER A 1 345 ? -25.577 -5.489 16.953 1.00 85.94 345 SER A C 1
ATOM 2670 O O . SER A 1 345 ? -25.425 -5.336 18.165 1.00 85.94 345 SER A O 1
ATOM 2672 N N . GLU A 1 346 ? -24.694 -6.136 16.194 1.00 88.38 346 GLU A N 1
ATOM 2673 C CA . GLU A 1 346 ? -23.488 -6.771 16.719 1.00 88.38 346 GLU A CA 1
ATOM 2674 C C . GLU A 1 346 ? -22.515 -5.741 17.297 1.00 88.38 346 GLU A C 1
ATOM 2676 O O . GLU A 1 346 ? -22.037 -5.922 18.409 1.00 88.38 346 GLU A O 1
ATOM 2681 N N . LEU A 1 347 ? -22.320 -4.595 16.635 1.00 86.81 347 LEU A N 1
ATOM 2682 C CA . LEU A 1 347 ? -21.543 -3.475 17.171 1.00 86.81 347 LEU A CA 1
ATOM 2683 C C . LEU A 1 347 ? -22.057 -3.044 18.549 1.00 86.81 347 LEU A C 1
ATOM 2685 O O . LEU A 1 347 ? -21.283 -2.868 19.491 1.00 86.81 347 LEU A O 1
ATOM 2689 N N . GLN A 1 348 ? -23.376 -2.899 18.687 1.00 83.38 348 GLN A N 1
ATOM 2690 C CA . GLN A 1 348 ? -23.982 -2.555 19.966 1.00 83.38 348 GLN A CA 1
ATOM 2691 C C . GLN A 1 348 ? -23.788 -3.670 21.004 1.00 83.38 348 GLN A C 1
ATOM 2693 O O . GLN A 1 348 ? -23.537 -3.379 22.171 1.00 83.38 348 GLN A O 1
ATOM 2698 N N . LYS A 1 349 ? -23.867 -4.944 20.620 1.00 84.56 349 LYS A N 1
ATOM 2699 C CA . LYS A 1 349 ? -23.567 -6.038 21.550 1.00 84.56 349 LYS A CA 1
ATOM 2700 C C . LYS A 1 349 ? -22.106 -6.000 21.988 1.00 84.56 349 LYS A C 1
ATOM 2702 O O . LYS A 1 349 ? -21.867 -6.012 23.189 1.00 84.56 349 LYS A O 1
ATOM 2707 N N . CYS A 1 350 ? -21.153 -5.874 21.070 1.00 83.88 350 CYS A N 1
ATOM 2708 C CA . CYS A 1 350 ? -19.722 -5.846 21.376 1.00 83.88 350 CYS A CA 1
ATOM 2709 C C . CYS A 1 350 ? -19.335 -4.701 22.316 1.00 83.88 350 CYS A C 1
ATOM 2711 O O . CYS A 1 350 ? -18.534 -4.895 23.223 1.00 83.88 350 CYS A O 1
ATOM 2713 N N . LEU A 1 351 ? -19.901 -3.507 22.118 1.00 80.88 351 LEU A N 1
ATOM 2714 C CA . LEU A 1 351 ? -19.558 -2.337 22.929 1.00 80.88 351 LEU A CA 1
ATOM 2715 C C . LEU A 1 351 ? -20.111 -2.417 24.357 1.00 80.88 351 LEU A C 1
ATOM 2717 O O . LEU A 1 351 ? -19.429 -2.001 25.291 1.00 80.88 351 LEU A O 1
ATOM 2721 N N . PHE A 1 352 ? -21.339 -2.920 24.523 1.00 78.94 352 PHE A N 1
ATOM 2722 C CA . PHE A 1 352 ? -22.082 -2.812 25.786 1.00 78.94 352 PHE A CA 1
ATOM 2723 C C . PHE A 1 352 ? -22.268 -4.128 26.539 1.00 78.94 352 PHE A C 1
ATOM 2725 O O . PHE A 1 352 ? -22.707 -4.082 27.685 1.00 78.94 352 PHE A O 1
ATOM 2732 N N . SER A 1 353 ? -21.982 -5.283 25.934 1.00 76.81 353 SER A N 1
ATOM 2733 C CA . SER A 1 353 ? -22.050 -6.561 26.650 1.00 76.81 353 SER A CA 1
ATOM 2734 C C . SER A 1 353 ? -20.807 -6.690 27.530 1.00 76.81 353 SER A C 1
ATOM 2736 O O . SER A 1 353 ? -19.695 -6.670 26.997 1.00 76.81 353 SER A O 1
ATOM 2738 N N . PRO A 1 3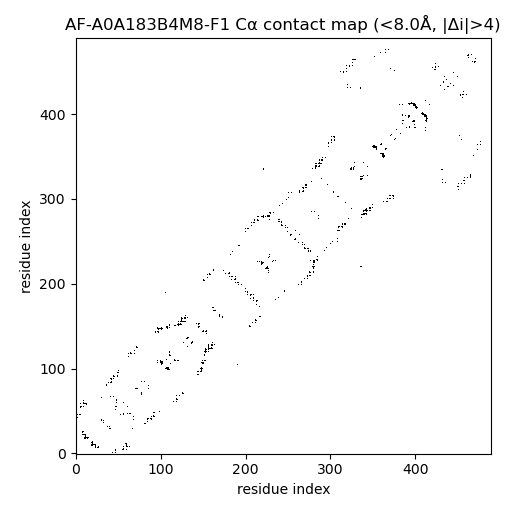54 ? -20.954 -6.771 28.859 1.00 63.75 354 PRO A N 1
ATOM 2739 C CA . PRO A 1 354 ? -19.807 -6.898 29.741 1.00 63.75 354 PRO A CA 1
ATOM 2740 C C . PRO A 1 354 ? -19.259 -8.332 29.675 1.00 63.75 354 PRO A C 1
ATOM 2742 O O . PRO A 1 354 ? -20.023 -9.292 29.558 1.00 63.75 354 PRO A O 1
ATOM 2745 N N . ALA A 1 355 ? -17.933 -8.489 29.731 1.00 58.59 355 ALA A N 1
ATOM 2746 C CA . ALA A 1 355 ? -17.302 -9.812 29.803 1.00 58.59 355 ALA A CA 1
ATOM 2747 C C . ALA A 1 355 ? -17.513 -10.496 31.175 1.00 58.59 355 ALA A C 1
ATOM 2749 O O . ALA A 1 355 ? -17.349 -11.708 31.298 1.00 58.59 355 ALA A O 1
ATOM 2750 N N . SER A 1 356 ? -17.907 -9.723 32.191 1.00 54.75 356 SER A N 1
ATOM 2751 C CA . SER A 1 356 ? -18.267 -10.158 33.544 1.00 54.75 356 SER A CA 1
ATOM 2752 C C . SER A 1 356 ? -19.533 -9.419 34.021 1.00 54.75 356 SER A C 1
ATOM 2754 O O . SER A 1 356 ? -20.187 -8.730 33.245 1.00 54.75 356 SER A O 1
ATOM 2756 N N . SER A 1 357 ? -19.924 -9.535 35.292 1.00 55.34 357 SER A N 1
ATOM 2757 C CA . SER A 1 357 ? -21.060 -8.779 35.843 1.00 55.34 357 SER A CA 1
ATOM 2758 C C . SER A 1 357 ? -20.772 -7.287 36.094 1.00 55.34 357 SER A C 1
ATOM 2760 O O . SER A 1 357 ? -21.662 -6.583 36.569 1.00 55.34 357 SER A O 1
ATOM 2762 N N . THR A 1 358 ? -19.560 -6.783 35.817 1.00 56.81 358 THR A N 1
ATOM 2763 C CA . THR A 1 358 ? -19.166 -5.390 36.091 1.00 56.81 358 THR A CA 1
ATOM 2764 C C . THR A 1 358 ? -19.095 -4.531 34.823 1.00 56.81 358 THR A C 1
ATOM 2766 O O . THR A 1 358 ? -18.629 -4.947 33.764 1.00 56.81 358 THR A O 1
ATOM 2769 N N . VAL A 1 359 ? -19.539 -3.272 34.930 1.00 58.25 359 VAL A N 1
ATOM 2770 C CA . VAL A 1 359 ? -19.536 -2.288 33.823 1.00 58.25 359 VAL A CA 1
ATOM 2771 C C . VAL A 1 359 ? -18.110 -1.949 33.351 1.00 58.25 359 VAL A C 1
ATOM 2773 O O . VAL A 1 359 ? -17.909 -1.626 32.176 1.00 58.25 359 VAL A O 1
ATOM 2776 N N . SER A 1 360 ? -17.119 -2.094 34.239 1.00 58.44 360 SER A N 1
ATOM 2777 C CA . SER A 1 360 ? -15.681 -1.931 33.969 1.00 58.44 360 SER A CA 1
ATOM 2778 C C . SER A 1 360 ? -15.134 -2.881 32.902 1.00 58.44 360 SER A C 1
ATOM 2780 O O . SER A 1 360 ? -14.096 -2.600 32.305 1.00 58.44 360 SER A O 1
ATOM 2782 N N . ASP A 1 361 ? -15.837 -3.985 32.647 1.00 65.31 361 ASP A N 1
ATOM 2783 C CA . ASP A 1 361 ? -15.370 -5.066 31.777 1.00 65.31 361 ASP A CA 1
ATOM 2784 C C . ASP A 1 361 ? -16.047 -5.015 30.400 1.00 65.31 361 ASP A C 1
ATOM 2786 O O . ASP A 1 361 ? -15.924 -5.933 29.587 1.00 65.31 361 ASP A O 1
ATOM 2790 N N . THR A 1 362 ? -16.784 -3.937 30.120 1.00 75.38 362 THR A N 1
ATOM 2791 C CA . THR A 1 362 ? -17.297 -3.665 28.777 1.00 75.38 362 THR A CA 1
ATOM 2792 C C . THR A 1 362 ? -16.168 -3.196 27.863 1.00 75.38 362 THR A C 1
ATOM 2794 O O . THR A 1 362 ? -15.290 -2.422 28.258 1.00 75.38 362 THR A O 1
ATOM 2797 N N . LEU A 1 363 ? -16.217 -3.611 26.596 1.00 79.81 363 LEU A N 1
ATOM 2798 C CA . LEU A 1 363 ? -15.229 -3.204 25.596 1.00 79.81 363 LEU A CA 1
ATOM 2799 C C . LEU A 1 363 ? -15.183 -1.680 25.435 1.00 79.81 363 LEU A C 1
ATOM 2801 O O . LEU A 1 363 ? -14.112 -1.108 25.247 1.00 79.81 363 LEU A O 1
ATOM 2805 N N . LEU A 1 364 ? -16.339 -1.019 25.560 1.00 79.56 364 LEU A N 1
ATOM 2806 C CA . LEU A 1 364 ? -16.438 0.434 25.522 1.00 79.56 364 LEU A CA 1
ATOM 2807 C C . LEU A 1 364 ? -15.679 1.104 26.677 1.00 79.56 364 LEU A C 1
ATOM 2809 O O . LEU A 1 364 ? -14.971 2.080 26.439 1.00 79.56 364 LEU A O 1
ATOM 2813 N N . PHE A 1 365 ? -15.793 0.586 27.905 1.00 75.88 365 PHE A N 1
ATOM 2814 C CA . PHE A 1 365 ? -15.059 1.118 29.057 1.00 75.88 365 PHE A CA 1
ATOM 2815 C C . PHE A 1 365 ? -13.554 0.995 28.853 1.00 75.88 365 PHE A C 1
ATOM 2817 O O . PHE A 1 365 ? -12.831 1.981 28.996 1.00 75.88 365 PHE A O 1
ATOM 2824 N N . VAL A 1 366 ? -13.089 -0.187 28.440 1.00 80.81 366 VAL A N 1
ATOM 2825 C CA . VAL A 1 366 ? -11.671 -0.434 28.154 1.00 80.81 366 VAL A CA 1
ATOM 2826 C C . VAL A 1 366 ? -11.173 0.492 27.041 1.00 80.81 366 VAL A C 1
ATOM 2828 O O . VAL A 1 366 ? -10.141 1.144 27.199 1.00 80.81 366 VAL A O 1
ATOM 2831 N N . LEU A 1 367 ? -11.927 0.610 25.944 1.00 82.88 367 LEU A N 1
ATOM 2832 C CA . LEU A 1 367 ? -11.601 1.483 24.819 1.00 82.88 367 LEU A CA 1
ATOM 2833 C C . LEU A 1 367 ? -11.439 2.938 25.270 1.00 82.88 367 LEU A C 1
ATOM 2835 O O . LEU A 1 367 ? -10.379 3.522 25.062 1.00 82.88 367 LEU A O 1
ATOM 2839 N N . VAL A 1 368 ? -12.459 3.520 25.905 1.00 77.38 368 VAL A N 1
ATOM 2840 C CA . VAL A 1 368 ? -12.437 4.936 26.298 1.00 77.38 368 VAL A CA 1
ATOM 2841 C C . VAL A 1 368 ? -11.354 5.201 27.342 1.00 77.38 368 VAL A C 1
ATOM 2843 O O . VAL A 1 368 ? -10.609 6.169 27.202 1.00 77.38 368 VAL A O 1
ATOM 2846 N N . ARG A 1 369 ? -11.194 4.320 28.336 1.00 78.31 369 ARG A N 1
ATOM 2847 C CA . ARG A 1 369 ? -10.110 4.420 29.323 1.00 78.31 369 ARG A CA 1
ATOM 2848 C C . ARG A 1 369 ? -8.740 4.483 28.646 1.00 78.31 369 ARG A C 1
ATOM 2850 O O . ARG A 1 369 ? -7.929 5.352 28.961 1.00 78.31 369 ARG A O 1
ATOM 2857 N N . ASN A 1 370 ? -8.482 3.586 27.697 1.00 81.75 370 ASN A N 1
ATOM 2858 C CA . ASN A 1 370 ? -7.214 3.559 26.972 1.00 81.75 370 ASN A CA 1
ATOM 2859 C C . ASN A 1 370 ? -7.027 4.792 26.083 1.00 81.75 370 ASN A C 1
ATOM 2861 O O . ASN A 1 370 ? -5.909 5.289 25.970 1.00 81.75 370 ASN A O 1
ATOM 2865 N N . LEU A 1 371 ? -8.093 5.312 25.467 1.00 76.44 371 LEU A N 1
ATOM 2866 C CA . LEU A 1 371 ? -8.031 6.552 24.687 1.00 76.44 371 LEU A CA 1
ATOM 2867 C C . LEU A 1 371 ? -7.659 7.747 25.567 1.00 76.44 371 LEU A C 1
ATOM 2869 O O . LEU A 1 371 ? -6.788 8.523 25.178 1.00 76.44 371 LEU A O 1
ATOM 2873 N N . ILE A 1 372 ? -8.243 7.849 26.765 1.00 71.31 372 ILE A N 1
ATOM 2874 C CA . ILE A 1 372 ? -7.884 8.870 27.759 1.00 71.31 372 ILE A CA 1
ATOM 2875 C C . ILE A 1 372 ? -6.398 8.753 28.114 1.00 71.31 372 ILE A C 1
ATOM 2877 O O . ILE A 1 372 ? -5.655 9.718 27.957 1.00 71.31 372 ILE A O 1
ATOM 2881 N N . HIS A 1 373 ? -5.930 7.558 28.483 1.00 71.62 373 HIS A N 1
ATOM 2882 C CA . HIS A 1 373 ? -4.523 7.353 28.840 1.00 71.62 373 HIS A CA 1
ATOM 2883 C C . HIS A 1 373 ? -3.540 7.618 27.688 1.00 71.62 373 HIS A C 1
ATOM 2885 O O . HIS A 1 373 ? -2.448 8.123 27.927 1.00 71.62 373 HIS A O 1
ATOM 2891 N N . THR A 1 374 ? -3.894 7.275 26.446 1.00 69.75 374 THR A N 1
ATOM 2892 C CA . THR A 1 374 ? -2.974 7.371 25.294 1.00 69.75 374 THR A CA 1
ATOM 2893 C C . THR A 1 374 ? -2.998 8.718 24.582 1.00 69.75 374 THR A C 1
ATOM 2895 O O . THR A 1 374 ? -1.996 9.099 23.981 1.00 69.75 374 THR A O 1
ATOM 2898 N N . SER A 1 375 ? -4.140 9.408 24.582 1.00 66.44 375 SER A N 1
ATOM 2899 C CA . SER A 1 375 ? -4.373 10.598 23.749 1.00 66.44 375 SER A CA 1
ATOM 2900 C C . SER A 1 375 ? -4.598 11.874 24.555 1.00 66.44 375 SER A C 1
ATOM 2902 O O . SER A 1 375 ? -4.434 12.957 24.001 1.00 66.44 375 SER A O 1
ATOM 2904 N N . PHE A 1 376 ? -4.933 11.747 25.841 1.00 63.84 376 PHE A N 1
ATOM 2905 C CA . PHE A 1 376 ? -5.164 12.859 26.767 1.00 63.84 376 PHE A CA 1
ATOM 2906 C C . PHE A 1 376 ? -4.231 12.789 27.984 1.00 63.84 376 PHE A C 1
ATOM 2908 O O . PHE A 1 376 ? -4.577 13.242 29.073 1.00 63.84 376 PHE A O 1
ATOM 2915 N N . SER A 1 377 ? -3.043 12.198 27.822 1.00 59.78 377 SER A N 1
ATOM 2916 C CA . SER A 1 377 ? -2.026 12.203 28.871 1.00 59.78 377 SER A CA 1
ATOM 2917 C C . SER A 1 377 ? -1.621 13.645 29.178 1.00 59.78 377 SER A C 1
ATOM 2919 O O . SER A 1 377 ? -1.018 14.307 28.329 1.00 59.78 377 SER A O 1
ATOM 2921 N N . LEU A 1 378 ? -1.944 14.111 30.380 1.00 59.38 378 LEU A N 1
ATOM 2922 C CA . LEU A 1 378 ? -1.468 15.392 30.885 1.00 59.38 378 LEU A CA 1
ATOM 2923 C C . LEU A 1 378 ? 0.048 15.312 31.100 1.00 59.38 378 LEU A C 1
ATOM 2925 O O . LEU A 1 378 ? 0.562 14.335 31.648 1.00 59.38 378 LEU A O 1
ATOM 2929 N N . SER A 1 379 ? 0.772 16.332 30.658 1.00 63.22 379 SER A N 1
ATOM 2930 C CA . SER A 1 379 ? 2.182 16.513 30.992 1.00 63.22 379 SER A CA 1
ATOM 2931 C C . SER A 1 379 ? 2.351 16.726 32.504 1.00 63.22 379 SER A C 1
ATOM 2933 O O . SER A 1 379 ? 1.427 17.205 33.164 1.00 63.22 379 SER A O 1
ATOM 2935 N N . PRO A 1 380 ? 3.530 16.435 33.081 1.00 65.25 380 PRO A N 1
ATOM 2936 C CA . PRO A 1 380 ? 3.773 16.635 34.512 1.00 65.25 380 PRO A CA 1
ATOM 2937 C C . PRO A 1 380 ? 3.458 18.057 35.003 1.00 65.25 380 PRO A C 1
ATOM 2939 O O . PRO A 1 380 ? 2.947 18.219 36.106 1.00 65.25 380 PRO A O 1
ATOM 2942 N N . VAL A 1 381 ? 3.697 19.072 34.163 1.00 69.12 381 VAL A N 1
ATOM 2943 C CA . VAL A 1 381 ? 3.369 20.481 34.440 1.00 69.12 381 VAL A CA 1
ATOM 2944 C C . VAL A 1 381 ? 1.855 20.698 34.495 1.00 69.12 381 VAL A C 1
ATOM 2946 O O . VAL A 1 381 ? 1.355 21.355 35.403 1.00 69.12 381 VAL A O 1
ATOM 2949 N N . GLU A 1 382 ? 1.110 20.137 33.538 1.00 68.06 382 GLU A N 1
ATOM 2950 C CA . GLU A 1 382 ? -0.354 20.243 33.495 1.00 68.06 382 GLU A CA 1
ATOM 2951 C C . GLU A 1 382 ? -0.997 19.522 34.685 1.00 68.06 382 GLU A C 1
ATOM 2953 O O . GLU A 1 382 ? -1.924 20.051 35.296 1.00 68.06 382 GLU A O 1
ATOM 2958 N N . ILE A 1 383 ? -0.465 18.352 35.062 1.00 66.62 383 ILE A N 1
ATOM 2959 C CA . ILE A 1 383 ? -0.875 17.627 36.272 1.00 66.62 383 ILE A CA 1
ATOM 2960 C C . ILE A 1 383 ? -0.611 18.484 37.506 1.00 66.62 383 ILE A C 1
ATOM 2962 O O . ILE A 1 383 ? -1.521 18.690 38.310 1.00 66.62 383 ILE A O 1
ATOM 2966 N N . LEU A 1 384 ? 0.611 19.008 37.649 1.00 69.94 384 LEU A N 1
ATOM 2967 C CA . LEU A 1 384 ? 0.977 19.890 38.753 1.00 69.94 384 LEU A CA 1
ATOM 2968 C C . LEU A 1 384 ? 0.042 21.101 38.816 1.00 69.94 384 LEU A C 1
ATOM 2970 O O . LEU A 1 384 ? -0.347 21.509 39.901 1.00 69.94 384 LEU A O 1
ATOM 2974 N N . GLY A 1 385 ? -0.391 21.643 37.683 1.00 69.44 385 GLY A N 1
ATOM 2975 C CA . GLY A 1 385 ? -1.326 22.763 37.662 1.00 69.44 385 GLY A CA 1
ATOM 2976 C C . GLY A 1 385 ? -2.723 22.484 38.085 1.00 69.44 385 GLY A C 1
ATOM 2977 O O . GLY A 1 385 ? -3.259 23.184 38.943 1.00 69.44 385 GLY A O 1
ATOM 2978 N N . ILE A 1 386 ? -3.290 21.438 37.515 1.00 64.12 386 ILE A N 1
ATOM 2979 C CA . ILE A 1 386 ? -4.642 21.030 37.849 1.00 64.12 386 ILE A CA 1
ATOM 2980 C C . ILE A 1 386 ? -4.701 20.593 39.321 1.00 64.12 386 ILE A C 1
ATOM 2982 O O . ILE A 1 386 ? -5.713 20.807 39.977 1.00 64.12 386 ILE A O 1
ATOM 2986 N N . THR A 1 387 ? -3.614 20.043 39.872 1.00 65.38 387 THR A N 1
ATOM 2987 C CA . THR A 1 387 ? -3.551 19.634 41.286 1.00 65.38 387 THR A CA 1
ATOM 2988 C C . THR A 1 387 ? -3.225 20.772 42.252 1.00 65.38 387 THR A C 1
ATOM 2990 O O . THR A 1 387 ? -3.787 20.802 43.344 1.00 65.38 387 THR A O 1
ATOM 2993 N N . SER A 1 388 ? -2.350 21.712 41.885 1.00 73.56 388 SER A N 1
ATOM 2994 C CA . SER A 1 388 ? -1.928 22.803 42.779 1.00 73.56 388 SER A CA 1
ATOM 2995 C C . SER A 1 388 ? -2.872 24.003 42.764 1.00 73.56 388 SER A C 1
ATOM 2997 O O . SER A 1 388 ? -3.056 24.641 43.798 1.00 73.56 388 SER A O 1
ATOM 2999 N N . ASN A 1 389 ? -3.474 24.323 41.614 1.00 73.62 389 ASN A N 1
ATOM 3000 C CA . ASN A 1 389 ? -4.373 25.464 41.466 1.00 73.62 389 ASN A CA 1
ATOM 3001 C C . ASN A 1 389 ? -5.446 25.204 40.382 1.00 73.62 389 ASN A C 1
ATOM 3003 O O . ASN A 1 389 ? -5.401 25.799 39.294 1.00 73.62 389 ASN A O 1
ATOM 3007 N N . PRO A 1 390 ? -6.413 24.304 40.658 1.00 66.25 390 PRO A N 1
ATOM 3008 C CA . PRO A 1 390 ? -7.436 23.894 39.695 1.00 66.25 390 PRO A CA 1
ATOM 3009 C C . PRO A 1 390 ? -8.318 25.055 39.226 1.00 66.25 390 PRO A C 1
ATOM 3011 O O . PRO A 1 390 ? -8.612 25.155 38.038 1.00 66.25 390 PRO A O 1
ATOM 3014 N N . GLU A 1 391 ? -8.716 25.954 40.130 1.00 67.31 391 GLU A N 1
ATOM 3015 C CA . GLU A 1 391 ? -9.606 27.080 39.809 1.00 67.31 391 GLU A CA 1
ATOM 3016 C C . GLU A 1 391 ? -8.965 28.048 38.808 1.00 67.31 391 GLU A C 1
ATOM 3018 O O . GLU A 1 391 ? -9.609 28.459 37.843 1.00 67.31 391 GLU A O 1
ATOM 3023 N N . SER A 1 392 ? -7.672 28.344 38.975 1.00 69.88 392 SER A N 1
ATOM 3024 C CA . SER A 1 392 ? -6.943 29.215 38.042 1.00 69.88 392 SER A CA 1
ATOM 3025 C C . SER A 1 392 ? -6.690 28.530 36.699 1.00 69.88 392 SER A C 1
ATOM 3027 O O . SER A 1 392 ? -6.768 29.177 35.658 1.00 69.88 392 SER A O 1
ATOM 3029 N N . CYS A 1 393 ? -6.461 27.211 36.691 1.00 63.47 393 CYS A N 1
ATOM 3030 C CA . CYS A 1 393 ? -6.372 26.446 35.445 1.00 63.47 393 CYS A CA 1
ATOM 3031 C C . CYS A 1 393 ? -7.705 26.448 34.678 1.00 63.47 393 CYS A C 1
ATOM 3033 O O . CYS A 1 393 ? -7.695 26.506 33.452 1.00 63.47 393 CYS A O 1
ATOM 3035 N N . MET A 1 394 ? -8.845 26.399 35.373 1.00 59.69 394 MET A N 1
ATOM 3036 C CA . MET A 1 394 ? -10.186 26.431 34.768 1.00 59.69 394 MET A CA 1
ATOM 3037 C C . MET A 1 394 ? -10.603 27.828 34.281 1.00 59.69 394 MET A C 1
ATOM 3039 O O . MET A 1 394 ? -11.520 27.945 33.467 1.00 59.69 394 MET A O 1
ATOM 3043 N N . ALA A 1 395 ? -9.938 28.887 34.745 1.00 67.75 395 ALA A N 1
ATOM 3044 C CA . ALA A 1 395 ? -10.176 30.249 34.288 1.00 67.75 395 ALA A CA 1
ATOM 3045 C C . ALA A 1 395 ? -9.581 30.497 32.888 1.00 67.75 395 ALA A C 1
ATOM 3047 O O . ALA A 1 395 ? -8.569 29.913 32.497 1.00 67.75 395 ALA A O 1
ATOM 3048 N N . ALA A 1 396 ? -10.169 31.440 32.145 1.00 61.53 396 ALA A N 1
ATOM 3049 C CA . ALA A 1 396 ? -9.746 31.788 30.783 1.00 61.53 396 ALA A CA 1
ATOM 3050 C C . ALA A 1 396 ? -8.269 32.237 30.673 1.00 61.53 396 ALA A C 1
ATOM 3052 O O . ALA A 1 396 ? -7.696 32.184 29.589 1.00 61.53 396 ALA A O 1
ATOM 3053 N N . GLY A 1 397 ? -7.653 32.670 31.781 1.00 64.81 397 GLY A N 1
ATOM 3054 C CA . GLY A 1 397 ? -6.246 33.083 31.842 1.00 64.81 397 GLY A CA 1
ATOM 3055 C C . GLY A 1 397 ? -5.233 31.951 32.071 1.00 64.81 397 GLY A C 1
ATOM 3056 O O . GLY A 1 397 ? -4.055 32.141 31.769 1.00 64.81 397 GLY A O 1
ATOM 3057 N N . GLY A 1 398 ? -5.673 30.784 32.556 1.00 74.94 398 GLY A N 1
ATOM 3058 C CA . GLY A 1 398 ? -4.789 29.692 32.975 1.00 74.94 398 GLY A CA 1
ATOM 3059 C C . GLY A 1 398 ? -3.997 29.972 34.260 1.00 74.94 398 GLY A C 1
ATOM 3060 O O . GLY A 1 398 ? -4.124 31.021 34.891 1.00 74.94 398 GLY A O 1
ATOM 3061 N N . SER A 1 399 ? -3.175 29.000 34.654 1.00 77.44 399 SER A N 1
ATOM 3062 C CA . SER A 1 399 ? -2.258 29.057 35.792 1.00 77.44 399 SER A CA 1
ATOM 3063 C C . SER A 1 399 ? -0.812 28.975 35.312 1.00 77.44 399 SER A C 1
ATOM 3065 O O . SER A 1 399 ? -0.462 28.097 34.529 1.00 77.44 399 SER A O 1
ATOM 3067 N N . CYS A 1 400 ? 0.051 29.861 35.803 1.00 81.31 400 CYS A N 1
ATOM 3068 C CA . CYS A 1 400 ? 1.470 29.863 35.457 1.00 81.31 400 CYS A CA 1
ATOM 3069 C C . CYS A 1 400 ? 2.258 28.965 36.417 1.00 81.31 400 CYS A C 1
ATOM 3071 O O . CYS A 1 400 ? 2.192 29.158 37.632 1.00 81.31 400 CYS A O 1
ATOM 3073 N N . ILE A 1 401 ? 2.988 27.984 35.881 1.00 79.12 401 ILE A N 1
ATOM 3074 C CA . ILE A 1 401 ? 3.567 26.890 36.670 1.00 79.12 401 ILE A CA 1
ATOM 3075 C C . ILE A 1 401 ? 5.025 26.697 36.346 1.00 79.12 401 ILE A C 1
ATOM 3077 O O . ILE A 1 401 ? 5.405 26.522 35.191 1.00 79.12 401 ILE A O 1
ATOM 3081 N N . THR A 1 402 ? 5.832 26.660 37.393 1.00 77.00 402 THR A N 1
ATOM 3082 C CA . THR A 1 402 ? 7.269 26.449 37.294 1.00 77.00 402 THR A CA 1
ATOM 3083 C C . THR A 1 402 ? 7.597 25.086 37.887 1.00 77.00 402 THR A C 1
ATOM 3085 O O . THR A 1 402 ? 7.299 24.824 39.051 1.00 77.00 402 THR A O 1
ATOM 3088 N N . MET A 1 403 ? 8.187 24.201 37.084 1.00 74.19 403 MET A N 1
ATOM 3089 C CA . MET A 1 403 ? 8.724 22.933 37.587 1.00 74.19 403 MET A CA 1
ATOM 3090 C C . MET A 1 403 ? 10.041 23.192 38.316 1.00 74.19 403 MET A C 1
ATOM 3092 O O . MET A 1 403 ? 10.767 24.112 37.952 1.00 74.19 403 MET A O 1
ATOM 3096 N N . ALA A 1 404 ? 10.370 22.351 39.299 1.00 68.81 404 ALA A N 1
ATOM 3097 C CA . ALA A 1 404 ? 11.585 22.494 40.107 1.00 68.81 404 ALA A CA 1
ATOM 3098 C C . ALA A 1 404 ? 12.888 22.550 39.277 1.00 68.81 404 ALA A C 1
ATOM 3100 O O . ALA A 1 404 ? 13.840 23.190 39.708 1.00 68.81 404 ALA A O 1
ATOM 3101 N N . ASP A 1 405 ? 12.889 21.956 38.076 1.00 66.50 405 ASP A N 1
ATOM 3102 C CA . ASP A 1 405 ? 14.044 21.885 37.167 1.00 66.50 405 ASP A CA 1
ATOM 3103 C C . ASP A 1 405 ? 13.865 22.708 35.870 1.00 66.50 405 ASP A C 1
ATOM 3105 O O . ASP A 1 405 ? 14.579 22.487 34.891 1.00 66.50 405 ASP A O 1
ATOM 3109 N N . ALA A 1 406 ? 12.882 23.616 35.807 1.00 62.81 406 ALA A N 1
ATOM 3110 C CA . ALA A 1 406 ? 12.603 24.407 34.607 1.00 62.81 406 ALA A CA 1
ATOM 3111 C C . ALA A 1 406 ? 12.882 25.902 34.819 1.00 62.81 406 ALA A C 1
ATOM 3113 O O . ALA A 1 406 ? 12.275 26.538 35.677 1.00 62.81 406 ALA A O 1
ATOM 3114 N N . ASP A 1 407 ? 13.715 26.482 33.950 1.00 64.50 407 ASP A N 1
ATOM 3115 C CA . ASP A 1 407 ? 14.032 27.922 33.945 1.00 64.50 407 ASP A CA 1
ATOM 3116 C C . ASP A 1 407 ? 12.859 28.809 33.485 1.00 64.50 407 ASP A C 1
ATOM 3118 O O . ASP A 1 407 ? 12.898 30.032 33.628 1.00 64.50 407 ASP A O 1
ATOM 3122 N N . VAL A 1 408 ? 11.810 28.214 32.905 1.00 69.69 408 VAL A N 1
ATOM 3123 C CA . VAL A 1 408 ? 10.678 28.936 32.310 1.00 69.69 408 VAL A CA 1
ATOM 3124 C C . VAL A 1 408 ? 9.358 28.388 32.840 1.00 69.69 408 VAL A C 1
ATOM 3126 O O . VAL A 1 408 ? 9.072 27.194 32.736 1.00 69.69 408 VAL A O 1
ATOM 3129 N N . ALA A 1 409 ? 8.527 29.286 33.370 1.00 73.25 409 ALA A N 1
ATOM 3130 C CA . ALA A 1 409 ? 7.177 28.962 33.800 1.00 73.25 409 ALA A CA 1
ATOM 3131 C C . ALA A 1 409 ? 6.260 28.727 32.588 1.00 73.25 409 ALA A C 1
ATOM 3133 O O . ALA A 1 409 ? 6.283 29.473 31.607 1.00 73.25 409 ALA A O 1
ATOM 3134 N N . THR A 1 410 ? 5.454 27.673 32.647 1.00 74.50 410 THR A N 1
ATOM 3135 C CA . THR A 1 410 ? 4.528 27.268 31.587 1.00 74.50 410 THR A CA 1
ATOM 3136 C C . THR A 1 410 ? 3.103 27.609 32.004 1.00 74.50 410 THR A C 1
ATOM 3138 O O . THR A 1 410 ? 2.694 27.296 33.120 1.00 74.50 410 THR A O 1
ATOM 3141 N N . ASN A 1 411 ? 2.338 28.265 31.127 1.00 77.94 411 ASN A N 1
ATOM 3142 C CA . ASN A 1 411 ? 0.932 28.552 31.403 1.00 77.94 411 ASN A CA 1
ATOM 3143 C C . ASN A 1 411 ? 0.068 27.323 31.086 1.00 77.94 411 ASN A C 1
ATOM 3145 O O . ASN A 1 411 ? 0.110 26.803 29.971 1.00 77.94 411 ASN A O 1
ATOM 3149 N N . VAL A 1 412 ? -0.716 26.881 32.062 1.00 68.00 412 VAL A N 1
ATOM 3150 C CA . VAL A 1 412 ? -1.602 25.718 32.013 1.00 68.00 412 VAL A CA 1
ATOM 3151 C C . VAL A 1 412 ? -3.044 26.210 32.071 1.00 68.00 412 VAL A C 1
ATOM 3153 O O . VAL A 1 412 ? -3.485 26.722 33.095 1.00 68.00 412 VAL A O 1
ATOM 3156 N N . SER A 1 413 ? -3.808 26.037 30.992 1.00 68.00 413 SER A N 1
ATOM 3157 C CA . SER A 1 413 ? -5.244 26.343 30.975 1.00 68.00 413 SER A CA 1
ATOM 3158 C C . SER A 1 413 ? -6.059 25.113 30.590 1.00 68.00 413 SER A C 1
ATOM 3160 O O . SER A 1 413 ? -5.782 24.455 29.588 1.00 68.00 413 SER A O 1
ATOM 3162 N N . ALA A 1 414 ? -7.114 24.823 31.346 1.00 58.31 414 ALA A N 1
ATOM 3163 C CA . ALA A 1 414 ? -8.044 23.738 31.069 1.00 58.31 414 ALA A CA 1
ATOM 3164 C C . ALA A 1 414 ? -8.726 23.907 29.706 1.00 58.31 414 ALA A C 1
ATOM 3166 O O . ALA A 1 414 ? -8.938 22.911 29.026 1.00 58.31 414 ALA A O 1
ATOM 3167 N N . ALA A 1 415 ? -8.980 25.143 29.259 1.00 56.16 415 ALA A N 1
ATOM 3168 C CA . ALA A 1 415 ? -9.490 25.402 27.914 1.00 56.16 415 ALA A CA 1
ATOM 3169 C C . ALA A 1 415 ? -8.485 24.932 26.847 1.00 56.16 415 ALA A C 1
ATOM 3171 O O . ALA A 1 415 ? -8.842 24.184 25.950 1.00 56.16 415 ALA A O 1
ATOM 3172 N N . THR A 1 416 ? -7.191 25.231 26.990 1.00 57.41 416 THR A N 1
ATOM 3173 C CA . THR A 1 416 ? -6.164 24.722 26.055 1.00 57.41 416 THR A CA 1
ATOM 3174 C C . THR A 1 416 ? -5.945 23.203 26.123 1.00 57.41 416 THR A C 1
ATOM 3176 O O . THR A 1 416 ? -5.415 22.608 25.184 1.00 57.41 416 THR A O 1
ATOM 3179 N N . ILE A 1 417 ? -6.364 22.564 27.220 1.00 52.59 417 ILE A N 1
ATOM 3180 C CA . ILE A 1 417 ? -6.276 21.114 27.436 1.00 52.59 417 ILE A CA 1
ATOM 3181 C C . ILE A 1 417 ? -7.578 20.398 27.009 1.00 52.59 417 ILE A C 1
ATOM 3183 O O . ILE A 1 417 ? -7.561 19.207 26.719 1.00 52.59 417 ILE A O 1
ATOM 3187 N N . TRP A 1 418 ? -8.722 21.068 26.938 1.00 52.72 418 TRP A N 1
ATOM 3188 C CA . TRP A 1 418 ? -10.009 20.391 26.744 1.00 52.72 418 TRP A CA 1
ATOM 3189 C C . TRP A 1 418 ? -10.985 21.154 25.839 1.00 52.72 418 TRP A C 1
ATOM 3191 O O . TRP A 1 418 ? -12.184 20.913 25.943 1.00 52.72 418 TRP A O 1
ATOM 3201 N N . ASP A 1 419 ? -10.522 22.043 24.949 1.00 48.88 419 ASP A N 1
ATOM 3202 C CA . ASP A 1 419 ? -11.367 22.728 23.946 1.00 48.88 419 ASP A CA 1
ATOM 3203 C C . ASP A 1 419 ? -11.856 21.761 22.848 1.00 48.88 419 ASP A C 1
ATOM 3205 O O . ASP A 1 419 ? -11.474 21.818 21.677 1.00 48.88 419 ASP A O 1
ATOM 3209 N N . VAL A 1 420 ? -12.687 20.816 23.284 1.00 45.81 420 VAL A N 1
ATOM 3210 C CA . VAL A 1 420 ? -13.299 19.749 22.500 1.00 45.81 420 VAL A CA 1
ATOM 3211 C C . VAL A 1 420 ? -14.556 20.266 21.799 1.00 45.81 420 VAL A C 1
ATOM 3213 O O . VAL A 1 420 ? -14.879 19.784 20.723 1.00 45.81 420 VAL A O 1
ATOM 3216 N N . ASP A 1 421 ? -15.265 21.262 22.336 1.00 40.22 421 ASP A N 1
ATOM 3217 C CA . ASP A 1 421 ? -16.610 21.610 21.851 1.00 40.22 421 ASP A CA 1
ATOM 3218 C C . ASP A 1 421 ? -16.617 22.382 20.522 1.00 40.22 421 ASP A C 1
ATOM 3220 O O . ASP A 1 421 ? -17.427 22.070 19.646 1.00 40.22 421 ASP A O 1
ATOM 3224 N N . VAL A 1 422 ? -15.703 23.338 20.316 1.00 41.50 422 VAL A N 1
ATOM 3225 C CA . VAL A 1 422 ? -15.609 24.071 19.037 1.00 41.50 422 VAL A CA 1
ATOM 3226 C C . VAL A 1 422 ? -14.959 23.192 17.965 1.00 41.50 422 VAL A C 1
ATOM 3228 O O . VAL A 1 422 ? -15.454 23.099 16.841 1.00 41.50 422 VAL A O 1
ATOM 3231 N N . GLN A 1 423 ? -13.901 22.459 18.327 1.00 42.97 423 GLN A N 1
ATOM 3232 C CA . GLN A 1 423 ? -13.193 21.578 17.397 1.00 42.97 423 GLN A CA 1
ATOM 3233 C C . GLN A 1 423 ? -14.028 20.354 17.009 1.00 42.97 423 GLN A C 1
ATOM 3235 O O . GLN A 1 423 ? -14.085 20.022 15.827 1.00 42.97 423 GLN A O 1
ATOM 3240 N N . ALA A 1 424 ? -14.724 19.697 17.942 1.00 43.31 424 ALA A N 1
ATOM 3241 C CA . ALA A 1 424 ? -15.547 18.529 17.629 1.00 43.31 424 ALA A CA 1
ATOM 3242 C C . ALA A 1 424 ? -16.749 18.890 16.749 1.00 43.31 424 ALA A C 1
ATOM 3244 O O . ALA A 1 424 ? -17.068 18.127 15.838 1.00 43.31 424 ALA A O 1
ATOM 3245 N N . GLN A 1 425 ? -17.398 20.045 16.952 1.00 44.66 425 GLN A N 1
ATOM 3246 C CA . GLN A 1 425 ? -18.521 20.469 16.104 1.00 44.66 425 GLN A CA 1
ATOM 3247 C C . GLN A 1 425 ? -18.111 20.687 14.639 1.00 44.66 425 GLN A C 1
ATOM 3249 O O . GLN A 1 425 ? -18.852 20.284 13.735 1.00 44.66 425 GLN A O 1
ATOM 3254 N N . ASP A 1 426 ? -16.924 21.246 14.400 1.00 43.62 426 ASP A N 1
ATOM 3255 C CA . ASP A 1 426 ? -16.375 21.415 13.052 1.00 43.62 426 ASP A CA 1
ATOM 3256 C C . ASP A 1 426 ? -15.815 20.100 12.482 1.00 43.62 426 ASP A C 1
ATOM 3258 O O . ASP A 1 426 ? -16.055 19.776 11.316 1.00 43.62 426 ASP A O 1
ATOM 3262 N N . LEU A 1 427 ? -15.154 19.281 13.306 1.00 46.97 427 LEU A N 1
ATOM 3263 C CA . LEU A 1 427 ? -14.570 17.994 12.910 1.00 46.97 427 LEU A CA 1
ATOM 3264 C C . LEU A 1 427 ? -15.628 16.933 12.551 1.00 46.97 427 LEU A C 1
ATOM 3266 O O . LEU A 1 427 ? -15.388 16.112 11.666 1.00 46.97 427 LEU A O 1
ATOM 3270 N N . ILE A 1 428 ? -16.817 16.955 13.168 1.00 49.22 428 ILE A N 1
ATOM 3271 C CA . ILE A 1 428 ? -17.939 16.048 12.836 1.00 49.22 428 ILE A CA 1
ATOM 3272 C C . ILE A 1 428 ? -18.411 16.228 11.386 1.00 49.22 428 ILE A C 1
ATOM 3274 O O . ILE A 1 428 ? -18.954 15.296 10.788 1.00 49.22 428 ILE A O 1
ATOM 3278 N N . ARG A 1 429 ? -18.210 17.415 10.800 1.00 52.22 429 ARG A N 1
ATOM 3279 C CA . ARG A 1 429 ? -18.585 17.712 9.408 1.00 52.22 429 ARG A CA 1
ATOM 3280 C C . ARG A 1 429 ? -17.570 17.171 8.394 1.00 52.22 429 ARG A C 1
ATOM 3282 O O . ARG A 1 429 ? -17.851 17.181 7.196 1.00 52.22 429 ARG A O 1
ATOM 3289 N N . VAL A 1 430 ? -16.413 16.680 8.845 1.00 53.31 430 VAL A N 1
ATOM 3290 C CA . VAL A 1 430 ? -15.308 16.246 7.984 1.00 53.31 430 VAL A CA 1
ATOM 3291 C C . VAL A 1 430 ? -15.446 14.754 7.643 1.00 53.31 430 VAL A C 1
ATOM 3293 O O . VAL A 1 430 ? -15.559 13.893 8.513 1.00 53.31 430 VAL A O 1
ATOM 3296 N N . ASN A 1 431 ? -15.438 14.417 6.348 1.00 57.88 431 ASN A N 1
ATOM 3297 C CA . ASN A 1 431 ? -15.404 13.023 5.883 1.00 57.88 431 ASN A CA 1
ATOM 3298 C C . ASN A 1 431 ? -14.087 12.349 6.322 1.00 57.88 431 ASN A C 1
ATOM 3300 O O . ASN A 1 431 ? -13.032 12.984 6.321 1.00 57.88 431 ASN A O 1
ATOM 3304 N N . LEU A 1 432 ? -14.132 11.050 6.638 1.00 60.78 432 LEU A N 1
ATOM 3305 C CA . LEU A 1 432 ? -12.964 10.221 6.954 1.00 60.78 432 LEU A CA 1
ATOM 3306 C C . LEU A 1 432 ? -11.846 10.383 5.911 1.00 60.78 432 LEU A C 1
ATOM 3308 O O . LEU A 1 432 ? -10.671 10.449 6.252 1.00 60.78 432 LEU A O 1
ATOM 3312 N N . GLU A 1 433 ? -12.202 10.505 4.634 1.00 58.44 433 GLU A N 1
ATOM 3313 C CA . GLU A 1 433 ? -11.238 10.712 3.548 1.00 58.44 433 GLU A CA 1
ATOM 3314 C C . GLU A 1 433 ? -10.495 12.053 3.642 1.00 58.44 433 GLU A C 1
ATOM 3316 O O . GLU A 1 433 ? -9.307 12.113 3.316 1.00 58.44 433 GLU A O 1
ATOM 3321 N N . SER A 1 434 ? -11.174 13.099 4.118 1.00 55.84 434 SER A N 1
ATOM 3322 C CA . SER A 1 434 ? -10.612 14.433 4.350 1.00 55.84 434 SER A CA 1
ATOM 3323 C C . SER A 1 434 ? -9.771 14.466 5.629 1.00 55.84 434 SER A C 1
ATOM 3325 O O . SER A 1 434 ? -8.662 14.990 5.601 1.00 55.84 434 SER A O 1
ATOM 3327 N N . LEU A 1 435 ? -10.223 13.809 6.708 1.00 55.69 435 LEU A N 1
ATOM 3328 C CA . LEU A 1 435 ? -9.450 13.632 7.953 1.00 55.69 435 LEU A CA 1
ATOM 3329 C C . LEU A 1 435 ? -8.126 12.890 7.717 1.00 55.69 435 LEU A C 1
ATOM 3331 O O . LEU A 1 435 ? -7.127 13.137 8.387 1.00 55.69 435 LEU A O 1
ATOM 3335 N N . LEU A 1 436 ? -8.119 11.964 6.758 1.00 54.06 436 LEU A N 1
ATOM 3336 C CA . LEU A 1 436 ? -6.965 11.134 6.423 1.00 54.06 436 LEU A CA 1
ATOM 3337 C C . LEU A 1 436 ? -6.108 11.691 5.273 1.00 54.06 436 LEU A C 1
ATOM 3339 O O . LEU A 1 436 ? -5.092 11.077 4.929 1.00 54.06 436 LEU A O 1
ATOM 3343 N N . GLY A 1 437 ? -6.511 12.812 4.661 1.00 49.94 437 GLY A N 1
ATOM 3344 C CA . GLY A 1 437 ? -5.798 13.451 3.550 1.00 49.94 437 GLY A CA 1
ATOM 3345 C C . GLY A 1 437 ? -5.698 12.588 2.285 1.00 49.94 437 GLY A C 1
ATOM 3346 O O . GLY A 1 437 ? -4.709 12.664 1.558 1.00 49.94 437 GLY A O 1
ATOM 3347 N N . LEU A 1 438 ? -6.682 11.721 2.016 1.00 45.97 438 LEU A N 1
ATOM 3348 C CA . LEU A 1 438 ? -6.588 10.714 0.947 1.00 45.97 438 LEU A CA 1
ATOM 3349 C C . LEU A 1 438 ? -6.762 11.282 -0.478 1.00 45.97 438 LEU A C 1
ATOM 3351 O O . LEU A 1 438 ? -6.381 10.604 -1.429 1.00 45.97 438 LEU A O 1
ATOM 3355 N N . HIS A 1 439 ? -7.267 12.515 -0.636 1.00 44.81 439 HIS A N 1
ATOM 3356 C CA . HIS A 1 439 ? -7.640 13.098 -1.940 1.00 44.81 439 HIS A CA 1
ATOM 3357 C C . HIS A 1 439 ? -7.090 14.512 -2.222 1.00 44.81 439 HIS A C 1
ATOM 3359 O O . HIS A 1 439 ? -7.635 15.223 -3.061 1.00 44.81 439 HIS A O 1
ATOM 3365 N N . GLY A 1 440 ? -6.026 14.959 -1.545 1.00 38.47 440 GLY A N 1
ATOM 3366 C CA . GLY A 1 440 ? -5.419 16.280 -1.809 1.00 38.47 440 GLY A CA 1
ATOM 3367 C C . GLY A 1 440 ? -6.287 17.494 -1.435 1.00 38.47 440 GLY A C 1
ATOM 3368 O O . GLY A 1 440 ? -5.859 18.627 -1.622 1.00 38.47 440 GLY A O 1
ATOM 3369 N N . ALA A 1 441 ? -7.479 17.278 -0.872 1.00 32.66 441 ALA A N 1
ATOM 3370 C CA . ALA A 1 441 ? -8.272 18.301 -0.202 1.00 32.66 441 ALA A CA 1
ATOM 3371 C C . ALA A 1 441 ? -7.800 18.417 1.255 1.00 32.66 441 ALA A C 1
ATOM 3373 O O . ALA A 1 441 ? -8.418 17.882 2.174 1.00 32.66 441 ALA A O 1
ATOM 3374 N N . GLU A 1 442 ? -6.661 19.075 1.458 1.00 41.88 442 GLU A N 1
ATOM 3375 C CA . GLU A 1 442 ? -6.215 19.506 2.782 1.00 41.88 442 GLU A CA 1
ATOM 3376 C C . GLU A 1 442 ? -7.122 20.652 3.256 1.00 41.88 442 GLU A C 1
ATOM 3378 O O . GLU A 1 442 ? -6.775 21.825 3.167 1.00 41.88 442 GLU A O 1
ATOM 3383 N N . GLN A 1 443 ? -8.324 20.346 3.745 1.00 37.97 443 GLN A N 1
ATOM 3384 C CA . GLN A 1 443 ? -9.036 21.310 4.582 1.00 37.97 443 GLN A CA 1
ATOM 3385 C C . GLN A 1 443 ? -8.366 21.303 5.954 1.00 37.97 443 GLN A C 1
ATOM 3387 O O . GLN A 1 443 ? -8.729 20.493 6.791 1.00 37.97 443 GLN A O 1
ATOM 3392 N N . HIS A 1 444 ? -7.339 22.138 6.137 1.00 40.66 444 HIS A N 1
ATOM 3393 C CA . HIS A 1 444 ? -6.805 22.638 7.415 1.00 40.66 444 HIS A CA 1
ATOM 3394 C C . HIS A 1 444 ? -6.747 21.691 8.644 1.00 40.66 444 HIS A C 1
ATOM 3396 O O . HIS A 1 444 ? -6.666 22.174 9.765 1.00 40.66 444 HIS A O 1
ATOM 3402 N N . VAL A 1 445 ? -6.654 20.362 8.505 1.00 41.91 445 VAL A N 1
ATOM 3403 C CA . VAL A 1 445 ? -6.274 19.461 9.617 1.00 41.91 445 VAL A CA 1
ATOM 3404 C C . VAL A 1 445 ? -4.745 19.362 9.689 1.00 41.91 445 VAL A C 1
ATOM 3406 O O . VAL A 1 445 ? -4.144 18.294 9.758 1.00 41.91 445 VAL A O 1
ATOM 3409 N N . ALA A 1 446 ? -4.093 20.520 9.634 1.00 35.72 446 ALA A N 1
ATOM 3410 C CA . ALA A 1 446 ? -2.678 20.688 9.926 1.00 35.72 446 ALA A CA 1
ATOM 3411 C C . ALA A 1 446 ? -2.526 21.142 11.385 1.00 35.72 446 ALA A C 1
ATOM 3413 O O . ALA A 1 446 ? -1.929 22.175 11.665 1.00 35.72 446 ALA A O 1
ATOM 3414 N N . CYS A 1 447 ? -3.089 20.384 12.330 1.00 43.22 447 CYS A N 1
ATOM 3415 C CA . CYS A 1 447 ? -2.806 20.573 13.751 1.00 43.22 447 CYS A CA 1
ATOM 3416 C C . CYS A 1 447 ? -1.881 19.460 14.244 1.00 43.22 447 CYS A C 1
ATOM 3418 O O . CYS A 1 447 ? -2.032 18.287 13.903 1.00 43.22 447 CYS A O 1
ATOM 3420 N N . PHE A 1 448 ? -0.922 19.830 15.092 1.00 45.91 448 PHE A N 1
ATOM 3421 C CA . PHE A 1 448 ? 0.130 18.984 15.669 1.00 45.91 448 PHE A CA 1
ATOM 3422 C C . PHE A 1 448 ? -0.379 17.788 16.525 1.00 45.91 448 PHE A C 1
ATOM 3424 O O . PHE A 1 448 ? 0.429 17.088 17.145 1.00 45.91 448 PHE A O 1
ATOM 3431 N N . GLN A 1 449 ? -1.694 17.520 16.563 1.00 57.47 449 GLN A N 1
ATOM 3432 C CA . GLN A 1 449 ? -2.363 16.591 17.483 1.00 57.47 449 GLN A CA 1
ATOM 3433 C C . GLN A 1 449 ? -3.462 15.718 16.825 1.00 57.47 449 GLN A C 1
ATOM 3435 O O . GLN A 1 449 ? -4.495 15.461 17.436 1.00 57.47 449 GLN A O 1
ATOM 3440 N N . SER A 1 450 ? -3.245 15.196 15.611 1.00 60.28 450 SER A N 1
ATOM 3441 C CA . SER A 1 450 ? -4.238 14.361 14.895 1.00 60.28 450 SER A CA 1
ATOM 3442 C C . SER A 1 450 ? -4.796 13.173 15.702 1.00 60.28 450 SER A C 1
ATOM 3444 O O . SER A 1 450 ? -5.972 12.843 15.580 1.00 60.28 450 SER A O 1
ATOM 3446 N N . CYS A 1 451 ? -3.984 12.528 16.549 1.00 65.25 451 CYS A N 1
ATOM 3447 C CA . CYS A 1 451 ? -4.458 11.445 17.419 1.00 65.25 451 CYS A CA 1
ATOM 3448 C C . CYS A 1 451 ? -5.425 11.939 18.502 1.00 65.25 451 CYS A C 1
ATOM 3450 O O . CYS A 1 451 ? -6.391 11.247 18.795 1.00 65.25 451 CYS A O 1
ATOM 3452 N N . ARG A 1 452 ? -5.190 13.127 19.072 1.00 67.69 452 ARG A N 1
ATOM 3453 C CA . ARG A 1 452 ? -6.075 13.720 20.081 1.00 67.69 452 ARG A CA 1
ATOM 3454 C C . ARG A 1 452 ? -7.421 14.079 19.462 1.00 67.69 452 ARG A C 1
ATOM 3456 O O . ARG A 1 452 ? -8.439 13.608 19.944 1.00 67.69 452 ARG A O 1
ATOM 3463 N N . GLN A 1 453 ? -7.402 14.777 18.327 1.00 65.31 453 GLN A N 1
ATOM 3464 C CA . GLN A 1 453 ? -8.611 15.158 17.588 1.00 65.31 453 GLN A CA 1
ATOM 3465 C C . GLN A 1 453 ? -9.448 13.939 17.171 1.00 65.31 453 GLN A C 1
ATOM 3467 O O . GLN A 1 453 ? -10.671 13.950 17.276 1.00 65.31 453 GLN A O 1
ATOM 3472 N N . LEU A 1 454 ? -8.806 12.848 16.732 1.00 68.38 454 LEU A N 1
ATOM 3473 C CA . LEU A 1 454 ? -9.519 11.602 16.430 1.00 68.38 454 LEU A CA 1
ATOM 3474 C C . LEU A 1 454 ? -10.086 10.927 17.684 1.00 68.38 454 LEU A C 1
ATOM 3476 O O . LEU A 1 454 ? -11.184 10.380 17.624 1.00 68.38 454 LEU A O 1
ATOM 3480 N N . SER A 1 455 ? -9.374 10.958 18.810 1.00 69.88 455 SER A N 1
ATOM 3481 C CA . SER A 1 455 ? -9.879 10.429 20.082 1.00 69.88 455 SER A CA 1
ATOM 3482 C C . SER A 1 455 ? -11.068 11.240 20.607 1.00 69.88 455 SER A C 1
ATOM 3484 O O . SER A 1 455 ? -12.053 10.650 21.044 1.00 69.88 455 SER A O 1
ATOM 3486 N N . GLU A 1 456 ? -11.023 12.567 20.490 1.00 69.50 456 GLU A N 1
ATOM 3487 C CA . GLU A 1 456 ? -12.149 13.467 20.770 1.00 69.50 456 GLU A CA 1
ATOM 3488 C C . GLU A 1 456 ? -13.353 13.120 19.890 1.00 69.50 456 GLU A C 1
ATOM 3490 O O . GLU A 1 456 ? -14.429 12.834 20.407 1.00 69.50 456 GLU A O 1
ATOM 3495 N N . LEU A 1 457 ? -13.150 13.004 18.573 1.00 68.88 457 LEU A N 1
ATOM 3496 C CA . LEU A 1 457 ? -14.186 12.583 17.628 1.00 68.88 457 LEU A CA 1
ATOM 3497 C C . LEU A 1 457 ? -14.803 11.222 17.969 1.00 68.88 457 LEU A C 1
ATOM 3499 O O . LEU A 1 457 ? -16.016 11.049 17.840 1.00 68.88 457 LEU A O 1
ATOM 3503 N N . VAL A 1 458 ? -13.993 10.249 18.396 1.00 73.69 458 VAL A N 1
ATOM 3504 C CA . VAL A 1 458 ? -14.484 8.942 18.852 1.00 73.69 458 VAL A CA 1
ATOM 3505 C C . VAL A 1 458 ? -15.413 9.112 20.055 1.00 73.69 458 VAL A C 1
ATOM 3507 O O . VAL A 1 458 ? -16.519 8.571 20.041 1.00 73.69 458 VAL A O 1
ATOM 3510 N N . VAL A 1 459 ? -15.010 9.889 21.065 1.00 70.50 459 VAL A N 1
ATOM 3511 C CA . VAL A 1 459 ? -15.829 10.152 22.261 1.00 70.50 459 VAL A CA 1
ATOM 3512 C C . VAL A 1 459 ? -17.117 10.894 21.900 1.00 70.50 459 VAL A C 1
ATOM 3514 O O . VAL A 1 459 ? -18.199 10.495 22.339 1.00 70.50 459 VAL A O 1
ATOM 3517 N N . THR A 1 460 ? -17.048 11.911 21.042 1.00 70.06 460 THR A N 1
ATOM 3518 C CA . THR A 1 460 ? -18.234 12.649 20.592 1.00 70.06 460 THR A CA 1
ATOM 3519 C C . THR A 1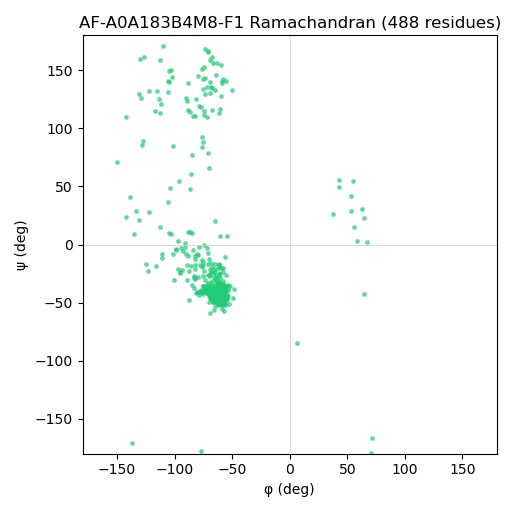 460 ? -19.193 11.755 19.807 1.00 70.06 460 THR A C 1
ATOM 3521 O O . THR A 1 460 ? -20.406 11.797 20.026 1.00 70.06 460 THR A O 1
ATOM 3524 N N . GLN A 1 461 ? -18.674 10.884 18.936 1.00 70.94 461 GLN A N 1
ATOM 3525 C CA . GLN A 1 461 ? -19.495 9.934 18.188 1.00 70.94 461 GLN A CA 1
ATOM 3526 C C . GLN A 1 461 ? -20.176 8.919 19.116 1.00 70.94 461 GLN A C 1
ATOM 3528 O O . GLN A 1 461 ? -21.340 8.572 18.897 1.00 70.94 461 GLN A O 1
ATOM 3533 N N . LEU A 1 462 ? -19.484 8.471 20.170 1.00 70.69 462 LEU A N 1
ATOM 3534 C CA . LEU A 1 462 ? -20.053 7.599 21.197 1.00 70.69 462 LEU A CA 1
ATOM 3535 C C . LEU A 1 462 ? -21.219 8.271 21.922 1.00 70.69 462 LEU A C 1
ATOM 3537 O O . LEU A 1 462 ? -22.298 7.684 22.013 1.00 70.69 462 LEU A O 1
ATOM 3541 N N . LEU A 1 463 ? -21.027 9.509 22.383 1.00 68.50 463 LEU A N 1
ATOM 3542 C CA . LEU A 1 463 ? -22.071 10.290 23.045 1.00 68.50 463 LEU A CA 1
ATOM 3543 C C . LEU A 1 463 ? -23.281 10.512 22.132 1.00 68.50 463 LEU A C 1
ATOM 3545 O O . LEU A 1 463 ? -24.410 10.316 22.565 1.00 68.50 463 LEU A O 1
ATOM 3549 N N . ARG A 1 464 ? -23.067 10.830 20.851 1.00 69.94 464 ARG A N 1
ATOM 3550 C CA . ARG A 1 464 ? -24.166 11.067 19.903 1.00 69.94 464 ARG A CA 1
ATOM 3551 C C . ARG A 1 464 ? -24.940 9.796 19.544 1.00 69.94 464 ARG A C 1
ATOM 3553 O O . ARG A 1 464 ? -26.159 9.828 19.447 1.00 69.94 464 ARG A O 1
ATOM 3560 N N . CYS A 1 465 ? -24.253 8.680 19.300 1.00 68.31 465 CYS A N 1
ATOM 3561 C CA . CYS A 1 465 ? -24.896 7.451 18.808 1.00 68.31 465 CYS A CA 1
ATOM 3562 C C . CYS A 1 465 ? -25.393 6.513 19.917 1.00 68.31 465 CYS A C 1
ATOM 3564 O O . CYS A 1 465 ? -26.176 5.590 19.656 1.00 68.31 465 CYS A O 1
ATOM 3566 N N . TYR A 1 466 ? -24.901 6.685 21.143 1.00 67.56 466 TYR A N 1
ATOM 3567 C CA . TYR A 1 466 ? -25.145 5.760 22.253 1.00 67.56 466 TYR A CA 1
ATOM 3568 C C . TYR A 1 466 ? -25.491 6.459 23.579 1.00 67.56 466 TYR A C 1
ATOM 3570 O O . TYR A 1 466 ? -25.575 5.790 24.611 1.00 67.56 466 TYR A O 1
ATOM 3578 N N . GLU A 1 467 ? -25.705 7.776 23.516 1.00 67.31 467 GLU A N 1
ATOM 3579 C CA . GLU A 1 467 ? -26.167 8.733 24.529 1.00 67.31 467 GLU A CA 1
ATOM 3580 C C . GLU A 1 467 ? -26.328 8.189 25.952 1.00 67.31 467 GLU A C 1
ATOM 3582 O O . GLU A 1 467 ? -25.404 8.305 26.751 1.00 67.31 467 GLU A O 1
ATOM 3587 N N . THR A 1 468 ? -27.459 7.568 26.295 1.00 65.38 468 THR A N 1
ATOM 3588 C CA . THR A 1 468 ? -27.764 7.159 27.679 1.00 65.38 468 THR A CA 1
ATOM 3589 C C . THR A 1 468 ? -26.774 6.141 28.252 1.00 65.38 468 THR A C 1
ATOM 3591 O O . THR A 1 468 ? -26.334 6.282 29.394 1.00 65.38 468 THR A O 1
ATOM 3594 N N . LYS A 1 469 ? -26.368 5.142 27.460 1.00 66.12 469 LYS A N 1
ATOM 3595 C CA . LYS A 1 469 ? -25.427 4.096 27.896 1.00 66.12 469 LYS A CA 1
ATOM 3596 C C . LYS A 1 469 ? -23.983 4.590 27.892 1.00 66.12 469 LYS A C 1
ATOM 3598 O O . LYS A 1 469 ? -23.236 4.282 28.816 1.00 66.12 469 LYS A O 1
ATOM 3603 N N . ALA A 1 470 ? -23.598 5.375 26.884 1.00 65.38 470 ALA A N 1
ATOM 3604 C CA . ALA A 1 470 ? -22.265 5.972 26.820 1.00 65.38 470 ALA A CA 1
ATOM 3605 C C . ALA A 1 470 ? -22.051 6.996 27.944 1.00 65.38 470 ALA A C 1
ATOM 3607 O O . ALA A 1 470 ? -21.001 6.991 28.577 1.00 65.38 470 ALA A O 1
ATOM 3608 N N . ARG A 1 471 ? -23.058 7.825 28.248 1.00 64.25 471 ARG A N 1
ATOM 3609 C CA . ARG A 1 471 ? -22.999 8.836 29.312 1.00 64.25 471 ARG A CA 1
ATOM 3610 C C . ARG A 1 471 ? -22.835 8.213 30.694 1.00 64.25 471 ARG A C 1
ATOM 3612 O O . ARG A 1 471 ? -21.978 8.657 31.445 1.00 64.25 471 ARG A O 1
ATOM 3619 N N . SER A 1 472 ? -23.607 7.174 31.017 1.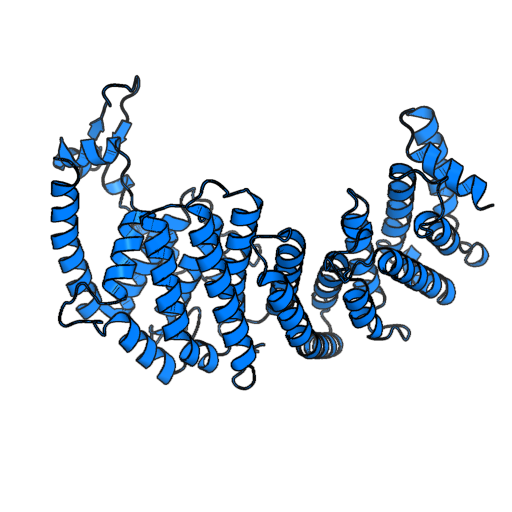00 67.38 472 SER A N 1
ATOM 3620 C CA . SER A 1 472 ? -23.469 6.457 32.295 1.00 67.38 472 SER A CA 1
ATOM 3621 C C . SER A 1 472 ? -22.067 5.864 32.471 1.00 67.38 472 SER A C 1
ATOM 3623 O O . SER A 1 472 ? -21.478 5.967 33.543 1.00 67.38 472 SER A O 1
ATOM 3625 N N . LEU A 1 473 ? -21.505 5.306 31.401 1.00 66.75 473 LEU A N 1
ATOM 3626 C CA . LEU A 1 473 ? -20.190 4.678 31.414 1.00 66.75 473 LEU A CA 1
ATOM 3627 C C . LEU A 1 473 ? -19.043 5.702 31.451 1.00 66.75 473 LEU A C 1
ATOM 3629 O O . LEU A 1 473 ? -18.050 5.477 32.137 1.00 66.75 473 LEU A O 1
ATOM 3633 N N . LEU A 1 474 ? -19.195 6.852 30.787 1.00 64.31 474 LEU A N 1
ATOM 3634 C CA . LEU A 1 474 ? -18.266 7.983 30.885 1.00 64.31 474 LEU A CA 1
ATOM 3635 C C . LEU A 1 474 ? -18.266 8.611 32.282 1.00 64.31 474 LEU A C 1
ATOM 3637 O O . LEU A 1 474 ? -17.200 8.926 32.798 1.00 64.31 474 LEU A O 1
ATOM 3641 N N . LEU A 1 475 ? -19.434 8.749 32.914 1.00 65.06 475 LEU A N 1
ATOM 3642 C CA . LEU A 1 475 ? -19.533 9.202 34.304 1.00 65.06 475 LEU A CA 1
ATOM 3643 C C . LEU A 1 475 ? -18.826 8.226 35.251 1.00 65.06 475 LEU A C 1
ATOM 3645 O O . LEU A 1 475 ? -18.014 8.651 36.066 1.00 65.06 475 LEU A O 1
ATOM 3649 N N . HIS A 1 476 ? -19.033 6.920 35.068 1.00 66.50 476 HIS A N 1
ATOM 3650 C CA . HIS A 1 476 ? -18.328 5.902 35.844 1.00 66.50 476 HIS A CA 1
ATOM 3651 C C . HIS A 1 476 ? -16.806 5.931 35.610 1.00 66.50 476 HIS A C 1
ATOM 3653 O O . HIS A 1 476 ? -16.020 5.790 36.545 1.00 66.50 476 HIS A O 1
ATOM 3659 N N . LEU A 1 477 ? -16.363 6.170 34.370 1.00 64.31 477 LEU A N 1
ATOM 3660 C CA . LEU A 1 477 ? -14.950 6.394 34.065 1.00 64.31 477 LEU A CA 1
ATOM 3661 C C . LEU A 1 477 ? -14.404 7.629 34.763 1.00 64.31 477 LEU A C 1
ATOM 3663 O O . LEU A 1 477 ? -13.287 7.560 35.250 1.00 64.31 477 LEU A O 1
ATOM 3667 N N . LEU A 1 478 ? -15.140 8.737 34.823 1.00 60.44 478 LEU A N 1
ATOM 3668 C CA . LEU A 1 478 ? -14.703 9.932 35.543 1.00 60.44 478 LEU A CA 1
ATOM 3669 C C . LEU A 1 478 ? -14.578 9.656 37.042 1.00 60.44 478 LEU A C 1
ATOM 3671 O O . LEU A 1 478 ? -13.580 10.052 37.634 1.00 60.44 478 LEU A O 1
ATOM 3675 N N . GLU A 1 479 ? -15.511 8.919 37.642 1.00 57.84 479 GLU A N 1
ATOM 3676 C CA . GLU A 1 479 ? -15.439 8.512 39.052 1.00 57.84 479 GLU A CA 1
ATOM 3677 C C . GLU A 1 479 ? -14.199 7.646 39.335 1.00 57.84 479 GLU A C 1
ATOM 3679 O O . GLU A 1 479 ? -13.431 7.933 40.254 1.00 57.84 479 GLU A O 1
ATOM 3684 N N . VAL A 1 480 ? -13.943 6.632 38.501 1.00 58.06 480 VAL A N 1
ATOM 3685 C CA . VAL A 1 480 ? -12.797 5.716 38.650 1.00 58.06 480 VAL A CA 1
ATOM 3686 C C . VAL A 1 480 ? -11.470 6.387 38.274 1.00 58.06 480 VAL A C 1
ATOM 3688 O O . VAL A 1 480 ? -10.458 6.186 38.941 1.00 58.06 480 VAL A O 1
ATOM 3691 N N . SER A 1 481 ? -11.449 7.203 37.222 1.00 52.22 481 SER A N 1
ATOM 3692 C CA . SER A 1 481 ? -10.239 7.874 36.734 1.00 52.22 481 SER A CA 1
ATOM 3693 C C . SER A 1 481 ? -9.833 9.019 37.644 1.00 52.22 481 SER A C 1
ATOM 3695 O O . SER A 1 481 ? -8.642 9.170 37.866 1.00 52.22 481 SER A O 1
ATOM 3697 N N . SER A 1 482 ? -10.778 9.760 38.237 1.00 45.38 482 SER A N 1
ATOM 3698 C CA . SER A 1 482 ? -10.477 10.734 39.299 1.00 45.38 482 SER A CA 1
ATOM 3699 C C . SER A 1 482 ? -9.806 10.040 40.486 1.00 45.38 482 SER A C 1
ATOM 3701 O O . SER A 1 482 ? -8.827 10.545 41.029 1.00 45.38 482 SER A O 1
ATOM 3703 N N . PHE A 1 483 ? -10.260 8.830 40.827 1.00 32.97 483 PHE A N 1
ATOM 3704 C CA . PHE A 1 483 ? -9.671 8.006 41.883 1.00 32.97 483 PHE A CA 1
ATOM 3705 C C . PHE A 1 483 ? -8.265 7.480 41.523 1.00 32.97 483 PHE A C 1
ATOM 3707 O O . PHE A 1 483 ? -7.371 7.492 42.365 1.00 32.97 483 PHE A O 1
ATOM 3714 N N . ILE A 1 484 ? -8.025 7.072 40.270 1.00 36.31 484 ILE A N 1
ATOM 3715 C CA . ILE A 1 484 ? -6.702 6.627 39.786 1.00 36.31 484 ILE A CA 1
ATOM 3716 C C . ILE A 1 484 ? -5.728 7.810 39.636 1.00 36.31 484 ILE A C 1
ATOM 3718 O O . ILE A 1 484 ? -4.568 7.689 40.026 1.00 36.31 484 ILE A O 1
ATOM 3722 N N . PHE A 1 485 ? -6.180 8.969 39.149 1.00 35.44 485 PHE A N 1
ATOM 3723 C CA . PHE A 1 485 ? -5.370 10.193 39.071 1.00 35.44 485 PHE A CA 1
ATOM 3724 C C . PHE A 1 485 ? -4.885 10.635 40.461 1.00 35.44 485 PHE A C 1
ATOM 3726 O O . PHE A 1 485 ? -3.738 11.045 40.607 1.00 35.44 485 PHE A O 1
ATOM 3733 N N . LEU A 1 486 ? -5.729 10.473 41.487 1.00 30.47 486 LEU A N 1
ATOM 3734 C CA . LEU A 1 486 ? -5.401 10.753 42.890 1.00 30.47 486 LEU A CA 1
ATOM 3735 C C . LEU A 1 486 ? -4.499 9.693 43.551 1.00 30.47 486 LEU A C 1
ATOM 3737 O O . LEU A 1 486 ? -3.776 10.021 44.488 1.00 30.47 486 LEU A O 1
ATOM 3741 N N . MET A 1 487 ? -4.533 8.435 43.098 1.00 25.72 487 MET A N 1
ATOM 3742 C CA . MET A 1 487 ? -3.806 7.317 43.728 1.00 25.72 487 MET A CA 1
ATOM 3743 C C . MET A 1 487 ? -2.457 6.984 43.078 1.00 25.72 487 MET A C 1
ATOM 3745 O O . MET A 1 487 ? -1.621 6.370 43.729 1.00 25.72 487 MET A O 1
ATOM 3749 N N . THR A 1 488 ? -2.219 7.375 41.822 1.00 28.97 488 THR A N 1
ATOM 3750 C CA . THR A 1 488 ? -0.944 7.081 41.126 1.00 28.97 488 THR A CA 1
ATOM 3751 C C . THR A 1 488 ? 0.162 8.107 41.442 1.00 28.97 488 THR A C 1
ATOM 3753 O O . THR A 1 488 ? 1.296 7.932 41.011 1.00 28.97 488 THR A O 1
ATOM 3756 N N . TYR A 1 489 ? -0.163 9.169 42.192 1.00 31.89 489 TYR A N 1
ATOM 3757 C CA . TYR A 1 489 ? 0.741 10.276 42.547 1.00 31.89 489 TYR A CA 1
ATOM 3758 C C . TYR A 1 489 ? 0.689 10.664 44.042 1.00 31.89 489 TYR A C 1
ATOM 3760 O O . TYR A 1 489 ? 0.940 11.814 44.403 1.00 31.89 489 TYR A O 1
ATOM 3768 N N . LYS A 1 490 ? 0.378 9.702 44.918 1.00 26.94 490 LYS A N 1
ATOM 3769 C CA . LYS A 1 490 ? 0.936 9.679 46.282 1.00 26.94 490 LYS A CA 1
ATOM 3770 C C . LYS A 1 490 ? 2.172 8.792 46.282 1.00 26.94 490 LYS A C 1
ATOM 3772 O O . LYS A 1 490 ? 3.020 9.012 47.172 1.00 26.94 490 LYS A O 1
#

Solvent-accessible surface area (backbone atoms only — not comparable to full-atom values): 26396 Å² total; per-residue (Å²): 114,70,65,63,53,40,52,38,30,36,35,44,49,45,92,48,68,69,50,20,53,56,28,43,53,52,49,47,54,56,71,64,59,82,57,75,86,68,45,56,64,38,56,48,38,56,63,57,38,39,86,82,48,80,85,50,43,74,57,13,32,44,52,47,50,51,55,54,41,52,39,60,69,35,67,72,54,48,70,68,49,51,69,68,46,56,50,47,38,52,50,39,51,52,52,36,47,44,74,24,40,34,76,92,72,46,36,20,61,52,62,67,37,81,74,46,16,66,48,51,16,50,43,38,16,39,49,34,56,74,39,56,89,37,93,88,49,64,76,61,60,61,53,52,30,57,74,12,31,34,50,62,32,47,41,31,23,51,53,30,52,48,67,52,81,51,67,73,59,41,50,53,50,51,53,50,40,66,65,43,47,62,57,48,49,51,54,29,51,66,54,52,72,49,71,91,83,46,80,62,64,43,32,47,46,37,50,54,33,48,44,41,57,64,53,44,78,68,58,43,45,69,81,40,71,51,80,29,35,75,87,37,35,70,59,53,51,53,53,45,53,52,40,51,54,47,46,54,50,52,58,64,47,46,74,72,80,68,68,46,73,64,56,43,52,42,48,33,49,37,32,45,37,48,38,48,54,54,42,31,26,30,30,59,35,42,21,76,43,38,57,62,54,51,54,54,51,38,52,50,40,49,49,35,49,78,48,79,67,70,49,71,68,26,45,38,32,48,40,51,42,53,37,27,55,58,35,31,64,44,95,50,102,72,32,50,34,48,46,33,76,67,18,48,51,47,48,52,45,53,38,66,48,43,80,53,99,44,74,77,47,10,50,46,46,49,37,52,53,26,44,44,60,64,50,60,62,69,51,74,67,47,48,51,35,52,72,74,41,42,71,42,12,66,35,98,84,26,31,80,42,64,54,99,90,45,99,60,66,46,76,31,30,44,58,84,74,59,63,48,70,70,53,41,63,58,52,71,74,51,51,66,55,49,79,66,52,73,74,80,53,76,75,80,79,83,57,102,48,62,50,36,57,38,49,51,45,36,52,52,43,41,42,72,65,42,36,77,64,40,48,55,53,50,52,51,44,48,59,53,46,54,52,47,64,62,61,80,75,114

Secondary structure (DSSP, 8-state):
-HHHHHHHHHHHT-S-HHHHHHHHHHHHHHHH---TTS-HHHHHHHHHH-TT-TTS-HHHHHHHHHHHHHHHH-HHHHHHS-HHHHHHHHHHHHHHHHHTEETTTTEEHHHHSTTHHHHHHHHHHHHHHHHTTSTT--THHHHHHHHTT-HHHHHHHHHHHHT--SHHHHHHHHHHHHHHHHHHHHHHHHHHH-TTTS-SHHHHHHHHHHHHHHHTT--BTTTB--SB-GGGHHHHHHHHHHHHHHHHHHHHHHTTT---HHHHHHHHHHHHHHHHHHHHB-HHHHHHHHHHHHHHHHHHHHHHHHS--S-HHHHHHHHHHHHHHHGGGS-STT-SS---HHHHHHHHHHHHSBSSSSGGGBHHHHHHHHHHHHHS---HHHHHHHHH-HHHHHSTT-EEE--TT-SS-EEE-HHHHH-HHHHHHHHTTS-HHHHTTTTS---S---TTHHHHHHHHHHHHHHHHHHHHHHHHHHHHHHHHHHHHHHTT-

Radius of gyration: 27.71 Å; Cα contacts (8 Å, |Δi|>4): 588; chains: 1; bounding box: 64×51×85 Å

Nearest PDB structures (foldseek):
  6n1z-assembly1_A  TM=6.593E-01  e=4.540E-05  Homo sapiens
  4xrk-assembly1_A  TM=3.848E-01  e=2.286E-02  Thermochaetoides thermophila DSM 1495
  4hb3-assembly1_C  TM=3.488E-01  e=2.477E-02  Saccharomyces cerevisiae
  7ue2-assembly1_A  TM=3.514E-01  e=1.570E-01  synthetic construct
  8tl7-assembly1_U  TM=3.007E-01  e=7.705E+00  synthetic construct